Protein AF-0000000067284408 (afdb_homodimer)

pLDDT: mean 91.94, std 9.85, range [41.03, 98.81]

Sequence (580 aa):
MSEFNLWVTPLHHTVTEPSPTGGYIEYEDFDCSCDVLSPLLYTLFQDNWHQVGVGHIVQGGVLELEFTAAPKICILYDGYLTVVTEGWHLHLCIEANLGGPHCKTPLELRQQRQVNRAAFYRRFNAEGNPRSWGIDFWNGAGENLMTIFLPNPYVEEENLLPEGKPNLSKLVLYEELRDIYVLGKKPIPFSKNPLKHPYISVCTSSRCLPSQNWKPTFDAIKAAVEKAGLDIEVRTSGCLEVCKLGPVVFYSEDRTWYTRVQPNVAETIVKEHLVQGKKVVTNSYPPESVMSEFNLWVTPLHHTVTEPSPTGGYIEYEDFDCSCDVLSPLLYTLFQDNWHQVGVGHIVQGGVLELEFTAAPKICILYDGYLTVVTEGWHLHLCIEANLGGPHCKTPLELRQQRQVNRAAFYRRFNAEGNPRSWGIDFWNGAGENLMTIFLPNPYVEEENLLPEGKPNLSKLVLYEELRDIYVLGKKPIPFSKNPLKHPYISVCTSSRCLPSQNWKPTFDAIKAAVEKAGLDIEVRTSGCLEVCKLGPVVFYSEDRTWYTRVQPNVAETIVKEHLVQGKKVVTNSYPPESV

Nearest PDB structures (foldseek):
  1m2a-assembly1_A  TM=8.610E-01  e=4.560E-07  Aquifex aeolicus
  1m2b-assembly1_B  TM=8.945E-01  e=1.225E-06  Aquifex aeolicus
  1m2d-assembly1_B  TM=8.844E-01  e=2.135E-06  Aquifex aeolicus
  7p91-assembly1_b  TM=7.956E-01  e=9.066E-04  Thermotoga maritima MSB8
  7p91-assembly1_B  TM=8.534E-01  e=3.316E-03  Thermotoga maritima MSB8

Secondary structure (DSSP, 8-state):
-----SSPPP---EEEEE-TTSSEEEEEE---SHHHHHHHHHIIIIISGGG-EEEEEETTEEEEEE-SS--SEEEEETTEEEEE-SSEEEEEE-S----GGGT-S-HHHHHHHSEEEEEEEEEE-TTS-EEEEEEEEEETTS-EEEEEEPP-TTEETTEEPPTT---GGGGHHHHHHIIIIIS--S--S-SS-TT---EEEEE--TTSHHHHT-HHHHHHHHHHHHHHT---EEEEES--S-TTS-S-EEETTTTEEE-S--HHHHHHIIIIIIIT----GGGEES----/-----SSPPP---EEEEE-TTSSEEEEEE---SHHHHHHHHHIIIIISGGG-EEEEEETTEEEEEE-SS--SEEEEETTEEEEE-SSEEEEEE-S----GGGT-S-HHHHHHHS--EEEEEEEE-TTS-EEEEEEEEE-TTS-EEEEEEPP-TTEETTEEPPTTS--GGGGHHHHHHHHHHTS--S--S-SS-TT---EEEEE--TTSHHHHT-HHHHHHHHHHHHHHT---EEEEES--S-TTS-S-EEETTTTEEE-S--HHHHHHIIIIIIIT----GGGEES----

Radius of gyration: 27.04 Å; Cα contacts (8 Å, |Δi|>4): 1306; chains: 2; bounding box: 58×82×62 Å

Solvent-accessible surface area (backbone atoms only — not comparable to full-atom values): 29754 Å² total; per-residue (Å²): 126,85,78,74,66,43,63,43,70,52,60,87,45,74,49,75,43,79,40,95,88,49,31,30,35,40,32,39,37,32,63,52,49,45,77,48,43,38,46,53,50,44,47,41,49,70,74,36,26,86,56,38,33,40,31,44,82,50,74,32,16,37,40,42,35,46,53,85,58,74,51,80,38,78,45,57,54,67,24,27,37,36,39,31,49,94,41,35,36,38,36,38,19,47,36,68,36,39,51,61,78,76,44,66,41,50,68,70,54,24,49,30,18,16,45,61,43,32,27,43,35,38,34,24,40,74,88,65,47,75,71,42,36,32,38,41,34,18,18,52,78,66,46,77,50,41,34,37,38,43,50,35,37,42,50,53,90,92,24,42,42,54,89,85,62,54,46,66,74,41,41,50,63,57,51,52,48,40,34,21,53,35,60,35,74,38,60,51,96,51,92,51,57,74,54,67,63,44,31,39,32,33,23,51,21,49,58,14,67,51,8,58,68,28,60,60,28,46,52,31,36,44,50,40,36,58,74,69,65,55,91,56,46,74,45,74,38,55,76,72,81,58,74,76,38,30,24,31,36,36,34,57,78,80,66,44,37,31,32,57,38,42,43,67,49,28,40,47,37,40,54,34,24,71,69,66,66,42,72,54,65,93,31,34,42,68,65,76,85,124,126,85,77,74,65,45,63,43,70,52,60,86,43,73,50,75,43,78,38,96,88,46,31,29,36,39,34,38,36,32,63,50,48,45,74,49,43,38,46,52,50,44,46,41,47,69,73,36,26,87,54,37,32,39,31,42,82,51,73,33,15,35,41,43,35,44,52,86,59,75,51,79,38,79,44,58,56,70,22,27,37,36,38,32,49,96,41,35,35,38,37,38,19,47,35,69,35,39,52,62,77,76,44,67,42,50,71,69,55,24,49,31,19,17,46,62,42,33,27,42,36,38,33,25,40,74,88,66,48,76,71,42,37,32,37,40,36,19,17,51,78,66,45,77,50,40,33,37,38,42,49,34,36,43,51,53,90,94,23,41,43,53,88,85,62,54,45,65,75,43,40,50,64,58,52,53,49,40,33,20,54,36,61,36,75,37,61,51,97,50,92,50,56,75,56,68,64,45,33,37,31,34,23,52,22,48,58,14,67,52,8,57,65,29,62,62,28,47,51,31,36,48,50,41,37,57,75,69,66,53,92,54,46,73,45,74,38,56,77,72,81,58,76,76,37,30,23,32,35,38,34,57,80,80,67,44,34,32,33,57,39,43,44,68,49,28,40,47,39,41,54,35,24,72,69,68,67,43,72,55,64,93,33,33,42,68,64,74,84,123

InterPro domains:
  IPR036249 Thioredoxin-like superfamily [SSF52833] (199-281)
  IPR056093 Domain of unknown function DUF7676 [PF24724] (16-182)

Foldseek 3Di:
DPALFQFFDAPPDKDWAADPVAFIKIWFWFDLALSQVQLVVCCDQAVPQQFKWKWDDDVPDIDIGGAPDRWPDFADDQQWTWTHGPPDIDTARSAFRQPFPVRPQDPVNSQQRHWDIKTWMFTAHNVGDTFFTWMWTHGNVGHTDMIMGGFGQQDDVPDGHDPPDGNCVSCVVVVVSCCGTNVRNDTRPDSGRPRQAKEKEWECEVQAVQSVPRVQLLVLLVVLCVVLVHPYHRYYDYDSPPHNFDRWMFIRPVTWIFGPQGSVNSNVQCVCCVVVVHHDQVGTPPRDPD/DPALFQFFDAPPDKDWAADPVAFIKIWFWFDLALSQVQLVVCCDQAVPQQFKWKWDDDVPDIDIGGAPDRWPDFADDQQWTWTHGPPDIDTARSAFRQPFPVRPQDPVNSQQRHWPIKTWMFTAHNVGDTFFTWMWTHGNVGHTDMIMGGFGQQDDVPDGHDPVDGNCVSCVVVVVSCCGTNVRNDTRPDSGRPRQAKEKEWECEVQAVQSVPRVQLLVLLVVLCVVLVHPYHRYYDYDSPPHNFDRWMFIRPVTWIFGPCGSVNSNVQCVCCVVVVHHDQVGTPPRDDD

Structure (mmCIF, N/CA/C/O backbone):
data_AF-0000000067284408-model_v1
#
loop_
_entity.id
_entity.type
_entity.pdbx_description
1 polymer '(Fe-S)-binding protein'
#
loop_
_atom_site.group_PDB
_atom_site.id
_atom_site.type_symbol
_atom_site.label_atom_id
_atom_site.label_alt_id
_atom_site.label_comp_id
_atom_site.label_asym_id
_atom_site.label_entity_id
_atom_site.label_seq_id
_atom_site.pdbx_PDB_ins_code
_atom_site.Cartn_x
_atom_site.Cartn_y
_atom_site.Cartn_z
_atom_site.occupancy
_atom_site.B_iso_or_equiv
_atom_site.auth_seq_id
_atom_site.auth_comp_id
_atom_site.auth_asym_id
_atom_site.auth_atom_id
_atom_site.pdbx_PDB_model_num
ATOM 1 N N . MET A 1 1 ? 10.398 29.094 17.312 1 41.28 1 MET A N 1
ATOM 2 C CA . MET A 1 1 ? 10.469 28.078 16.25 1 41.28 1 MET A CA 1
ATOM 3 C C . MET A 1 1 ? 11.898 27.594 16.078 1 41.28 1 MET A C 1
ATOM 5 O O . MET A 1 1 ? 12.836 28.391 15.961 1 41.28 1 MET A O 1
ATOM 9 N N . SER A 1 2 ? 12.289 26.453 16.578 1 55.72 2 SER A N 1
ATOM 10 C CA . SER A 1 2 ? 13.688 26.047 16.484 1 55.72 2 SER A CA 1
ATOM 11 C C . SER A 1 2 ? 14.219 26.219 15.07 1 55.72 2 SER A C 1
ATOM 13 O O . SER A 1 2 ? 13.461 26.125 14.102 1 55.72 2 SER A O 1
ATOM 15 N N . GLU A 1 3 ? 15.227 26.906 14.852 1 76.62 3 GLU A N 1
ATOM 16 C CA . GLU A 1 3 ? 15.93 27.219 13.609 1 76.62 3 GLU A CA 1
ATOM 17 C C . GLU A 1 3 ? 16.188 25.953 12.789 1 76.62 3 GLU A C 1
ATOM 19 O O . GLU A 1 3 ? 16.562 24.922 13.344 1 76.62 3 GLU A O 1
ATOM 24 N N . PHE A 1 4 ? 15.656 25.875 11.57 1 89.31 4 PHE A N 1
ATOM 25 C CA . PHE A 1 4 ? 15.898 24.812 10.609 1 89.31 4 PHE A CA 1
ATOM 26 C C . PHE A 1 4 ? 17.391 24.594 10.406 1 89.31 4 PHE A C 1
ATOM 28 O O . PHE A 1 4 ? 18.109 25.531 10.016 1 89.31 4 PHE A O 1
ATOM 35 N N . ASN A 1 5 ? 17.891 23.422 10.852 1 91.25 5 ASN A N 1
ATOM 36 C CA . ASN A 1 5 ? 19.297 23.078 10.703 1 91.25 5 ASN A CA 1
ATOM 37 C C . ASN A 1 5 ? 19.562 22.391 9.367 1 91.25 5 ASN A C 1
ATOM 39 O O . ASN A 1 5 ? 19 21.328 9.086 1 91.25 5 ASN A O 1
ATOM 43 N N . LEU A 1 6 ? 20.484 22.891 8.641 1 94 6 LEU A N 1
ATOM 44 C CA . LEU A 1 6 ? 20.781 22.406 7.297 1 94 6 LEU A CA 1
ATOM 45 C C . LEU A 1 6 ? 21.625 21.141 7.344 1 94 6 LEU A C 1
ATOM 47 O O . LEU A 1 6 ? 21.75 20.438 6.344 1 94 6 LEU A O 1
ATOM 51 N N . TRP A 1 7 ? 22.156 20.875 8.516 1 95.81 7 TRP A N 1
ATOM 52 C CA . TRP A 1 7 ? 23.094 19.75 8.586 1 95.81 7 TRP A CA 1
ATOM 53 C C . TRP A 1 7 ? 22.531 18.656 9.484 1 95.81 7 TRP A C 1
ATOM 55 O O . TRP A 1 7 ? 22.062 18.922 10.586 1 95.81 7 TRP A O 1
ATOM 65 N N . VAL A 1 8 ? 22.625 17.484 8.977 1 97.12 8 VAL A N 1
ATOM 66 C CA . VAL A 1 8 ? 22.188 16.312 9.734 1 97.12 8 VAL A CA 1
ATOM 67 C C . VAL A 1 8 ? 23.344 15.805 10.594 1 97.12 8 VAL A C 1
ATOM 69 O O . VAL A 1 8 ? 24.5 15.773 10.148 1 97.12 8 VAL A O 1
ATOM 72 N N . THR A 1 9 ? 23.047 15.477 11.781 1 97 9 THR A N 1
ATOM 73 C CA . THR A 1 9 ? 24.016 14.805 12.648 1 97 9 THR A CA 1
ATOM 74 C C . THR A 1 9 ? 23.969 13.297 12.438 1 97 9 THR A C 1
ATOM 76 O O . THR A 1 9 ? 22.953 12.648 12.727 1 97 9 THR A O 1
ATOM 79 N N . PRO A 1 10 ? 25.047 12.734 11.984 1 97.94 10 PRO A N 1
ATOM 80 C CA . PRO A 1 10 ? 25.047 11.281 11.766 1 97.94 10 PRO A CA 1
ATOM 81 C C . PRO A 1 10 ? 24.844 10.492 13.055 1 97.94 10 PRO A C 1
ATOM 83 O O . PRO A 1 10 ? 25.359 10.875 14.109 1 97.94 10 PRO A O 1
ATOM 86 N N . LEU A 1 11 ? 24.094 9.438 12.961 1 98.06 11 LEU A N 1
ATOM 87 C CA . LEU A 1 11 ? 23.844 8.594 14.117 1 98.06 11 LEU A CA 1
ATOM 88 C C . LEU A 1 11 ? 24.922 7.523 14.266 1 98.06 11 LEU A C 1
ATOM 90 O O . LEU A 1 11 ? 25.094 6.953 15.344 1 98.06 11 LEU A O 1
ATOM 94 N N . HIS A 1 12 ? 25.594 7.16 13.281 1 97.31 12 HIS A N 1
ATOM 95 C CA . HIS A 1 12 ? 26.641 6.141 13.258 1 97.31 12 HIS A CA 1
ATOM 96 C C . HIS A 1 12 ? 26.109 4.797 13.75 1 97.31 12 HIS A C 1
ATOM 98 O O . HIS A 1 12 ? 26.75 4.133 14.57 1 97.31 12 HIS A O 1
ATOM 104 N N . HIS A 1 13 ? 24.938 4.473 13.375 1 97.5 13 HIS A N 1
ATOM 105 C CA . HIS A 1 13 ? 24.297 3.221 13.773 1 97.5 13 HIS A CA 1
ATOM 106 C C . HIS A 1 13 ? 23.984 2.357 12.555 1 97.5 13 HIS A C 1
ATOM 108 O O . HIS A 1 13 ? 23.141 2.729 11.727 1 97.5 13 HIS A O 1
ATOM 114 N N . THR A 1 14 ? 24.672 1.264 12.398 1 97.56 14 THR A N 1
ATOM 115 C CA . THR A 1 14 ? 24.484 0.303 11.312 1 97.56 14 THR A CA 1
ATOM 116 C C . THR A 1 14 ? 24.156 -1.079 11.867 1 97.56 14 THR A C 1
ATOM 118 O O . THR A 1 14 ? 24.812 -1.555 12.797 1 97.56 14 THR A O 1
ATOM 121 N N . VAL A 1 15 ? 23.094 -1.63 11.359 1 97.06 15 VAL A N 1
ATOM 122 C CA . VAL A 1 15 ? 22.672 -2.957 11.789 1 97.06 15 VAL A CA 1
ATOM 123 C C . VAL A 1 15 ? 22.531 -3.877 10.578 1 97.06 15 VAL A C 1
ATOM 125 O O . VAL A 1 15 ? 22.125 -3.441 9.5 1 97.06 15 VAL A O 1
ATOM 128 N N . THR A 1 16 ? 22.891 -5.117 10.75 1 96.12 16 THR A N 1
ATOM 129 C CA . THR A 1 16 ? 22.734 -6.129 9.711 1 96.12 16 THR A CA 1
ATOM 130 C C . THR A 1 16 ? 21.797 -7.234 10.172 1 96.12 16 THR A C 1
ATOM 132 O O . THR A 1 16 ? 21.859 -7.688 11.312 1 96.12 16 THR A O 1
ATOM 135 N N . GLU A 1 17 ? 20.875 -7.566 9.344 1 94.81 17 GLU A N 1
ATOM 136 C CA . GLU A 1 17 ? 19.922 -8.641 9.609 1 94.81 17 GLU A CA 1
ATOM 137 C C . GLU A 1 17 ? 19.984 -9.719 8.531 1 94.81 17 GLU A C 1
ATOM 139 O O . GLU A 1 17 ? 20.031 -9.414 7.336 1 94.81 17 GLU A O 1
ATOM 144 N N . PRO A 1 18 ? 19.984 -10.984 8.969 1 92.94 18 PRO A N 1
ATOM 145 C CA . PRO A 1 18 ? 19.984 -12.062 7.973 1 92.94 18 PRO A CA 1
ATOM 146 C C . PRO A 1 18 ? 18.672 -12.156 7.211 1 92.94 18 PRO A C 1
ATOM 148 O O . PRO A 1 18 ? 17.609 -11.812 7.746 1 92.94 18 PRO A O 1
ATOM 151 N N . SER A 1 19 ? 18.766 -12.602 6.008 1 85.75 19 SER A N 1
ATOM 152 C CA . SER A 1 19 ? 17.578 -12.859 5.199 1 85.75 19 SER A CA 1
ATOM 153 C C . SER A 1 19 ? 17.25 -14.352 5.18 1 85.75 19 SER A C 1
ATOM 155 O O . SER A 1 19 ? 18.141 -15.195 5.121 1 85.75 19 SER A O 1
ATOM 157 N N . PRO A 1 20 ? 15.922 -14.672 5.203 1 74.69 20 PRO A N 1
ATOM 158 C CA . PRO A 1 20 ? 15.523 -16.078 5.172 1 74.69 20 PRO A CA 1
ATOM 159 C C . PRO A 1 20 ? 15.922 -16.781 3.875 1 74.69 20 PRO A C 1
ATOM 161 O O . PRO A 1 20 ? 16.078 -18 3.85 1 74.69 20 PRO A O 1
ATOM 164 N N . THR A 1 21 ? 16.016 -16.062 2.805 1 71.5 21 THR A N 1
ATOM 165 C CA . THR A 1 21 ? 16.328 -16.672 1.511 1 71.5 21 THR A CA 1
ATOM 166 C C . THR A 1 21 ? 17.812 -16.641 1.229 1 71.5 21 THR A C 1
ATOM 168 O O . THR A 1 21 ? 18.25 -16.953 0.119 1 71.5 21 THR A O 1
ATOM 171 N N . GLY A 1 22 ? 18.609 -16.266 2.154 1 80.94 22 GLY A N 1
ATOM 172 C CA . GLY A 1 22 ? 20.047 -16.125 1.94 1 80.94 22 GLY A CA 1
ATOM 173 C C . GLY A 1 22 ? 20.5 -14.68 1.837 1 80.94 22 GLY A C 1
ATOM 174 O O . GLY A 1 22 ? 19.703 -13.797 1.506 1 80.94 22 GLY A O 1
ATOM 175 N N . GLY A 1 23 ? 21.562 -14.359 2.316 1 92.25 23 GLY A N 1
ATOM 176 C CA . GLY A 1 23 ? 22.078 -13 2.336 1 92.25 23 GLY A CA 1
ATOM 177 C C . GLY A 1 23 ? 21.719 -12.234 3.594 1 92.25 23 GLY A C 1
ATOM 178 O O . GLY A 1 23 ? 21.594 -12.828 4.672 1 92.25 23 GLY A O 1
ATOM 179 N N . TYR A 1 24 ? 21.734 -10.914 3.4 1 95.56 24 TYR A N 1
ATOM 180 C CA . TYR A 1 24 ? 21.422 -10.086 4.566 1 95.56 24 TYR A CA 1
ATOM 181 C C . TYR A 1 24 ? 21.016 -8.68 4.148 1 95.56 24 TYR A C 1
ATOM 183 O O . TYR A 1 24 ? 21.172 -8.305 2.982 1 95.56 24 TYR A O 1
ATOM 191 N N . ILE A 1 25 ? 20.469 -7.98 5.062 1 96.5 25 ILE A N 1
ATOM 192 C CA . ILE A 1 25 ? 20.109 -6.578 4.875 1 96.5 25 ILE A CA 1
ATOM 193 C C . ILE A 1 25 ? 20.922 -5.707 5.824 1 96.5 25 ILE A C 1
ATOM 195 O O . ILE A 1 25 ? 21.047 -6.02 7.008 1 96.5 25 ILE A O 1
ATOM 199 N N . GLU A 1 26 ? 21.484 -4.695 5.297 1 98.12 26 GLU A N 1
ATOM 200 C CA . GLU A 1 26 ? 22.188 -3.676 6.078 1 98.12 26 GLU A CA 1
ATOM 201 C C . GLU A 1 26 ? 21.344 -2.416 6.223 1 98.12 26 GLU A C 1
ATOM 203 O O . GLU A 1 26 ? 20.844 -1.88 5.234 1 98.12 26 GLU A O 1
ATOM 208 N N . TYR A 1 27 ? 21.188 -1.991 7.496 1 98.38 27 TYR A N 1
ATOM 209 C CA . TYR A 1 27 ? 20.453 -0.765 7.793 1 98.38 27 TYR A CA 1
ATOM 210 C C . TYR A 1 27 ? 21.391 0.303 8.352 1 98.38 27 TYR A C 1
ATOM 212 O O . TYR A 1 27 ? 22.203 0.024 9.234 1 98.38 27 TYR A O 1
ATOM 220 N N . GLU A 1 28 ? 21.312 1.45 7.824 1 98.75 28 GLU A N 1
ATOM 221 C CA . GLU A 1 28 ? 21.969 2.631 8.383 1 98.75 28 GLU A CA 1
ATOM 222 C C . GLU A 1 28 ? 20.938 3.637 8.891 1 98.75 28 GLU A C 1
ATOM 224 O O . GLU A 1 28 ? 20.312 4.355 8.102 1 98.75 28 GLU A O 1
ATOM 229 N N . ASP A 1 29 ? 20.844 3.703 10.18 1 98.75 29 ASP A N 1
ATOM 230 C CA . ASP A 1 29 ? 19.844 4.562 10.805 1 98.75 29 ASP A CA 1
ATOM 231 C C . ASP A 1 29 ? 20.203 6.035 10.633 1 98.75 29 ASP A C 1
ATOM 233 O O . ASP A 1 29 ? 21.375 6.395 10.594 1 98.75 29 ASP A O 1
ATOM 237 N N . PHE A 1 30 ? 19.203 6.891 10.547 1 98.62 30 PHE A N 1
ATOM 238 C CA . PHE A 1 30 ? 19.406 8.336 10.492 1 98.62 30 PHE A CA 1
ATOM 239 C C . PHE A 1 30 ? 18.344 9.07 11.305 1 98.62 30 PHE A C 1
ATOM 241 O O . PHE A 1 30 ? 17.438 8.453 11.844 1 98.62 30 PHE A O 1
ATOM 248 N N . ASP A 1 31 ? 18.516 10.336 11.422 1 97.94 31 ASP A N 1
ATOM 249 C CA . ASP A 1 31 ? 17.703 11.195 12.289 1 97.94 31 ASP A CA 1
ATOM 250 C C . ASP A 1 31 ? 16.25 11.25 11.812 1 97.94 31 ASP A C 1
ATOM 252 O O . ASP A 1 31 ? 15.992 11.5 10.633 1 97.94 31 ASP A O 1
ATOM 256 N N . CYS A 1 32 ? 15.273 11.047 12.734 1 96.69 32 CYS A N 1
ATOM 257 C CA . CYS A 1 32 ? 13.859 10.938 12.367 1 96.69 32 CYS A CA 1
ATOM 258 C C . CYS A 1 32 ? 13.109 12.211 12.719 1 96.69 32 CYS A C 1
ATOM 260 O O . CYS A 1 32 ? 11.875 12.227 12.75 1 96.69 32 CYS A O 1
ATOM 262 N N . SER A 1 33 ? 13.836 13.211 13.016 1 96.56 33 SER A N 1
ATOM 263 C CA . SER A 1 33 ? 13.141 14.469 13.281 1 96.56 33 SER A CA 1
ATOM 264 C C . SER A 1 33 ? 12.43 14.977 12.031 1 96.56 33 SER A C 1
ATOM 266 O O . SER A 1 33 ? 12.844 14.672 10.906 1 96.56 33 SER A O 1
ATOM 268 N N . CYS A 1 34 ? 11.414 15.75 12.242 1 96.25 34 CYS A N 1
ATOM 269 C CA . CYS A 1 34 ? 10.602 16.25 11.141 1 96.25 34 CYS A CA 1
ATOM 270 C C . CYS A 1 34 ? 11.438 17.109 10.195 1 96.25 34 CYS A C 1
ATOM 272 O O . CYS A 1 34 ? 11.219 17.094 8.984 1 96.25 34 CYS A O 1
ATOM 274 N N . ASP A 1 35 ? 12.367 17.828 10.711 1 96.06 35 ASP A N 1
ATOM 275 C CA . ASP A 1 35 ? 13.188 18.734 9.906 1 96.06 35 ASP A CA 1
ATOM 276 C C . ASP A 1 35 ? 14.156 17.938 9.023 1 96.06 35 ASP A C 1
ATOM 278 O O . ASP A 1 35 ? 14.773 18.5 8.109 1 96.06 35 ASP A O 1
ATOM 282 N N . VAL A 1 36 ? 14.328 16.703 9.273 1 97.88 36 VAL A N 1
ATOM 283 C CA . VAL A 1 36 ? 15.141 15.828 8.438 1 97.88 36 VAL A CA 1
ATOM 284 C C . VAL A 1 36 ? 14.25 15.023 7.504 1 97.88 36 VAL A C 1
ATOM 286 O O . VAL A 1 36 ? 14.484 14.969 6.293 1 97.88 36 VAL A O 1
ATOM 289 N N . LEU A 1 37 ? 13.172 14.469 8.047 1 98.44 37 LEU A N 1
ATOM 290 C CA . LEU A 1 37 ? 12.281 13.609 7.266 1 98.44 37 LEU A CA 1
ATOM 291 C C . LEU A 1 37 ? 11.539 14.414 6.203 1 98.44 37 LEU A C 1
ATOM 293 O O . LEU A 1 37 ? 11.352 13.938 5.082 1 98.44 37 LEU A O 1
ATOM 297 N N . SER A 1 38 ? 11.156 15.633 6.562 1 97.81 38 SER A N 1
ATOM 298 C CA . SER A 1 38 ? 10.367 16.453 5.645 1 97.81 38 SER A CA 1
ATOM 299 C C . SER A 1 38 ? 11.141 16.734 4.359 1 97.81 38 SER A C 1
ATOM 301 O O . SER A 1 38 ? 10.656 16.453 3.262 1 97.81 38 SER A O 1
ATOM 303 N N . PRO A 1 39 ? 12.336 17.281 4.465 1 98.19 39 PRO A N 1
ATOM 304 C CA . PRO A 1 39 ? 13.078 17.547 3.229 1 98.19 39 PRO A CA 1
ATOM 305 C C . PRO A 1 39 ? 13.391 16.266 2.455 1 98.19 39 PRO A C 1
ATOM 307 O O . PRO A 1 39 ? 13.367 16.266 1.221 1 98.19 39 PRO A O 1
ATOM 310 N N . LEU A 1 40 ? 13.703 15.172 3.143 1 98.69 40 LEU A N 1
ATOM 311 C CA . LEU A 1 40 ? 13.969 13.906 2.479 1 98.69 40 LEU A CA 1
ATOM 312 C C . LEU A 1 40 ? 12.758 13.445 1.671 1 98.69 40 LEU A C 1
ATOM 314 O O . LEU A 1 40 ? 12.875 13.164 0.476 1 98.69 40 LEU A O 1
ATOM 318 N N . LEU A 1 41 ? 11.633 13.43 2.316 1 98.69 41 LEU A N 1
ATOM 319 C CA . LEU A 1 41 ? 10.422 12.906 1.7 1 98.69 41 LEU A CA 1
ATOM 320 C C . LEU A 1 41 ? 9.922 13.844 0.6 1 98.69 41 LEU A C 1
ATOM 322 O O . LEU A 1 41 ? 9.383 13.383 -0.411 1 98.69 41 LEU A O 1
ATOM 326 N N . TYR A 1 42 ? 10.094 15.117 0.819 1 97.94 42 TYR A N 1
ATOM 327 C CA . TYR A 1 42 ? 9.758 16.062 -0.237 1 97.94 42 TYR A CA 1
ATOM 328 C C . TYR A 1 42 ? 10.625 15.844 -1.468 1 97.94 42 TYR A C 1
ATOM 330 O O . TYR A 1 42 ? 10.125 15.844 -2.596 1 97.94 42 TYR A O 1
ATOM 338 N N . THR A 1 43 ? 11.93 15.68 -1.286 1 98.44 43 THR A N 1
ATOM 339 C CA . THR A 1 43 ? 12.859 15.406 -2.377 1 98.44 43 THR A CA 1
ATOM 340 C C . THR A 1 43 ? 12.453 14.141 -3.127 1 98.44 43 THR A C 1
ATOM 342 O O . THR A 1 43 ? 12.492 14.102 -4.359 1 98.44 43 THR A O 1
ATOM 345 N N . LEU A 1 44 ? 12.031 13.172 -2.4 1 98.5 44 LEU A N 1
ATOM 346 C CA . LEU A 1 44 ? 11.672 11.891 -3 1 98.5 44 LEU A CA 1
ATOM 347 C C . LEU A 1 44 ? 10.352 11.984 -3.748 1 98.5 44 LEU A C 1
ATOM 349 O O . LEU A 1 44 ? 10.281 11.68 -4.941 1 98.5 44 LEU A O 1
ATOM 353 N N . PHE A 1 45 ? 9.297 12.484 -3.125 1 98.06 45 PHE A N 1
ATOM 354 C CA . PHE A 1 45 ? 7.941 12.359 -3.646 1 98.06 45 PHE A CA 1
ATOM 355 C C . PHE A 1 45 ? 7.613 13.523 -4.574 1 98.06 45 PHE A C 1
ATOM 357 O O . PHE A 1 45 ? 6.859 13.367 -5.539 1 98.06 45 PHE A O 1
ATOM 364 N N . GLN A 1 46 ? 8.133 14.656 -4.266 1 96.12 46 GLN A N 1
ATOM 365 C CA . GLN A 1 46 ? 7.797 15.828 -5.074 1 96.12 46 GLN A CA 1
ATOM 366 C C . GLN A 1 46 ? 8.797 16.016 -6.211 1 96.12 46 GLN A C 1
ATOM 368 O O . GLN A 1 46 ? 8.414 16.234 -7.359 1 96.12 46 GLN A O 1
ATOM 373 N N . ASP A 1 47 ? 10.102 15.883 -5.922 1 96.88 47 ASP A N 1
ATOM 374 C CA . ASP A 1 47 ? 11.125 16.266 -6.887 1 96.88 47 ASP A CA 1
ATOM 375 C C . ASP A 1 47 ? 11.586 15.047 -7.699 1 96.88 47 ASP A C 1
ATOM 377 O O . ASP A 1 47 ? 12.031 15.195 -8.836 1 96.88 47 ASP A O 1
ATOM 381 N N . ASN A 1 48 ? 11.484 13.852 -7.121 1 97.75 48 ASN A N 1
ATOM 382 C CA . ASN A 1 48 ? 12.062 12.672 -7.762 1 97.75 48 ASN A CA 1
ATOM 383 C C . ASN A 1 48 ? 11.047 11.531 -7.859 1 97.75 48 ASN A C 1
ATOM 385 O O . ASN A 1 48 ? 11.43 10.359 -7.855 1 97.75 48 ASN A O 1
ATOM 389 N N . TRP A 1 49 ? 9.805 11.875 -7.934 1 97.12 49 TRP A N 1
ATOM 390 C CA . TRP A 1 49 ? 8.734 10.883 -7.898 1 97.12 49 TRP A CA 1
ATOM 391 C C . TRP A 1 49 ? 8.922 9.844 -9 1 97.12 49 TRP A C 1
ATOM 393 O O . TRP A 1 49 ? 8.57 8.672 -8.82 1 97.12 49 TRP A O 1
ATOM 403 N N . HIS A 1 50 ? 9.5 10.164 -10.109 1 95.25 50 HIS A N 1
ATOM 404 C CA . HIS A 1 50 ? 9.625 9.289 -11.266 1 95.25 50 HIS A CA 1
ATOM 405 C C . HIS A 1 50 ? 10.656 8.195 -11.023 1 95.25 50 HIS A C 1
ATOM 407 O O . HIS A 1 50 ? 10.75 7.238 -11.797 1 95.25 50 HIS A O 1
ATOM 413 N N . GLN A 1 51 ? 11.383 8.266 -9.906 1 94.06 51 GLN A N 1
ATOM 414 C CA . GLN A 1 51 ? 12.453 7.309 -9.625 1 94.06 51 GLN A CA 1
ATOM 415 C C . GLN A 1 51 ? 12.141 6.484 -8.383 1 94.06 51 GLN A C 1
ATOM 417 O O . GLN A 1 51 ? 12.945 5.641 -7.973 1 94.06 51 GLN A O 1
ATOM 422 N N . VAL A 1 52 ? 11.055 6.746 -7.836 1 95.31 52 VAL A N 1
ATOM 423 C CA . VAL A 1 52 ? 10.852 6.191 -6.504 1 95.31 52 VAL A CA 1
ATOM 424 C C . VAL A 1 52 ? 9.609 5.301 -6.5 1 95.31 52 VAL A C 1
ATOM 426 O O . VAL A 1 52 ? 8.641 5.574 -7.215 1 95.31 52 VAL A O 1
ATOM 429 N N . GLY A 1 53 ? 9.719 4.164 -5.801 1 96.44 53 GLY A N 1
ATOM 430 C CA . GLY A 1 53 ? 8.57 3.34 -5.465 1 96.44 53 GLY A CA 1
ATOM 431 C C . GLY A 1 53 ? 8.281 3.297 -3.975 1 96.44 53 GLY A C 1
ATOM 432 O O . GLY A 1 53 ? 9.141 3.633 -3.16 1 96.44 53 GLY A O 1
ATOM 433 N N . VAL A 1 54 ? 7.055 2.994 -3.664 1 97.88 54 VAL A N 1
ATOM 434 C CA . VAL A 1 54 ? 6.629 2.822 -2.279 1 97.88 54 VAL A CA 1
ATOM 435 C C . VAL A 1 54 ? 6.016 1.436 -2.094 1 97.88 54 VAL A C 1
ATOM 437 O O . VAL A 1 54 ? 5.441 0.874 -3.031 1 97.88 54 VAL A O 1
ATOM 440 N N . GLY A 1 55 ? 6.203 0.935 -0.905 1 96.94 55 GLY A N 1
ATOM 441 C CA . GLY A 1 55 ? 5.543 -0.349 -0.725 1 96.94 55 GLY A CA 1
ATOM 442 C C . GLY A 1 55 ? 5.535 -0.818 0.717 1 96.94 55 GLY A C 1
ATOM 443 O O . GLY A 1 55 ? 6.031 -0.121 1.605 1 96.94 55 GLY A O 1
ATOM 444 N N . HIS A 1 56 ? 4.863 -1.809 0.923 1 96.62 56 HIS A N 1
ATOM 445 C CA . HIS A 1 56 ? 4.816 -2.592 2.152 1 96.62 56 HIS A CA 1
ATOM 446 C C . HIS A 1 56 ? 5.121 -4.062 1.88 1 96.62 56 HIS A C 1
ATOM 448 O O . HIS A 1 56 ? 4.48 -4.688 1.034 1 96.62 56 HIS A O 1
ATOM 454 N N . ILE A 1 57 ? 6.156 -4.555 2.633 1 94.5 57 ILE A N 1
ATOM 455 C CA . ILE A 1 57 ? 6.609 -5.926 2.414 1 94.5 57 ILE A CA 1
ATOM 456 C C . ILE A 1 57 ? 6.508 -6.719 3.715 1 94.5 57 ILE A C 1
ATOM 458 O O . ILE A 1 57 ? 7.117 -6.348 4.723 1 94.5 57 ILE A O 1
ATOM 462 N N . VAL A 1 58 ? 5.797 -7.723 3.68 1 94.62 58 VAL A N 1
ATOM 463 C CA . VAL A 1 58 ? 5.699 -8.719 4.742 1 94.62 58 VAL A CA 1
ATOM 464 C C . VAL A 1 58 ? 5.727 -10.117 4.141 1 94.62 58 VAL A C 1
ATOM 466 O O . VAL A 1 58 ? 5.379 -10.305 2.971 1 94.62 58 VAL A O 1
ATOM 469 N N . GLN A 1 59 ? 6.223 -11.086 4.918 1 94.81 59 GLN A N 1
ATOM 470 C CA . GLN A 1 59 ? 6.238 -12.453 4.402 1 94.81 59 GLN A CA 1
ATOM 471 C C . GLN A 1 59 ? 4.832 -12.914 4.039 1 94.81 59 GLN A C 1
ATOM 473 O O . GLN A 1 59 ? 3.984 -13.094 4.918 1 94.81 59 GLN A O 1
ATOM 478 N N . GLY A 1 60 ? 4.574 -13.023 2.693 1 97.31 60 GLY A N 1
ATOM 479 C CA . GLY A 1 60 ? 3.279 -13.492 2.232 1 97.31 60 GLY A CA 1
ATOM 480 C C . GLY A 1 60 ? 2.426 -12.391 1.628 1 97.31 60 GLY A C 1
ATOM 481 O O . GLY A 1 60 ? 1.374 -12.664 1.047 1 97.31 60 GLY A O 1
ATOM 482 N N . GLY A 1 61 ? 2.816 -11.172 1.8 1 97.56 61 GLY A N 1
ATOM 483 C CA . GLY A 1 61 ? 2.068 -10.039 1.279 1 97.56 61 GLY A CA 1
ATOM 484 C C . GLY A 1 61 ? 2.953 -8.883 0.863 1 97.56 61 GLY A C 1
ATOM 485 O O . GLY A 1 61 ? 3.764 -8.398 1.654 1 97.56 61 GLY A O 1
ATOM 486 N N . VAL A 1 62 ? 2.793 -8.453 -0.398 1 97.12 62 VAL A N 1
ATOM 487 C CA . VAL A 1 62 ? 3.576 -7.336 -0.92 1 97.12 62 VAL A CA 1
ATOM 488 C C . VAL A 1 62 ? 2.652 -6.332 -1.604 1 97.12 62 VAL A C 1
ATOM 490 O O . VAL A 1 62 ? 1.778 -6.715 -2.387 1 97.12 62 VAL A O 1
ATOM 493 N N . LEU A 1 63 ? 2.715 -5.094 -1.243 1 97.56 63 LEU A N 1
ATOM 494 C CA . LEU A 1 63 ? 2.174 -3.957 -1.979 1 97.56 63 LEU A CA 1
ATOM 495 C C . LEU A 1 63 ? 3.297 -3.104 -2.561 1 97.56 63 LEU A C 1
ATOM 497 O O . LEU A 1 63 ? 4.207 -2.691 -1.838 1 97.56 63 LEU A O 1
ATOM 501 N N . GLU A 1 64 ? 3.297 -2.902 -3.852 1 96.44 64 GLU A N 1
ATOM 502 C CA . GLU A 1 64 ? 4.273 -2.039 -4.508 1 96.44 64 GLU A CA 1
ATOM 503 C C . GLU A 1 64 ? 3.584 -0.965 -5.348 1 96.44 64 GLU A C 1
ATOM 505 O O . GLU A 1 64 ? 2.77 -1.277 -6.215 1 96.44 64 GLU A O 1
ATOM 510 N N . LEU A 1 65 ? 3.939 0.225 -5.047 1 97.38 65 LEU A N 1
ATOM 511 C CA . LEU A 1 65 ? 3.318 1.394 -5.664 1 97.38 65 LEU A CA 1
ATOM 512 C C . LEU A 1 65 ? 4.352 2.227 -6.414 1 97.38 65 LEU A C 1
ATOM 514 O O . LEU A 1 65 ? 5.477 2.402 -5.941 1 97.38 65 LEU A O 1
ATOM 518 N N . GLU A 1 66 ? 3.932 2.697 -7.504 1 94.69 66 GLU A N 1
ATOM 519 C CA . GLU A 1 66 ? 4.785 3.564 -8.312 1 94.69 66 GLU A CA 1
ATOM 520 C C . GLU A 1 66 ? 4.039 4.82 -8.75 1 94.69 66 GLU A C 1
ATOM 522 O O . GLU A 1 66 ? 2.812 4.805 -8.883 1 94.69 66 GLU A O 1
ATOM 527 N N . PHE A 1 67 ? 4.805 5.84 -8.961 1 96.19 67 PHE A N 1
ATOM 528 C CA . PHE A 1 67 ? 4.23 7.07 -9.492 1 96.19 67 PHE A CA 1
ATOM 529 C C . PHE A 1 67 ? 4.152 7.02 -11.016 1 96.19 67 PHE A C 1
ATOM 531 O O . PHE A 1 67 ? 5.137 6.688 -11.68 1 96.19 67 PHE A O 1
ATOM 538 N N . THR A 1 68 ? 2.969 7.312 -11.523 1 93.69 68 THR A N 1
ATOM 539 C CA . THR A 1 68 ? 2.824 7.441 -12.969 1 93.69 68 THR A CA 1
ATOM 540 C C . THR A 1 68 ? 2.838 8.906 -13.383 1 93.69 68 THR A C 1
ATOM 542 O O . THR A 1 68 ? 2.984 9.227 -14.57 1 93.69 68 THR A O 1
ATOM 545 N N . ALA A 1 69 ? 2.684 9.734 -12.508 1 95.94 69 ALA A N 1
ATOM 546 C CA . ALA A 1 69 ? 2.744 11.188 -12.617 1 95.94 69 ALA A CA 1
ATOM 547 C C . ALA A 1 69 ? 3.129 11.828 -11.281 1 95.94 69 ALA A C 1
ATOM 549 O O . ALA A 1 69 ? 3.186 11.148 -10.258 1 95.94 69 ALA A O 1
ATOM 550 N N . ALA A 1 70 ? 3.441 13.086 -11.359 1 96.56 70 ALA A N 1
ATOM 551 C CA . ALA A 1 70 ? 3.701 13.812 -10.125 1 96.56 70 ALA A CA 1
ATOM 552 C C . ALA A 1 70 ? 2.514 13.727 -9.172 1 96.56 70 ALA A C 1
ATOM 554 O O . ALA A 1 70 ? 1.359 13.727 -9.602 1 96.56 70 ALA A O 1
ATOM 555 N N . PRO A 1 71 ? 2.826 13.648 -7.902 1 96.56 71 PRO A N 1
ATOM 556 C CA . PRO A 1 71 ? 1.697 13.602 -6.973 1 96.56 71 PRO A CA 1
ATOM 557 C C . PRO A 1 71 ? 0.82 14.852 -7.047 1 96.56 71 PRO A C 1
ATOM 559 O O . PRO A 1 71 ? 1.329 15.953 -7.254 1 96.56 71 PRO A O 1
ATOM 562 N N . LYS A 1 72 ? -0.456 14.648 -6.867 1 91.88 72 LYS A N 1
ATOM 563 C CA . LYS A 1 72 ? -1.412 15.75 -6.844 1 91.88 72 LYS A CA 1
ATOM 564 C C . LYS A 1 72 ? -1.266 16.578 -5.57 1 91.88 72 LYS A C 1
ATOM 566 O O . LYS A 1 72 ? -1.442 17.797 -5.59 1 91.88 72 LYS A O 1
ATOM 571 N N . ILE A 1 73 ? -1 15.906 -4.543 1 90.19 73 ILE A N 1
ATOM 572 C CA . ILE A 1 73 ? -0.877 16.516 -3.225 1 90.19 73 ILE A CA 1
ATOM 573 C C . ILE A 1 73 ? 0.353 15.961 -2.512 1 90.19 73 ILE A C 1
ATOM 575 O O . ILE A 1 73 ? 0.656 14.773 -2.617 1 90.19 73 ILE A O 1
ATOM 579 N N . CYS A 1 74 ? 1.09 16.75 -1.872 1 93.75 74 CYS A N 1
ATOM 580 C CA . CYS A 1 74 ? 2.17 16.422 -0.947 1 93.75 74 CYS A CA 1
ATOM 581 C C . CYS A 1 74 ? 2.244 17.453 0.182 1 93.75 74 CYS A C 1
ATOM 583 O O . CYS A 1 74 ? 2.885 18.484 0.042 1 93.75 74 CYS A O 1
ATOM 585 N N . ILE A 1 75 ? 1.54 17.109 1.279 1 91.69 75 ILE A N 1
ATOM 586 C CA . ILE A 1 75 ? 1.385 18.141 2.307 1 91.69 75 ILE A CA 1
ATOM 587 C C . ILE A 1 75 ? 1.504 17.5 3.689 1 91.69 75 ILE A C 1
ATOM 589 O O . ILE A 1 75 ? 1.383 16.281 3.832 1 91.69 75 ILE A O 1
ATOM 593 N N . LEU A 1 76 ? 1.787 18.344 4.633 1 93 76 LEU A N 1
ATOM 594 C CA . LEU A 1 76 ? 1.855 17.938 6.035 1 93 76 LEU A CA 1
ATOM 595 C C . LEU A 1 76 ? 0.73 18.578 6.836 1 93 76 LEU A C 1
ATOM 597 O O . LEU A 1 76 ? 0.563 19.812 6.812 1 93 76 LEU A O 1
ATOM 601 N N . TYR A 1 77 ? -0.085 17.75 7.406 1 90.69 77 TYR A N 1
ATOM 602 C CA . TYR A 1 77 ? -1.175 18.234 8.25 1 90.69 77 TYR A CA 1
ATOM 603 C C . TYR A 1 77 ? -1.298 17.391 9.516 1 90.69 77 TYR A C 1
ATOM 605 O O . TYR A 1 77 ? -1.374 16.156 9.445 1 90.69 77 TYR A O 1
ATOM 613 N N . ASP A 1 78 ? -1.238 18.016 10.633 1 92.19 78 ASP A N 1
ATOM 614 C CA . ASP A 1 78 ? -1.399 17.406 11.945 1 92.19 78 ASP A CA 1
ATOM 615 C C . ASP A 1 78 ? -0.491 16.188 12.109 1 92.19 78 ASP A C 1
ATOM 617 O O . ASP A 1 78 ? -0.943 15.125 12.523 1 92.19 78 ASP A O 1
ATOM 621 N N . GLY A 1 79 ? 0.636 16.297 11.609 1 95.44 79 GLY A N 1
ATOM 622 C CA . GLY A 1 79 ? 1.68 15.312 11.828 1 95.44 79 GLY A CA 1
ATOM 623 C C . GLY A 1 79 ? 1.762 14.273 10.727 1 95.44 79 GLY A C 1
ATOM 624 O O . GLY A 1 79 ? 2.715 13.5 10.664 1 95.44 79 GLY A O 1
ATOM 625 N N . TYR A 1 80 ? 0.822 14.281 9.844 1 96.19 80 TYR A N 1
ATOM 626 C CA . TYR A 1 80 ? 0.804 13.273 8.781 1 96.19 80 TYR A CA 1
ATOM 627 C C . TYR A 1 80 ? 1.201 13.891 7.445 1 96.19 80 TYR A C 1
ATOM 629 O O . TYR A 1 80 ? 0.569 14.844 6.977 1 96.19 80 TYR A O 1
ATOM 637 N N . LEU A 1 81 ? 2.291 13.367 6.91 1 97.38 81 LEU A N 1
ATOM 638 C CA . LEU A 1 81 ? 2.537 13.586 5.488 1 97.38 81 LEU A CA 1
ATOM 639 C C . LEU A 1 81 ? 1.498 12.859 4.641 1 97.38 81 LEU A C 1
ATOM 641 O O . LEU A 1 81 ? 1.277 11.664 4.816 1 97.38 81 LEU A O 1
ATOM 645 N N . THR A 1 82 ? 0.827 13.594 3.773 1 94.38 82 THR A N 1
ATOM 646 C CA . THR A 1 82 ? -0.147 13.023 2.85 1 94.38 82 THR A CA 1
ATOM 647 C C . THR A 1 82 ? 0.305 13.211 1.404 1 94.38 82 THR A C 1
ATOM 649 O O . THR A 1 82 ? 0.588 14.328 0.974 1 94.38 82 THR A O 1
ATOM 652 N N . VAL A 1 83 ? 0.469 12.117 0.747 1 96.62 83 VAL A N 1
ATOM 653 C CA . VAL A 1 83 ? 0.789 12.109 -0.677 1 96.62 83 VAL A CA 1
ATOM 654 C C . VAL A 1 83 ? -0.349 11.461 -1.46 1 96.62 83 VAL A C 1
ATOM 656 O O . VAL A 1 83 ? -0.754 10.336 -1.159 1 96.62 83 VAL A O 1
ATOM 659 N N . VAL A 1 84 ? -0.884 12.188 -2.43 1 94.12 84 VAL A N 1
ATOM 660 C CA . VAL A 1 84 ? -2.037 11.711 -3.186 1 94.12 84 VAL A CA 1
ATOM 661 C C . VAL A 1 84 ? -1.671 11.586 -4.664 1 94.12 84 VAL A C 1
ATOM 663 O O . VAL A 1 84 ? -1.155 12.531 -5.262 1 94.12 84 VAL A O 1
ATOM 666 N N . THR A 1 85 ? -1.891 10.391 -5.152 1 95.56 85 THR A N 1
ATOM 667 C CA . THR A 1 85 ? -1.772 10.133 -6.586 1 95.56 85 THR A CA 1
ATOM 668 C C . THR A 1 85 ? -3.131 9.781 -7.184 1 95.56 85 THR A C 1
ATOM 670 O O . THR A 1 85 ? -4.156 9.859 -6.5 1 95.56 85 THR A O 1
ATOM 673 N N . GLU A 1 86 ? -3.123 9.5 -8.469 1 91.5 86 GLU A N 1
ATOM 674 C CA . GLU A 1 86 ? -4.371 9.141 -9.133 1 91.5 86 GLU A CA 1
ATOM 675 C C . GLU A 1 86 ? -4.898 7.801 -8.641 1 91.5 86 GLU A C 1
ATOM 677 O O . GLU A 1 86 ? -6.109 7.625 -8.484 1 91.5 86 GLU A O 1
ATOM 682 N N . GLY A 1 87 ? -4.09 6.922 -8.273 1 92.38 87 GLY A N 1
ATOM 683 C CA . GLY A 1 87 ? -4.543 5.566 -7.992 1 92.38 87 GLY A CA 1
ATOM 684 C C . GLY A 1 87 ? -4.281 5.137 -6.559 1 92.38 87 GLY A C 1
ATOM 685 O O . GLY A 1 87 ? -4.727 4.066 -6.137 1 92.38 87 GLY A O 1
ATOM 686 N N . TRP A 1 88 ? -3.598 5.93 -5.84 1 95.88 88 TRP A N 1
ATOM 687 C CA . TRP A 1 88 ? -3.301 5.578 -4.457 1 95.88 88 TRP A CA 1
ATOM 688 C C . TRP A 1 88 ? -2.891 6.812 -3.656 1 95.88 88 TRP A C 1
ATOM 690 O O . TRP A 1 88 ? -2.584 7.859 -4.23 1 95.88 88 TRP A O 1
ATOM 700 N N . HIS A 1 89 ? -2.957 6.773 -2.355 1 95.81 89 HIS A N 1
ATOM 701 C CA . HIS A 1 89 ? -2.42 7.801 -1.472 1 95.81 89 HIS A CA 1
ATOM 702 C C . HIS A 1 89 ? -1.834 7.188 -0.204 1 95.81 89 HIS A C 1
ATOM 704 O O . HIS A 1 89 ? -2.105 6.027 0.112 1 95.81 89 HIS A O 1
ATOM 710 N N . LEU A 1 90 ? -0.996 7.957 0.442 1 97.88 90 LEU A N 1
ATOM 711 C CA . LEU A 1 90 ? -0.371 7.457 1.662 1 97.88 90 LEU A CA 1
ATOM 712 C C . LEU A 1 90 ? -0.385 8.523 2.754 1 97.88 90 LEU A C 1
ATOM 714 O O . LEU A 1 90 ? -0.543 9.711 2.465 1 97.88 90 LEU A O 1
ATOM 718 N N . HIS A 1 91 ? -0.359 8.102 3.971 1 97.06 91 HIS A N 1
ATOM 719 C CA . HIS A 1 91 ? -0.137 8.906 5.168 1 97.06 91 HIS A CA 1
ATOM 720 C C . HIS A 1 91 ? 1.041 8.375 5.977 1 97.06 91 HIS A C 1
ATOM 722 O O . HIS A 1 91 ? 1.13 7.176 6.234 1 97.06 91 HIS A O 1
ATOM 728 N N . LEU A 1 92 ? 1.935 9.188 6.301 1 98.56 92 LEU A N 1
ATOM 729 C CA . LEU A 1 92 ? 3.078 8.844 7.137 1 98.56 92 LEU A CA 1
ATOM 730 C C . LEU A 1 92 ? 3.24 9.844 8.273 1 98.56 92 LEU A C 1
ATOM 732 O O . LEU A 1 92 ? 3.404 11.039 8.031 1 98.56 92 LEU A O 1
ATOM 736 N N . CYS A 1 93 ? 3.205 9.359 9.453 1 98.62 93 CYS A N 1
ATOM 737 C CA . CYS A 1 93 ? 3.264 10.242 10.609 1 98.62 93 CYS A CA 1
ATOM 738 C C . CYS A 1 93 ? 4.703 10.648 10.922 1 98.62 93 CYS A C 1
ATOM 740 O O . CYS A 1 93 ? 5.441 9.891 11.555 1 98.62 93 CYS A O 1
ATOM 742 N N . ILE A 1 94 ? 5.062 11.867 10.555 1 98.56 94 ILE A N 1
ATOM 743 C CA . ILE A 1 94 ? 6.461 12.25 10.703 1 98.56 94 ILE A CA 1
ATOM 744 C C . ILE A 1 94 ? 6.59 13.336 11.766 1 98.56 94 ILE A C 1
ATOM 746 O O . ILE A 1 94 ? 7.68 13.875 11.984 1 98.56 94 ILE A O 1
ATOM 750 N N . GLU A 1 95 ? 5.539 13.734 12.367 1 97.19 95 GLU A N 1
ATOM 751 C CA . GLU A 1 95 ? 5.457 14.633 13.508 1 97.19 95 GLU A CA 1
ATOM 752 C C . GLU A 1 95 ? 4.285 14.266 14.414 1 97.19 95 GLU A C 1
ATOM 754 O O . GLU A 1 95 ? 3.449 13.43 14.055 1 97.19 95 GLU A O 1
ATOM 759 N N . ALA A 1 96 ? 4.238 14.867 15.586 1 96.56 96 ALA A N 1
ATOM 760 C CA . ALA A 1 96 ? 3.182 14.531 16.531 1 96.56 96 ALA A CA 1
ATOM 761 C C . ALA A 1 96 ? 1.803 14.766 15.922 1 96.56 96 ALA A C 1
ATOM 763 O O . ALA A 1 96 ? 1.532 15.836 15.375 1 96.56 96 ALA A O 1
ATOM 764 N N . ASN A 1 97 ? 0.995 13.711 15.922 1 96.06 97 ASN A N 1
ATOM 765 C CA . ASN A 1 97 ? -0.417 13.805 15.57 1 96.06 97 ASN A CA 1
ATOM 766 C C . ASN A 1 97 ? -1.265 14.242 16.766 1 96.06 97 ASN A C 1
ATOM 768 O O . ASN A 1 97 ? -1.59 13.43 17.625 1 96.06 97 ASN A O 1
ATOM 772 N N . LEU A 1 98 ? -1.698 15.422 16.781 1 93.31 98 LEU A N 1
ATOM 773 C CA . LEU A 1 98 ? -2.361 15.984 17.953 1 93.31 98 LEU A CA 1
ATOM 774 C C . LEU A 1 98 ? -3.84 15.609 17.969 1 93.31 98 LEU A C 1
ATOM 776 O O . LEU A 1 98 ? -4.422 15.422 19.047 1 93.31 98 LEU A O 1
ATOM 780 N N . GLY A 1 99 ? -4.48 15.547 16.828 1 89.56 99 GLY A N 1
ATOM 781 C CA . GLY A 1 99 ? -5.875 15.141 16.781 1 89.56 99 GLY A CA 1
ATOM 782 C C . GLY A 1 99 ? -6.836 16.312 16.641 1 89.56 99 GLY A C 1
ATOM 783 O O . GLY A 1 99 ? -7.871 16.344 17.297 1 89.56 99 GLY A O 1
ATOM 784 N N . GLY A 1 100 ? -6.473 17.281 15.867 1 87.75 100 GLY A N 1
ATOM 785 C CA . GLY A 1 100 ? -7.391 18.375 15.594 1 87.75 100 GLY A CA 1
ATOM 786 C C . GLY A 1 100 ? -7.355 19.453 16.656 1 87.75 100 GLY A C 1
ATOM 787 O O . GLY A 1 100 ? -6.395 19.562 17.422 1 87.75 100 GLY A O 1
ATOM 788 N N . PRO A 1 101 ? -8.438 20.266 16.609 1 88.44 101 PRO A N 1
ATOM 789 C CA . PRO A 1 101 ? -8.453 21.453 17.453 1 88.44 101 PRO A CA 1
ATOM 790 C C . PRO A 1 101 ? -8.477 21.109 18.938 1 88.44 101 PRO A C 1
ATOM 792 O O . PRO A 1 101 ? -8.008 21.906 19.766 1 88.44 101 PRO A O 1
ATOM 795 N N . HIS A 1 102 ? -8.969 19.984 19.266 1 88.56 102 HIS A N 1
ATOM 796 C CA . HIS A 1 102 ? -9.086 19.625 20.672 1 88.56 102 HIS A CA 1
ATOM 797 C C . HIS A 1 102 ? -7.949 18.703 21.109 1 88.56 102 HIS A C 1
ATOM 799 O O . HIS A 1 102 ? -7.949 18.188 22.234 1 88.56 102 HIS A O 1
ATOM 805 N N . CYS A 1 103 ? -7.039 18.438 20.25 1 89.25 103 CYS A N 1
ATOM 806 C CA . CYS A 1 103 ? -5.898 17.578 20.531 1 89.25 103 CYS A CA 1
ATOM 807 C C . CYS A 1 103 ? -6.352 16.266 21.172 1 89.25 103 CYS A C 1
ATOM 809 O O . CYS A 1 103 ? -5.871 15.883 22.234 1 89.25 103 CYS A O 1
ATOM 811 N N . LYS A 1 104 ? -7.168 15.578 20.453 1 88.31 104 LYS A N 1
ATOM 812 C CA . LYS A 1 104 ? -7.863 14.414 21 1 88.31 104 LYS A CA 1
ATOM 813 C C . LYS A 1 104 ? -6.957 13.188 21.016 1 88.31 104 LYS A C 1
ATOM 815 O O . LYS A 1 104 ? -7.25 12.203 21.688 1 88.31 104 LYS A O 1
ATOM 820 N N . THR A 1 105 ? -5.844 13.172 20.344 1 92.12 105 THR A N 1
ATOM 821 C CA . THR A 1 105 ? -4.973 12 20.297 1 92.12 105 THR A CA 1
ATOM 822 C C . THR A 1 105 ? -4.172 11.859 21.578 1 92.12 105 THR A C 1
ATOM 824 O O . THR A 1 105 ? -3.418 12.766 21.953 1 92.12 105 THR A O 1
ATOM 827 N N . PRO A 1 106 ? -4.336 10.789 22.281 1 93.38 106 PRO A N 1
ATOM 828 C CA . PRO A 1 106 ? -3.562 10.586 23.516 1 93.38 106 PRO A CA 1
ATOM 829 C C . PRO A 1 106 ? -2.057 10.547 23.266 1 93.38 106 PRO A C 1
ATOM 831 O O . PRO A 1 106 ? -1.615 10.164 22.172 1 93.38 106 PRO A O 1
ATOM 834 N N . LEU A 1 107 ? -1.333 10.945 24.266 1 95.12 107 LEU A N 1
ATOM 835 C CA . LEU A 1 107 ? 0.118 11.055 24.172 1 95.12 107 LEU A CA 1
ATOM 836 C C . LEU A 1 107 ? 0.731 9.727 23.75 1 95.12 107 LEU A C 1
ATOM 838 O O . LEU A 1 107 ? 1.615 9.688 22.891 1 95.12 107 LEU A O 1
ATOM 842 N N . GLU A 1 108 ? 0.281 8.664 24.359 1 94.94 108 GLU A N 1
ATOM 843 C CA . GLU A 1 108 ? 0.826 7.344 24.031 1 94.94 108 GLU A CA 1
ATOM 844 C C . GLU A 1 108 ? 0.611 6.996 22.562 1 94.94 108 GLU A C 1
ATOM 846 O O . GLU A 1 108 ? 1.496 6.434 21.922 1 94.94 108 GLU A O 1
ATOM 851 N N . LEU A 1 109 ? -0.478 7.324 22.078 1 95.31 109 LEU A N 1
ATOM 852 C CA . LEU A 1 109 ? -0.799 7.055 20.672 1 95.31 109 LEU A CA 1
ATOM 853 C C . LEU A 1 109 ? 0.028 7.938 19.75 1 95.31 109 LEU A C 1
ATOM 855 O O . LEU A 1 109 ? 0.457 7.496 18.672 1 95.31 109 LEU A O 1
ATOM 859 N N . ARG A 1 110 ? 0.25 9.211 20.156 1 97.12 110 ARG A N 1
ATOM 860 C CA . ARG A 1 110 ? 1.12 10.094 19.391 1 97.12 110 ARG A CA 1
ATOM 861 C C . ARG A 1 110 ? 2.512 9.492 19.234 1 97.12 110 ARG A C 1
ATOM 863 O O . ARG A 1 110 ? 3.076 9.5 18.141 1 97.12 110 ARG A O 1
ATOM 870 N N . GLN A 1 111 ? 2.957 8.945 20.328 1 97.31 111 GLN A N 1
ATOM 871 C CA . GLN A 1 111 ? 4.289 8.352 20.344 1 97.31 111 GLN A CA 1
ATOM 872 C C . GLN A 1 111 ? 4.332 7.082 19.5 1 97.31 111 GLN A C 1
ATOM 874 O O . GLN A 1 111 ? 5.316 6.828 18.797 1 97.31 111 GLN A O 1
ATOM 879 N N . GLN A 1 112 ? 3.332 6.367 19.547 1 97.38 112 GLN A N 1
ATOM 880 C CA . GLN A 1 112 ? 3.264 5.145 18.75 1 97.38 112 GLN A CA 1
ATOM 881 C C . GLN A 1 112 ? 3.217 5.465 17.266 1 97.38 112 GLN A C 1
ATOM 883 O O . GLN A 1 112 ? 3.91 4.832 16.453 1 97.38 112 GLN A O 1
ATOM 888 N N . ARG A 1 113 ? 2.434 6.441 16.875 1 97.94 113 ARG A N 1
ATOM 889 C CA . ARG A 1 113 ? 2.158 6.754 15.477 1 97.94 113 ARG A CA 1
ATOM 890 C C . ARG A 1 113 ? 3.387 7.344 14.797 1 97.94 113 ARG A C 1
ATOM 892 O O . ARG A 1 113 ? 3.672 7.035 13.633 1 97.94 113 ARG A O 1
ATOM 899 N N . GLN A 1 114 ? 4.094 8.148 15.516 1 98.62 114 GLN A N 1
ATOM 900 C CA . GLN A 1 114 ? 5.168 8.93 14.922 1 98.62 114 GLN A CA 1
ATOM 901 C C . GLN A 1 114 ? 6.355 8.047 14.555 1 98.62 114 GLN A C 1
ATOM 903 O O . GLN A 1 114 ? 6.742 7.164 15.32 1 98.62 114 GLN A O 1
ATOM 908 N N . VAL A 1 115 ? 6.938 8.273 13.391 1 98.75 115 VAL A N 1
ATOM 909 C CA . VAL A 1 115 ? 8.172 7.59 13 1 98.75 115 VAL A CA 1
ATOM 910 C C . VAL A 1 115 ? 9.211 7.73 14.109 1 98.75 115 VAL A C 1
ATOM 912 O O . VAL A 1 115 ? 9.5 8.836 14.562 1 98.75 115 VAL A O 1
ATOM 915 N N . ASN A 1 116 ? 9.727 6.59 14.539 1 98.19 116 ASN A N 1
ATOM 916 C CA . ASN A 1 116 ? 10.719 6.57 15.602 1 98.19 116 ASN A CA 1
ATOM 917 C C . ASN A 1 116 ? 12.055 6.016 15.117 1 98.19 116 ASN A C 1
ATOM 919 O O . ASN A 1 116 ? 13.094 6.254 15.734 1 98.19 116 ASN A O 1
ATOM 923 N N . ARG A 1 117 ? 12.016 5.281 14.039 1 98.5 117 ARG A N 1
ATOM 924 C CA . ARG A 1 117 ? 13.219 4.773 13.383 1 98.5 117 ARG A CA 1
ATOM 925 C C . ARG A 1 117 ? 13.109 4.883 11.867 1 98.5 117 ARG A C 1
ATOM 927 O O . ARG A 1 117 ? 12.047 4.613 11.297 1 98.5 117 ARG A O 1
ATOM 934 N N . ALA A 1 118 ? 14.117 5.297 11.258 1 98.75 118 ALA A N 1
ATOM 935 C CA . ALA A 1 118 ? 14.266 5.348 9.812 1 98.75 118 ALA A CA 1
ATOM 936 C C . ALA A 1 118 ? 15.68 4.938 9.391 1 98.75 118 ALA A C 1
ATOM 938 O O . ALA A 1 118 ? 16.656 5.262 10.07 1 98.75 118 ALA A O 1
ATOM 939 N N . ALA A 1 119 ? 15.766 4.184 8.297 1 98.81 119 ALA A N 1
ATOM 940 C CA . ALA A 1 119 ? 17.078 3.678 7.891 1 98.81 119 ALA A CA 1
ATOM 941 C C . ALA A 1 119 ? 17.156 3.514 6.375 1 98.81 119 ALA A C 1
ATOM 943 O O . ALA A 1 119 ? 16.188 3.078 5.742 1 98.81 119 ALA A O 1
ATOM 944 N N . PHE A 1 120 ? 18.281 3.9 5.875 1 98.81 120 PHE A N 1
ATOM 945 C CA . PHE A 1 120 ? 18.641 3.432 4.543 1 98.81 120 PHE A CA 1
ATOM 946 C C . PHE A 1 120 ? 19.031 1.956 4.574 1 98.81 120 PHE A C 1
ATOM 948 O O . PHE A 1 120 ? 19.719 1.506 5.496 1 98.81 120 PHE A O 1
ATOM 955 N N . TYR A 1 121 ? 18.578 1.257 3.559 1 98 121 TYR A N 1
ATOM 956 C CA . TYR A 1 121 ? 18.969 -0.149 3.574 1 98 121 TYR A CA 1
ATOM 957 C C . TYR A 1 121 ? 19.609 -0.553 2.254 1 98 121 TYR A C 1
ATOM 959 O O . TYR A 1 121 ? 19.375 0.074 1.221 1 98 121 TYR A O 1
ATOM 967 N N . ARG A 1 122 ? 20.484 -1.523 2.271 1 97.31 122 ARG A N 1
ATOM 968 C CA . ARG A 1 122 ? 20.984 -2.322 1.157 1 97.31 122 ARG A CA 1
ATOM 969 C C . ARG A 1 122 ? 20.766 -3.811 1.412 1 97.31 122 ARG A C 1
ATOM 971 O O . ARG A 1 122 ? 21.078 -4.312 2.494 1 97.31 122 ARG A O 1
ATOM 978 N N . ARG A 1 123 ? 20.141 -4.438 0.488 1 95.5 123 ARG A N 1
ATOM 979 C CA . ARG A 1 123 ? 19.984 -5.887 0.568 1 95.5 123 ARG A CA 1
ATOM 980 C C . ARG A 1 123 ? 21.094 -6.598 -0.2 1 95.5 123 ARG A C 1
ATOM 982 O O . ARG A 1 123 ? 21.359 -6.27 -1.357 1 95.5 123 ARG A O 1
ATOM 989 N N . PHE A 1 124 ? 21.672 -7.562 0.453 1 94.56 124 PHE A N 1
ATOM 990 C CA . PHE A 1 124 ? 22.781 -8.312 -0.125 1 94.56 124 PHE A CA 1
ATOM 991 C C . PHE A 1 124 ? 22.375 -9.766 -0.381 1 94.56 124 PHE A C 1
ATOM 993 O O . PHE A 1 124 ? 21.672 -10.367 0.425 1 94.56 124 PHE A O 1
ATOM 1000 N N . ASN A 1 125 ? 22.875 -10.273 -1.479 1 89.25 125 ASN A N 1
ATOM 1001 C CA . ASN A 1 125 ? 22.672 -11.688 -1.742 1 89.25 125 ASN A CA 1
ATOM 1002 C C . ASN A 1 125 ? 23.672 -12.555 -0.982 1 89.25 125 ASN A C 1
ATOM 1004 O O . ASN A 1 125 ? 24.453 -12.047 -0.174 1 89.25 125 ASN A O 1
ATOM 1008 N N . ALA A 1 126 ? 23.562 -13.883 -1.188 1 88.62 126 ALA A N 1
ATOM 1009 C CA . ALA A 1 126 ? 24.406 -14.836 -0.476 1 88.62 126 ALA A CA 1
ATOM 1010 C C . ALA A 1 126 ? 25.891 -14.602 -0.787 1 88.62 126 ALA A C 1
ATOM 1012 O O . ALA A 1 126 ? 26.75 -14.859 0.055 1 88.62 126 ALA A O 1
ATOM 1013 N N . GLU A 1 127 ? 26.203 -14.062 -1.921 1 88.75 127 GLU A N 1
ATOM 1014 C CA . GLU A 1 127 ? 27.578 -13.805 -2.354 1 88.75 127 GLU A CA 1
ATOM 1015 C C . GLU A 1 127 ? 28.094 -12.477 -1.806 1 88.75 127 GLU A C 1
ATOM 1017 O O . GLU A 1 127 ? 29.25 -12.125 -2.01 1 88.75 127 GLU A O 1
ATOM 1022 N N . GLY A 1 128 ? 27.188 -11.703 -1.231 1 90.81 128 GLY A N 1
ATOM 1023 C CA . GLY A 1 128 ? 27.594 -10.445 -0.624 1 90.81 128 GLY A CA 1
ATOM 1024 C C . GLY A 1 128 ? 27.469 -9.266 -1.56 1 90.81 128 GLY A C 1
ATOM 1025 O O . GLY A 1 128 ? 28.062 -8.203 -1.314 1 90.81 128 GLY A O 1
ATOM 1026 N N . ASN A 1 129 ? 26.797 -9.406 -2.635 1 90.75 129 ASN A N 1
ATOM 1027 C CA . ASN A 1 129 ? 26.562 -8.312 -3.566 1 90.75 129 ASN A CA 1
ATOM 1028 C C . ASN A 1 129 ? 25.25 -7.578 -3.262 1 90.75 129 ASN A C 1
ATOM 1030 O O . ASN A 1 129 ? 24.219 -8.211 -3.029 1 90.75 129 ASN A O 1
ATOM 1034 N N . PRO A 1 130 ? 25.344 -6.254 -3.24 1 93.06 130 PRO A N 1
ATOM 1035 C CA . PRO A 1 130 ? 24.109 -5.52 -3.023 1 93.06 130 PRO A CA 1
ATOM 1036 C C . PRO A 1 130 ? 23.141 -5.641 -4.199 1 93.06 130 PRO A C 1
ATOM 1038 O O . PRO A 1 130 ? 23.562 -5.629 -5.355 1 93.06 130 PRO A O 1
ATOM 1041 N N . ARG A 1 131 ? 21.828 -5.75 -3.867 1 89.75 131 ARG A N 1
ATOM 1042 C CA . ARG A 1 131 ? 20.859 -6.047 -4.914 1 89.75 131 ARG A CA 1
ATOM 1043 C C . ARG A 1 131 ? 19.672 -5.09 -4.844 1 89.75 131 ARG A C 1
ATOM 1045 O O . ARG A 1 131 ? 18.906 -4.973 -5.801 1 89.75 131 ARG A O 1
ATOM 1052 N N . SER A 1 132 ? 19.5 -4.438 -3.76 1 93.31 132 SER A N 1
ATOM 1053 C CA . SER A 1 132 ? 18.406 -3.496 -3.623 1 93.31 132 SER A CA 1
ATOM 1054 C C . SER A 1 132 ? 18.75 -2.367 -2.658 1 93.31 132 SER A C 1
ATOM 1056 O O . SER A 1 132 ? 19.562 -2.553 -1.749 1 93.31 132 SER A O 1
ATOM 1058 N N . TRP A 1 133 ? 18.266 -1.239 -2.914 1 97.12 133 TRP A N 1
ATOM 1059 C CA . TRP A 1 133 ? 18.469 -0.019 -2.139 1 97.12 133 TRP A CA 1
ATOM 1060 C C . TRP A 1 133 ? 17.141 0.645 -1.811 1 97.12 133 TRP A C 1
ATOM 1062 O O . TRP A 1 133 ? 16.219 0.658 -2.639 1 97.12 133 TRP A O 1
ATOM 1072 N N . GLY A 1 134 ? 17.047 1.15 -0.585 1 98.12 134 GLY A N 1
ATOM 1073 C CA . GLY A 1 134 ? 15.812 1.837 -0.224 1 98.12 134 GLY A CA 1
ATOM 1074 C C . GLY A 1 134 ? 15.844 2.428 1.172 1 98.12 134 GLY A C 1
ATOM 1075 O O . GLY A 1 134 ? 16.922 2.672 1.723 1 98.12 134 GLY A O 1
ATOM 1076 N N . ILE A 1 135 ? 14.727 2.855 1.642 1 98.75 135 ILE A N 1
ATOM 1077 C CA . ILE A 1 135 ? 14.555 3.459 2.959 1 98.75 135 ILE A CA 1
ATOM 1078 C C . ILE A 1 135 ? 13.367 2.816 3.668 1 98.75 135 ILE A C 1
ATOM 1080 O O . ILE A 1 135 ? 12.312 2.604 3.062 1 98.75 135 ILE A O 1
ATOM 1084 N N . ASP A 1 136 ? 13.547 2.484 4.949 1 98.44 136 ASP A N 1
ATOM 1085 C CA . ASP A 1 136 ? 12.477 1.927 5.77 1 98.44 136 ASP A CA 1
ATOM 1086 C C . ASP A 1 136 ? 12.141 2.855 6.934 1 98.44 136 ASP A C 1
ATOM 1088 O O . ASP A 1 136 ? 13 3.59 7.422 1 98.44 136 ASP A O 1
ATOM 1092 N N . PHE A 1 137 ? 10.891 2.814 7.309 1 98.69 137 PHE A N 1
ATOM 1093 C CA . PHE A 1 137 ? 10.391 3.602 8.43 1 98.69 137 PHE A CA 1
ATOM 1094 C C . PHE A 1 137 ? 9.656 2.717 9.43 1 98.69 137 PHE A C 1
ATOM 1096 O O . PHE A 1 137 ? 8.891 1.831 9.031 1 98.69 137 PHE A O 1
ATOM 1103 N N . TRP A 1 138 ? 9.867 2.914 10.734 1 98.38 138 TRP A N 1
ATOM 1104 C CA . TRP A 1 138 ? 9.172 2.213 11.812 1 98.38 138 TRP A CA 1
ATOM 1105 C C . TRP A 1 138 ? 8.555 3.199 12.797 1 98.38 138 TRP A C 1
ATOM 1107 O O . TRP A 1 138 ? 9.125 4.262 13.055 1 98.38 138 TRP A O 1
ATOM 1117 N N . ASN A 1 139 ? 7.402 2.85 13.305 1 98.31 139 ASN A N 1
ATOM 1118 C CA . ASN A 1 139 ? 6.773 3.713 14.297 1 98.31 139 ASN A CA 1
ATOM 1119 C C . ASN A 1 139 ? 7.305 3.434 15.703 1 98.31 139 ASN A C 1
ATOM 1121 O O . ASN A 1 139 ? 8.258 2.676 15.867 1 98.31 139 ASN A O 1
ATOM 1125 N N . GLY A 1 140 ? 6.73 4.051 16.703 1 98.06 140 GLY A N 1
ATOM 1126 C CA . GLY A 1 140 ? 7.207 3.969 18.062 1 98.06 140 GLY A CA 1
ATOM 1127 C C . GLY A 1 140 ? 7.027 2.592 18.672 1 98.06 140 GLY A C 1
ATOM 1128 O O . GLY A 1 140 ? 7.641 2.275 19.703 1 98.06 140 GLY A O 1
ATOM 1129 N N . ALA A 1 141 ? 6.191 1.789 18.125 1 96.94 141 ALA A N 1
ATOM 1130 C CA . ALA A 1 141 ? 5.98 0.427 18.609 1 96.94 141 ALA A CA 1
ATOM 1131 C C . ALA A 1 141 ? 6.863 -0.565 17.859 1 96.94 141 ALA A C 1
ATOM 1133 O O . ALA A 1 141 ? 6.754 -1.777 18.062 1 96.94 141 ALA A O 1
ATOM 1134 N N . GLY A 1 142 ? 7.602 -0.07 16.875 1 96.88 142 GLY A N 1
ATOM 1135 C CA . GLY A 1 142 ? 8.508 -0.923 16.125 1 96.88 142 GLY A CA 1
ATOM 1136 C C . GLY A 1 142 ? 7.863 -1.559 14.906 1 96.88 142 GLY A C 1
ATOM 1137 O O . GLY A 1 142 ? 8.43 -2.473 14.305 1 96.88 142 GLY A O 1
ATOM 1138 N N . GLU A 1 143 ? 6.754 -1.132 14.562 1 96 143 GLU A N 1
ATOM 1139 C CA . GLU A 1 143 ? 6.066 -1.646 13.383 1 96 143 GLU A CA 1
ATOM 1140 C C . GLU A 1 143 ? 6.539 -0.938 12.117 1 96 143 GLU A C 1
ATOM 1142 O O . GLU A 1 143 ? 6.719 0.282 12.109 1 96 143 GLU A O 1
ATOM 1147 N N . ASN A 1 144 ? 6.824 -1.747 11.086 1 96.44 144 ASN A N 1
ATOM 1148 C CA . ASN A 1 144 ? 7.195 -1.138 9.812 1 96.44 144 ASN A CA 1
ATOM 1149 C C . ASN A 1 144 ? 6.031 -0.369 9.195 1 96.44 144 ASN A C 1
ATOM 1151 O O . ASN A 1 144 ? 4.926 -0.902 9.07 1 96.44 144 ASN A O 1
ATOM 1155 N N . LEU A 1 145 ? 6.293 0.845 8.859 1 97.75 145 LEU A N 1
ATOM 1156 C CA . LEU A 1 145 ? 5.262 1.708 8.297 1 97.75 145 LEU A CA 1
ATOM 1157 C C . LEU A 1 145 ? 5.234 1.603 6.773 1 97.75 145 LEU A C 1
ATOM 1159 O O . LEU A 1 145 ? 4.168 1.441 6.176 1 97.75 145 LEU A O 1
ATOM 1163 N N . MET A 1 146 ? 6.355 1.739 6.156 1 96.81 146 MET A N 1
ATOM 1164 C CA . MET A 1 146 ? 6.469 1.66 4.703 1 96.81 146 MET A CA 1
ATOM 1165 C C . MET A 1 146 ? 7.934 1.575 4.277 1 96.81 146 MET A C 1
ATOM 1167 O O . MET A 1 146 ? 8.828 1.861 5.066 1 96.81 146 MET A O 1
ATOM 1171 N N . THR A 1 147 ? 8.102 1.171 3.1 1 97.81 147 THR A N 1
ATOM 1172 C CA . THR A 1 147 ? 9.398 1.069 2.453 1 97.81 147 THR A CA 1
ATOM 1173 C C . THR A 1 147 ? 9.438 1.905 1.178 1 97.81 147 THR A C 1
ATOM 1175 O O . THR A 1 147 ? 8.492 1.888 0.39 1 97.81 147 THR A O 1
ATOM 1178 N N . ILE A 1 148 ? 10.469 2.678 1.072 1 98.56 148 ILE A N 1
ATOM 1179 C CA . ILE A 1 148 ? 10.727 3.381 -0.179 1 98.56 148 ILE A CA 1
ATOM 1180 C C . ILE A 1 148 ? 11.75 2.604 -1.007 1 98.56 148 ILE A C 1
ATOM 1182 O O . ILE A 1 148 ? 12.805 2.221 -0.499 1 98.56 148 ILE A O 1
ATOM 1186 N N . PHE A 1 149 ? 11.398 2.359 -2.23 1 97.19 149 PHE A N 1
ATOM 1187 C CA . PHE A 1 149 ? 12.305 1.702 -3.162 1 97.19 149 PHE A CA 1
ATOM 1188 C C . PHE A 1 149 ? 13.055 2.729 -4.004 1 97.19 149 PHE A C 1
ATOM 1190 O O . PHE A 1 149 ? 12.438 3.564 -4.668 1 97.19 149 PHE A O 1
ATOM 1197 N N . LEU A 1 150 ? 14.328 2.643 -3.932 1 97.69 150 LEU A N 1
ATOM 1198 C CA . LEU A 1 150 ? 15.164 3.508 -4.758 1 97.69 150 LEU A CA 1
ATOM 1199 C C . LEU A 1 150 ? 15.648 2.768 -6.004 1 97.69 150 LEU A C 1
ATOM 1201 O O . LEU A 1 150 ? 15.508 1.548 -6.098 1 97.69 150 LEU A O 1
ATOM 1205 N N . PRO A 1 151 ? 16.141 3.512 -6.953 1 95.31 151 PRO A N 1
ATOM 1206 C CA . PRO A 1 151 ? 16.562 2.879 -8.211 1 95.31 151 PRO A CA 1
ATOM 1207 C C . PRO A 1 151 ? 17.562 1.743 -7.996 1 95.31 151 PRO A C 1
ATOM 1209 O O . PRO A 1 151 ? 18.438 1.843 -7.141 1 95.31 151 PRO A O 1
ATOM 1212 N N . ASN A 1 152 ? 17.344 0.725 -8.68 1 91.38 152 ASN A N 1
ATOM 1213 C CA . ASN A 1 152 ? 18.172 -0.481 -8.648 1 91.38 152 ASN A CA 1
ATOM 1214 C C . ASN A 1 152 ? 19.016 -0.619 -9.914 1 91.38 152 ASN A C 1
ATOM 1216 O O . ASN A 1 152 ? 18.484 -0.724 -11.016 1 91.38 152 ASN A O 1
ATOM 1220 N N . PRO A 1 153 ? 20.312 -0.609 -9.797 1 91.25 153 PRO A N 1
ATOM 1221 C CA . PRO A 1 153 ? 21.188 -0.667 -10.969 1 91.25 153 PRO A CA 1
ATOM 1222 C C . PRO A 1 153 ? 21 -1.945 -11.781 1 91.25 153 PRO A C 1
ATOM 1224 O O . PRO A 1 153 ? 21.438 -2.016 -12.93 1 91.25 153 PRO A O 1
ATOM 1227 N N . TYR A 1 154 ? 20.328 -2.922 -11.195 1 84.81 154 TYR A N 1
ATOM 1228 C CA . TYR A 1 154 ? 20.172 -4.207 -11.875 1 84.81 154 TYR A CA 1
ATOM 1229 C C . TYR A 1 154 ? 18.828 -4.293 -12.57 1 84.81 154 TYR A C 1
ATOM 1231 O O . TYR A 1 154 ? 18.531 -5.293 -13.234 1 84.81 154 TYR A O 1
ATOM 1239 N N . VAL A 1 155 ? 18.047 -3.273 -12.383 1 79 155 VAL A N 1
ATOM 1240 C CA . VAL A 1 155 ? 16.703 -3.295 -12.961 1 79 155 VAL A CA 1
ATOM 1241 C C . VAL A 1 155 ? 16.562 -2.158 -13.969 1 79 155 VAL A C 1
ATOM 1243 O O . VAL A 1 155 ? 16.906 -1.013 -13.68 1 79 155 VAL A O 1
ATOM 1246 N N . GLU A 1 156 ? 16.25 -2.502 -15.156 1 71.88 156 GLU A N 1
ATOM 1247 C CA . GLU A 1 156 ? 15.914 -1.521 -16.188 1 71.88 156 GLU A CA 1
ATOM 1248 C C . GLU A 1 156 ? 14.492 -1.723 -16.703 1 71.88 156 GLU A C 1
ATOM 1250 O O . GLU A 1 156 ? 14.219 -2.676 -17.438 1 71.88 156 GLU A O 1
ATOM 1255 N N . GLU A 1 157 ? 13.586 -0.769 -16.297 1 64.44 157 GLU A N 1
ATOM 1256 C CA . GLU A 1 157 ? 12.164 -0.908 -16.625 1 64.44 157 GLU A CA 1
ATOM 1257 C C . GLU A 1 157 ? 11.617 -2.252 -16.156 1 64.44 157 GLU A C 1
ATOM 1259 O O . GLU A 1 157 ? 11.656 -2.561 -14.961 1 64.44 157 GLU A O 1
ATOM 1264 N N . GLU A 1 158 ? 11.188 -3.014 -17.094 1 60.16 158 GLU A N 1
ATOM 1265 C CA . GLU A 1 158 ? 10.594 -4.297 -16.734 1 60.16 158 GLU A CA 1
ATOM 1266 C C . GLU A 1 158 ? 11.609 -5.426 -16.828 1 60.16 158 GLU A C 1
ATOM 1268 O O . GLU A 1 158 ? 11.312 -6.57 -16.5 1 60.16 158 GLU A O 1
ATOM 1273 N N . ASN A 1 159 ? 12.93 -4.898 -16.984 1 61.62 159 ASN A N 1
ATOM 1274 C CA . ASN A 1 159 ? 13.93 -5.914 -17.266 1 61.62 159 ASN A CA 1
ATOM 1275 C C . ASN A 1 159 ? 15.016 -5.953 -16.188 1 61.62 159 ASN A C 1
ATOM 1277 O O . ASN A 1 159 ? 15.352 -4.918 -15.609 1 61.62 159 ASN A O 1
ATOM 1281 N N . LEU A 1 160 ? 15.383 -7.191 -15.727 1 63.75 160 LEU A N 1
ATOM 1282 C CA . LEU A 1 160 ? 16.562 -7.348 -14.883 1 63.75 160 LEU A CA 1
ATOM 1283 C C . LEU A 1 160 ? 17.828 -7.375 -15.727 1 63.75 160 LEU A C 1
ATOM 1285 O O . LEU A 1 160 ? 17.875 -8.016 -16.781 1 63.75 160 LEU A O 1
ATOM 1289 N N . LEU A 1 161 ? 18.766 -6.492 -15.398 1 62.94 161 LEU A N 1
ATOM 1290 C CA . LEU A 1 161 ? 20.031 -6.426 -16.109 1 62.94 161 LEU A CA 1
ATOM 1291 C C . LEU A 1 161 ? 20.922 -7.613 -15.75 1 62.94 161 LEU A C 1
ATOM 1293 O O . LEU A 1 161 ? 20.797 -8.172 -14.664 1 62.94 161 LEU A O 1
ATOM 1297 N N . PRO A 1 162 ? 21.703 -8.008 -16.781 1 60.5 162 PRO A N 1
ATOM 1298 C CA . PRO A 1 162 ? 22.672 -9.062 -16.484 1 60.5 162 PRO A CA 1
ATOM 1299 C C . PRO A 1 162 ? 23.594 -8.695 -15.328 1 60.5 162 PRO A C 1
ATOM 1301 O O . PRO A 1 162 ? 23.891 -7.516 -15.117 1 60.5 162 PRO A O 1
ATOM 1304 N N . GLU A 1 163 ? 23.812 -9.625 -14.414 1 63.62 163 GLU A N 1
ATOM 1305 C CA . GLU A 1 163 ? 24.594 -9.43 -13.188 1 63.62 163 GLU A CA 1
ATOM 1306 C C . GLU A 1 163 ? 25.906 -8.703 -13.477 1 63.62 163 GLU A C 1
ATOM 1308 O O . GLU A 1 163 ? 26.359 -7.91 -12.656 1 63.62 163 GLU A O 1
ATOM 1313 N N . GLY A 1 164 ? 26.359 -8.805 -14.734 1 65.88 164 GLY A N 1
ATOM 1314 C CA . GLY A 1 164 ? 27.703 -8.312 -14.953 1 65.88 164 GLY A CA 1
ATOM 1315 C C . GLY A 1 164 ? 27.734 -6.887 -15.477 1 65.88 164 GLY A C 1
ATOM 1316 O O . GLY A 1 164 ? 28.812 -6.281 -15.578 1 65.88 164 GLY A O 1
ATOM 1317 N N . LYS A 1 165 ? 26.719 -6.309 -15.805 1 78.69 165 LYS A N 1
ATOM 1318 C CA . LYS A 1 165 ? 26.781 -4.949 -16.328 1 78.69 165 LYS A CA 1
ATOM 1319 C C . LYS A 1 165 ? 25.672 -4.082 -15.727 1 78.69 165 LYS A C 1
ATOM 1321 O O . LYS A 1 165 ? 24.781 -3.607 -16.453 1 78.69 165 LYS A O 1
ATOM 1326 N N . PRO A 1 166 ? 25.875 -3.822 -14.344 1 84.75 166 PRO A N 1
ATOM 1327 C CA . PRO A 1 166 ? 24.859 -2.953 -13.734 1 84.75 166 PRO A CA 1
ATOM 1328 C C . PRO A 1 166 ? 24.969 -1.503 -14.195 1 84.75 166 PRO A C 1
ATOM 1330 O O . PRO A 1 166 ? 26.062 -1.059 -14.594 1 84.75 166 PRO A O 1
ATOM 1333 N N . ASN A 1 167 ? 23.875 -0.789 -14.359 1 89 167 ASN A N 1
ATOM 1334 C CA . ASN A 1 167 ? 23.859 0.651 -14.594 1 89 167 ASN A CA 1
ATOM 1335 C C . ASN A 1 167 ? 24.047 1.434 -13.297 1 89 167 ASN A C 1
ATOM 1337 O O . ASN A 1 167 ? 23.062 1.838 -12.664 1 89 167 ASN A O 1
ATOM 1341 N N . LEU A 1 168 ? 25.234 1.726 -12.977 1 90.81 168 LEU A N 1
ATOM 1342 C CA . LEU A 1 168 ? 25.594 2.303 -11.688 1 90.81 168 LEU A CA 1
ATOM 1343 C C . LEU A 1 168 ? 25.109 3.746 -11.586 1 90.81 168 LEU A C 1
ATOM 1345 O O . LEU A 1 168 ? 25.062 4.312 -10.484 1 90.81 168 LEU A O 1
ATOM 1349 N N . SER A 1 169 ? 24.781 4.352 -12.703 1 91.56 169 SER A N 1
ATOM 1350 C CA . SER A 1 169 ? 24.25 5.711 -12.672 1 91.56 169 SER A CA 1
ATOM 1351 C C . SER A 1 169 ? 22.922 5.77 -11.914 1 91.56 169 SER A C 1
ATOM 1353 O O . SER A 1 169 ? 22.516 6.836 -11.438 1 91.56 169 SER A O 1
ATOM 1355 N N . LYS A 1 170 ? 22.281 4.668 -11.742 1 93.31 170 LYS A N 1
ATOM 1356 C CA . LYS A 1 170 ? 21 4.605 -11.031 1 93.31 170 LYS A CA 1
ATOM 1357 C C . LYS A 1 170 ? 21.203 4.766 -9.531 1 93.31 170 LYS A C 1
ATOM 1359 O O . LYS A 1 170 ? 20.25 4.98 -8.789 1 93.31 170 LYS A O 1
ATOM 1364 N N . LEU A 1 171 ? 22.406 4.738 -9.102 1 96.25 171 LEU A N 1
ATOM 1365 C CA . LEU A 1 171 ? 22.688 4.832 -7.672 1 96.25 171 LEU A CA 1
ATOM 1366 C C . LEU A 1 171 ? 22.922 6.281 -7.258 1 96.25 171 LEU A C 1
ATOM 1368 O O . LEU A 1 171 ? 23.109 6.57 -6.074 1 96.25 171 LEU A O 1
ATOM 1372 N N . VAL A 1 172 ? 22.891 7.168 -8.195 1 97 172 VAL A N 1
ATOM 1373 C CA . VAL A 1 172 ? 23.219 8.57 -7.938 1 97 172 VAL A CA 1
ATOM 1374 C C . VAL A 1 172 ? 22.281 9.125 -6.863 1 97 172 VAL A C 1
ATOM 1376 O O . VAL A 1 172 ? 22.734 9.75 -5.902 1 97 172 VAL A O 1
ATOM 1379 N N . LEU A 1 173 ? 21.031 8.891 -7.039 1 97.69 173 LEU A N 1
ATOM 1380 C CA . LEU A 1 173 ? 20.062 9.406 -6.074 1 97.69 173 LEU A CA 1
ATOM 1381 C C . LEU A 1 173 ? 20.328 8.828 -4.688 1 97.69 173 LEU A C 1
ATOM 1383 O O . LEU A 1 173 ? 20.344 9.562 -3.699 1 97.69 173 LEU A O 1
ATOM 1387 N N . TYR A 1 174 ? 20.516 7.562 -4.598 1 98.25 174 TYR A N 1
ATOM 1388 C CA . TYR A 1 174 ? 20.797 6.898 -3.332 1 98.25 174 TYR A CA 1
ATOM 1389 C C . TYR A 1 174 ? 22.016 7.516 -2.654 1 98.25 174 TYR A C 1
ATOM 1391 O O . TYR A 1 174 ? 21.969 7.84 -1.466 1 98.25 174 TYR A O 1
ATOM 1399 N N . GLU A 1 175 ? 23.031 7.645 -3.391 1 98.12 175 GLU A N 1
ATOM 1400 C CA . GLU A 1 175 ? 24.297 8.156 -2.854 1 98.12 175 GLU A CA 1
ATOM 1401 C C . GLU A 1 175 ? 24.156 9.602 -2.398 1 98.12 175 GLU A C 1
ATOM 1403 O O . GLU A 1 175 ? 24.672 9.984 -1.345 1 98.12 175 GLU A O 1
ATOM 1408 N N . GLU A 1 176 ? 23.484 10.352 -3.162 1 98.31 176 GLU A N 1
ATOM 1409 C CA . GLU A 1 176 ? 23.266 11.75 -2.791 1 98.31 176 GLU A CA 1
ATOM 1410 C C . GLU A 1 176 ? 22.469 11.852 -1.495 1 98.31 176 GLU A C 1
ATOM 1412 O O . GLU A 1 176 ? 22.828 12.602 -0.591 1 98.31 176 GLU A O 1
ATOM 1417 N N . LEU A 1 177 ? 21.406 11.141 -1.426 1 98.69 177 LEU A N 1
ATOM 1418 C CA . LEU A 1 177 ? 20.578 11.164 -0.231 1 98.69 177 LEU A CA 1
ATOM 1419 C C . LEU A 1 177 ? 21.344 10.656 0.983 1 98.69 177 LEU A C 1
ATOM 1421 O O . LEU A 1 177 ? 21.25 11.227 2.072 1 98.69 177 LEU A O 1
ATOM 1425 N N . ARG A 1 178 ? 22.062 9.602 0.804 1 98.69 178 ARG A N 1
ATOM 1426 C CA . ARG A 1 178 ? 22.859 9.047 1.889 1 98.69 178 ARG A CA 1
ATOM 1427 C C . ARG A 1 178 ? 23.891 10.062 2.391 1 98.69 178 ARG A C 1
ATOM 1429 O O . ARG A 1 178 ? 24.078 10.211 3.6 1 98.69 178 ARG A O 1
ATOM 1436 N N . ASP A 1 179 ? 24.562 10.75 1.49 1 98.62 179 ASP A N 1
ATOM 1437 C CA . ASP A 1 179 ? 25.531 11.781 1.847 1 98.62 179 ASP A CA 1
ATOM 1438 C C . ASP A 1 179 ? 24.891 12.867 2.707 1 98.62 179 ASP A C 1
ATOM 1440 O O . ASP A 1 179 ? 25.531 13.398 3.621 1 98.62 179 ASP A O 1
ATOM 1444 N N . ILE A 1 180 ? 23.719 13.172 2.439 1 98.69 180 ILE A N 1
ATOM 1445 C CA . ILE A 1 180 ? 23.031 14.258 3.129 1 98.69 180 ILE A CA 1
ATOM 1446 C C . ILE A 1 180 ? 22.469 13.758 4.457 1 98.69 180 ILE A C 1
ATOM 1448 O O . ILE A 1 180 ? 22.766 14.305 5.516 1 98.69 180 ILE A O 1
ATOM 1452 N N . TYR A 1 181 ? 21.719 12.648 4.441 1 98.56 181 TYR A N 1
ATOM 1453 C CA . TYR A 1 181 ? 20.797 12.352 5.535 1 98.56 181 TYR A CA 1
ATOM 1454 C C . TYR A 1 181 ? 21.391 11.328 6.488 1 98.56 181 TYR A C 1
ATOM 1456 O O . TYR A 1 181 ? 21.031 11.281 7.668 1 98.56 181 TYR A O 1
ATOM 1464 N N . VAL A 1 182 ? 22.312 10.516 6.008 1 98.56 182 VAL A N 1
ATOM 1465 C CA . VAL A 1 182 ? 22.938 9.508 6.871 1 98.56 182 VAL A CA 1
ATOM 1466 C C . VAL A 1 182 ? 24.297 10 7.355 1 98.56 182 VAL A C 1
ATOM 1468 O O . VAL A 1 182 ? 24.578 9.969 8.555 1 98.56 182 VAL A O 1
ATOM 1471 N N . LEU A 1 183 ? 25.094 10.523 6.422 1 98.12 183 LEU A N 1
ATOM 1472 C CA . LEU A 1 183 ? 26.484 10.797 6.711 1 98.12 183 LEU A CA 1
ATOM 1473 C C . LEU A 1 183 ? 26.703 12.25 7.102 1 98.12 183 LEU A C 1
ATOM 1475 O O . LEU A 1 183 ? 27.719 12.602 7.684 1 98.12 183 LEU A O 1
ATOM 1479 N N . GLY A 1 184 ? 25.828 13.109 6.715 1 97.62 184 GLY A N 1
ATOM 1480 C CA . GLY A 1 184 ? 25.969 14.523 7.023 1 97.62 184 GLY A CA 1
ATOM 1481 C C . GLY A 1 184 ? 27.125 15.18 6.285 1 97.62 184 GLY A C 1
ATOM 1482 O O . GLY A 1 184 ? 27.781 16.078 6.824 1 97.62 184 GLY A O 1
ATOM 1483 N N . LYS A 1 185 ? 27.391 14.742 5.074 1 97.88 185 LYS A N 1
ATOM 1484 C CA . LYS A 1 185 ? 28.516 15.25 4.285 1 97.88 185 LYS A CA 1
ATOM 1485 C C . LYS A 1 185 ? 28.078 16.438 3.422 1 97.88 185 LYS A C 1
ATOM 1487 O O . LYS A 1 185 ? 28.922 17.219 2.963 1 97.88 185 LYS A O 1
ATOM 1492 N N . LYS A 1 186 ? 26.859 16.547 3.1 1 98.19 186 LYS A N 1
ATOM 1493 C CA . LYS A 1 186 ? 26.25 17.625 2.34 1 98.19 186 LYS A CA 1
ATOM 1494 C C . LYS A 1 186 ? 25.078 18.234 3.098 1 98.19 186 LYS A C 1
ATOM 1496 O O . LYS A 1 186 ? 24.438 17.562 3.91 1 98.19 186 LYS A O 1
ATOM 1501 N N . PRO A 1 187 ? 24.844 19.438 2.865 1 97.94 187 PRO A N 1
ATOM 1502 C CA . PRO A 1 187 ? 23.703 20.062 3.541 1 97.94 187 PRO A CA 1
ATOM 1503 C C . PRO A 1 187 ? 22.359 19.656 2.941 1 97.94 187 PRO A C 1
ATOM 1505 O O . PRO A 1 187 ? 22.297 19.266 1.771 1 97.94 187 PRO A O 1
ATOM 1508 N N . ILE A 1 188 ? 21.359 19.703 3.75 1 98 188 ILE A N 1
ATOM 1509 C CA . ILE A 1 188 ? 20 19.578 3.24 1 98 188 ILE A CA 1
ATOM 1510 C C . ILE A 1 188 ? 19.734 20.672 2.213 1 98 188 ILE A C 1
ATOM 1512 O O . ILE A 1 188 ? 20.062 21.844 2.443 1 98 188 ILE A O 1
ATOM 1516 N N . PRO A 1 189 ? 19.172 20.266 1.046 1 97.38 189 PRO A N 1
ATOM 1517 C CA . PRO A 1 189 ? 19.047 21.25 -0.041 1 97.38 189 PRO A CA 1
ATOM 1518 C C . PRO A 1 189 ? 17.781 22.109 0.084 1 97.38 189 PRO A C 1
ATOM 1520 O O . PRO A 1 189 ? 17.094 22.328 -0.906 1 97.38 189 PRO A O 1
ATOM 1523 N N . PHE A 1 190 ? 17.422 22.562 1.206 1 96.5 190 PHE A N 1
ATOM 1524 C CA . PHE A 1 190 ? 16.328 23.469 1.494 1 96.5 190 PHE A CA 1
ATOM 1525 C C . PHE A 1 190 ? 16.734 24.5 2.549 1 96.5 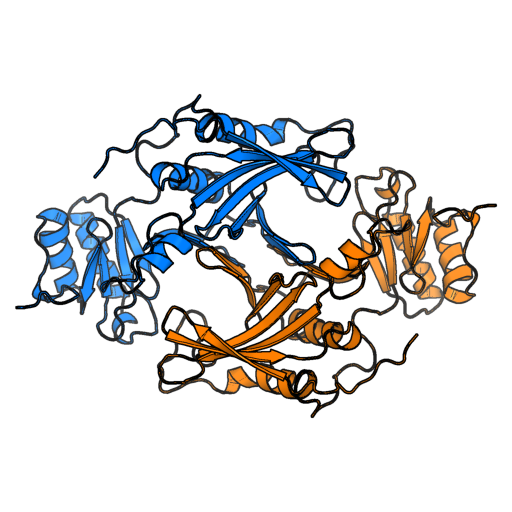190 PHE A C 1
ATOM 1527 O O . PHE A 1 190 ? 17.422 24.172 3.51 1 96.5 190 PHE A O 1
ATOM 1534 N N . SER A 1 191 ? 16.344 25.75 2.416 1 93.75 191 SER A N 1
ATOM 1535 C CA . SER A 1 191 ? 16.672 26.797 3.379 1 93.75 191 SER A CA 1
ATOM 1536 C C . SER A 1 191 ? 15.688 26.797 4.551 1 93.75 191 SER A C 1
ATOM 1538 O O . SER A 1 191 ? 15.953 27.391 5.59 1 93.75 191 SER A O 1
ATOM 1540 N N . LYS A 1 192 ? 14.617 26.141 4.316 1 92.94 192 LYS A N 1
ATOM 1541 C CA . LYS A 1 192 ? 13.586 25.922 5.328 1 92.94 192 LYS A CA 1
ATOM 1542 C C . LYS A 1 192 ? 12.859 24.594 5.098 1 92.94 192 LYS A C 1
ATOM 1544 O O . LYS A 1 192 ? 13.016 23.969 4.043 1 92.94 192 LYS A O 1
ATOM 1549 N N . ASN A 1 193 ? 12.18 24.156 6.043 1 94.44 193 ASN A N 1
ATOM 1550 C CA . ASN A 1 193 ? 11.422 22.922 5.895 1 94.44 193 ASN A CA 1
ATOM 1551 C C . ASN A 1 193 ? 10.375 23.031 4.785 1 94.44 193 ASN A C 1
ATOM 1553 O O . ASN A 1 193 ? 9.438 23.828 4.883 1 94.44 193 ASN A O 1
ATOM 1557 N N . PRO A 1 194 ? 10.477 22.297 3.787 1 94.25 194 PRO A N 1
ATOM 1558 C CA . PRO A 1 194 ? 9.625 22.469 2.605 1 94.25 194 PRO A CA 1
ATOM 1559 C C . PRO A 1 194 ? 8.172 22.062 2.859 1 94.25 194 PRO A C 1
ATOM 1561 O O . PRO A 1 194 ? 7.293 22.375 2.061 1 94.25 194 PRO A O 1
ATOM 1564 N N . LEU A 1 195 ? 7.879 21.344 3.947 1 94.25 195 LEU A N 1
ATOM 1565 C CA . LEU A 1 195 ? 6.52 20.906 4.223 1 94.25 195 LEU A CA 1
ATOM 1566 C C . LEU A 1 195 ? 5.879 21.75 5.316 1 94.25 195 LEU A C 1
ATOM 1568 O O . LEU A 1 195 ? 4.723 21.516 5.684 1 94.25 195 LEU A O 1
ATOM 1572 N N . LYS A 1 196 ? 6.574 22.734 5.789 1 91.94 196 LYS A N 1
ATOM 1573 C CA . LYS A 1 196 ? 6.055 23.547 6.879 1 91.94 196 LYS A CA 1
ATOM 1574 C C . LYS A 1 196 ? 5.867 25 6.441 1 91.94 196 LYS A C 1
ATOM 1576 O O . LYS A 1 196 ? 5.793 25.906 7.277 1 91.94 196 LYS A O 1
ATOM 1581 N N . HIS A 1 197 ? 5.695 25.203 5.168 1 89.75 197 HIS A N 1
ATOM 1582 C CA . HIS A 1 197 ? 5.348 26.531 4.695 1 89.75 197 HIS A CA 1
ATOM 1583 C C . HIS A 1 197 ? 3.967 26.953 5.199 1 89.75 197 HIS A C 1
ATOM 1585 O O . HIS A 1 197 ? 3.039 26.141 5.223 1 89.75 197 HIS A O 1
ATOM 1591 N N . PRO A 1 198 ? 3.9 28.172 5.598 1 92.75 198 PRO A N 1
ATOM 1592 C CA . PRO A 1 198 ? 2.605 28.641 6.102 1 92.75 198 PRO A CA 1
ATOM 1593 C C . PRO A 1 198 ? 1.495 28.531 5.059 1 92.75 198 PRO A C 1
ATOM 1595 O O . PRO A 1 198 ? 1.715 28.844 3.885 1 92.75 198 PRO A O 1
ATOM 1598 N N . TYR A 1 199 ? 0.421 28.062 5.523 1 94.75 199 TYR A N 1
ATOM 1599 C CA . TYR A 1 199 ? -0.721 28 4.617 1 94.75 199 TYR A CA 1
ATOM 1600 C C . TYR A 1 199 ? -2.025 28.234 5.367 1 94.75 199 TYR A C 1
ATOM 1602 O O . TYR A 1 199 ? -2.072 28.141 6.594 1 94.75 199 TYR A O 1
ATOM 1610 N N . ILE A 1 200 ? -2.977 28.719 4.648 1 95.94 200 ILE A N 1
ATOM 1611 C CA . ILE A 1 200 ? -4.359 28.828 5.105 1 95.94 200 ILE A CA 1
ATOM 1612 C C . ILE A 1 200 ? -5.254 27.953 4.219 1 95.94 200 ILE A C 1
ATOM 1614 O O . ILE A 1 200 ? -5.156 28.016 2.988 1 95.94 200 ILE A O 1
ATOM 1618 N N . SER A 1 201 ? -5.992 27.109 4.91 1 94.69 201 SER A N 1
ATOM 1619 C CA . SER A 1 201 ? -6.742 26.094 4.164 1 94.69 201 SER A CA 1
ATOM 1620 C C . SER A 1 201 ? -8.242 26.219 4.426 1 94.69 201 SER A C 1
ATOM 1622 O O . SER A 1 201 ? -8.656 26.453 5.562 1 94.69 201 SER A O 1
ATOM 1624 N N . VAL A 1 202 ? -8.992 26.094 3.309 1 93.5 202 VAL A N 1
ATOM 1625 C CA . VAL A 1 202 ? -10.453 26.109 3.395 1 93.5 202 VAL A CA 1
ATOM 1626 C C . VAL A 1 202 ? -10.992 24.688 3.271 1 93.5 202 VAL A C 1
ATOM 1628 O O . VAL A 1 202 ? -10.656 23.969 2.326 1 93.5 202 VAL A O 1
ATOM 1631 N N . CYS A 1 203 ? -11.781 24.312 4.234 1 89.88 203 CYS A N 1
ATOM 1632 C CA . CYS A 1 203 ? -12.375 22.984 4.25 1 89.88 203 CYS A CA 1
ATOM 1633 C C . CYS A 1 203 ? -13.375 22.812 3.111 1 89.88 203 CYS A C 1
ATOM 1635 O O . CYS A 1 203 ? -14.219 23.672 2.891 1 89.88 203 CYS A O 1
ATOM 1637 N N . THR A 1 204 ? -13.266 21.719 2.404 1 85.88 204 THR A N 1
ATOM 1638 C CA . THR A 1 204 ? -14.195 21.469 1.312 1 85.88 204 THR A CA 1
ATOM 1639 C C . THR A 1 204 ? -14.984 20.188 1.562 1 85.88 204 THR A C 1
ATOM 1641 O O . THR A 1 204 ? -15.625 19.656 0.649 1 85.88 204 THR A O 1
ATOM 1644 N N . SER A 1 205 ? -14.891 19.812 2.732 1 76.31 205 SER A N 1
ATOM 1645 C CA . SER A 1 205 ? -15.516 18.531 3.041 1 76.31 205 SER A CA 1
ATOM 1646 C C . SER A 1 205 ? -17.016 18.578 2.789 1 76.31 205 SER A C 1
ATOM 1648 O O . SER A 1 205 ? -17.688 19.547 3.148 1 76.31 205 SER A O 1
ATOM 1650 N N . SER A 1 206 ? -17.578 17.562 2.268 1 70.75 206 SER A N 1
ATOM 1651 C CA . SER A 1 206 ? -19.016 17.469 1.996 1 70.75 206 SER A CA 1
ATOM 1652 C C . SER A 1 206 ? -19.797 17.078 3.25 1 70.75 206 SER A C 1
ATOM 1654 O O . SER A 1 206 ? -21.016 17.156 3.273 1 70.75 206 SER A O 1
ATOM 1656 N N . ARG A 1 207 ? -19 16.703 4.309 1 67.62 207 ARG A N 1
ATOM 1657 C CA . ARG A 1 207 ? -19.641 16.281 5.547 1 67.62 207 ARG A CA 1
ATOM 1658 C C . ARG A 1 207 ? -20.25 17.484 6.273 1 67.62 207 ARG A C 1
ATOM 1660 O O . ARG A 1 207 ? -21.109 17.312 7.152 1 67.62 207 ARG A O 1
ATOM 1667 N N . CYS A 1 208 ? -19.781 18.531 5.93 1 71.25 208 CYS A N 1
ATOM 1668 C CA . CYS A 1 208 ? -20.219 19.797 6.52 1 71.25 208 CYS A CA 1
ATOM 1669 C C . CYS A 1 208 ? -20.938 20.656 5.492 1 71.25 208 CYS A C 1
ATOM 1671 O O . CYS A 1 208 ? -20.312 21.219 4.598 1 71.25 208 CYS A O 1
ATOM 1673 N N . LEU A 1 209 ? -22.297 20.641 5.621 1 69.19 209 LEU A N 1
ATOM 1674 C CA . LEU A 1 209 ? -23.125 21.297 4.613 1 69.19 209 LEU A CA 1
ATOM 1675 C C . LEU A 1 209 ? -22.656 22.734 4.375 1 69.19 209 LEU A C 1
ATOM 1677 O O . LEU A 1 209 ? -22.453 23.141 3.227 1 69.19 209 LEU A O 1
ATOM 1681 N N . PRO A 1 210 ? -22.406 23.391 5.449 1 71.31 210 PRO A N 1
ATOM 1682 C CA . PRO A 1 210 ? -21.969 24.766 5.207 1 71.31 210 PRO A CA 1
ATOM 1683 C C . PRO A 1 210 ? -20.625 24.828 4.488 1 71.31 210 PRO A C 1
ATOM 1685 O O . PRO A 1 210 ? -20.328 25.828 3.82 1 71.31 210 PRO A O 1
ATOM 1688 N N . SER A 1 211 ? -19.875 23.828 4.637 1 74.06 211 SER A N 1
ATOM 1689 C CA . SER A 1 211 ? -18.562 23.828 4.008 1 74.06 211 SER A CA 1
ATOM 1690 C C . SER A 1 211 ? -18.656 23.453 2.535 1 74.06 211 SER A C 1
ATOM 1692 O O . SER A 1 211 ? -17.656 23.516 1.812 1 74.06 211 SER A O 1
ATOM 1694 N N . GLN A 1 212 ? -19.828 23.156 2.121 1 77.69 212 GLN A N 1
ATOM 1695 C CA . GLN A 1 212 ? -19.984 22.828 0.709 1 77.69 212 GLN A CA 1
ATOM 1696 C C . GLN A 1 212 ? -19.906 24.078 -0.164 1 77.69 212 GLN A C 1
ATOM 1698 O O . GLN A 1 212 ? -19.547 24 -1.34 1 77.69 212 GLN A O 1
ATOM 1703 N N . ASN A 1 213 ? -20.281 25.141 0.401 1 85 213 ASN A N 1
ATOM 1704 C CA . ASN A 1 213 ? -20.172 26.422 -0.298 1 85 213 ASN A CA 1
ATOM 1705 C C . ASN A 1 213 ? -18.891 27.156 0.087 1 85 213 ASN A C 1
ATOM 1707 O O . ASN A 1 213 ? -18.938 28.281 0.583 1 85 213 ASN A O 1
ATOM 1711 N N . TRP A 1 214 ? -17.734 26.453 -0.2 1 89.19 214 TRP A N 1
ATOM 1712 C CA . TRP A 1 214 ? -16.422 26.891 0.267 1 89.19 214 TRP A CA 1
ATOM 1713 C C . TRP A 1 214 ? -15.828 27.922 -0.692 1 89.19 214 TRP A C 1
ATOM 1715 O O . TRP A 1 214 ? -14.961 28.703 -0.308 1 89.19 214 TRP A O 1
ATOM 1725 N N . LYS A 1 215 ? -16.312 28.016 -1.945 1 93.75 215 LYS A N 1
ATOM 1726 C CA . LYS A 1 215 ? -15.641 28.766 -3.008 1 93.75 215 LYS A CA 1
ATOM 1727 C C . LYS A 1 215 ? -15.594 30.25 -2.693 1 93.75 215 LYS A C 1
ATOM 1729 O O . LYS A 1 215 ? -14.555 30.891 -2.852 1 93.75 215 LYS A O 1
ATOM 1734 N N . PRO A 1 216 ? -16.719 30.781 -2.27 1 95.56 216 PRO A N 1
ATOM 1735 C CA . PRO A 1 216 ? -16.641 32.219 -1.951 1 95.56 216 PRO A CA 1
ATOM 1736 C C . PRO A 1 216 ? -15.633 32.531 -0.848 1 95.56 216 PRO A C 1
ATOM 1738 O O . PRO A 1 216 ? -14.938 33.531 -0.91 1 95.56 216 PRO A O 1
ATOM 1741 N N . THR A 1 217 ? -15.617 31.688 0.141 1 96.06 217 THR A N 1
ATOM 1742 C CA . THR A 1 217 ? -14.656 31.859 1.226 1 96.06 217 THR A CA 1
ATOM 1743 C C . THR A 1 217 ? -13.227 31.719 0.703 1 96.06 217 THR A C 1
ATOM 1745 O O . THR A 1 217 ? -12.367 32.562 1.014 1 96.06 217 THR A O 1
ATOM 1748 N N . PHE A 1 218 ? -12.969 30.781 -0.097 1 97.06 218 PHE A N 1
ATOM 1749 C CA . PHE A 1 218 ? -11.656 30.531 -0.685 1 97.06 218 PHE A CA 1
ATOM 1750 C C . PHE A 1 218 ? -11.195 31.734 -1.51 1 97.06 218 PHE A C 1
ATOM 1752 O O . PHE A 1 218 ? -10.07 32.219 -1.352 1 97.06 218 PHE A O 1
ATOM 1759 N N . ASP A 1 219 ? -12.102 32.219 -2.344 1 97.62 219 ASP A N 1
ATOM 1760 C CA . ASP A 1 219 ? -11.781 33.344 -3.207 1 97.62 219 ASP A CA 1
ATOM 1761 C C . ASP A 1 219 ? -11.453 34.594 -2.383 1 97.62 219 ASP A C 1
ATOM 1763 O O . ASP A 1 219 ? -10.523 35.344 -2.715 1 97.62 219 ASP A O 1
ATOM 1767 N N . ALA A 1 220 ? -12.219 34.75 -1.4 1 97.88 220 ALA A N 1
ATOM 1768 C CA . ALA A 1 220 ? -12.008 35.906 -0.541 1 97.88 220 ALA A CA 1
ATOM 1769 C C . ALA A 1 220 ? -10.648 35.844 0.148 1 97.88 220 ALA A C 1
ATOM 1771 O O . ALA A 1 220 ? -9.93 36.844 0.224 1 97.88 220 ALA A O 1
ATOM 1772 N N . ILE A 1 221 ? -10.32 34.688 0.693 1 97.94 221 ILE A N 1
ATOM 1773 C CA . ILE A 1 221 ? -9.031 34.5 1.355 1 97.94 221 ILE A CA 1
ATOM 1774 C C . ILE A 1 221 ? -7.902 34.719 0.352 1 97.94 221 ILE A C 1
ATOM 1776 O O . ILE A 1 221 ? -6.938 35.438 0.641 1 97.94 221 ILE A O 1
ATOM 1780 N N . LYS A 1 222 ? -8.039 34.156 -0.759 1 97.69 222 LYS A N 1
ATOM 1781 C CA . LYS A 1 222 ? -7.02 34.281 -1.795 1 97.69 222 LYS A CA 1
ATOM 1782 C C . LYS A 1 222 ? -6.793 35.719 -2.176 1 97.69 222 LYS A C 1
ATOM 1784 O O . LYS A 1 222 ? -5.648 36.188 -2.225 1 97.69 222 LYS A O 1
ATOM 1789 N N . ALA A 1 223 ? -7.84 36.406 -2.428 1 97.75 223 ALA A N 1
ATOM 1790 C CA . ALA A 1 223 ? -7.762 37.812 -2.795 1 97.75 223 ALA A CA 1
ATOM 1791 C C . ALA A 1 223 ? -7.113 38.656 -1.684 1 97.75 223 ALA A C 1
ATOM 1793 O O . ALA A 1 223 ? -6.27 39.5 -1.948 1 97.75 223 ALA A O 1
ATOM 1794 N N . ALA A 1 224 ? -7.547 38.406 -0.524 1 97.75 224 ALA A N 1
ATOM 1795 C CA . ALA A 1 224 ? -7.039 39.156 0.618 1 97.75 224 ALA A CA 1
ATOM 1796 C C . ALA A 1 224 ? -5.547 38.906 0.823 1 97.75 224 ALA A C 1
ATOM 1798 O O . ALA A 1 224 ? -4.785 39.844 1.1 1 97.75 224 ALA A O 1
ATOM 1799 N N . VAL A 1 225 ? -5.129 37.656 0.736 1 97.62 225 VAL A N 1
ATOM 1800 C CA . VAL A 1 225 ? -3.73 37.281 0.914 1 97.62 225 VAL A CA 1
ATOM 1801 C C . VAL A 1 225 ? -2.879 37.938 -0.171 1 97.62 225 VAL A C 1
ATOM 1803 O O . VAL A 1 225 ? -1.802 38.469 0.113 1 97.62 225 VAL A O 1
ATOM 1806 N N . GLU A 1 226 ? -3.391 37.938 -1.346 1 96.94 226 GLU A N 1
ATOM 1807 C CA . GLU A 1 226 ? -2.693 38.562 -2.467 1 96.94 226 GLU A CA 1
ATOM 1808 C C . GLU A 1 226 ? -2.57 40.062 -2.268 1 96.94 226 GLU A C 1
ATOM 1810 O O . GLU A 1 226 ? -1.497 40.625 -2.475 1 96.94 226 GLU A O 1
ATOM 1815 N N . LYS A 1 227 ? -3.627 40.656 -1.942 1 97 227 LYS A N 1
ATOM 1816 C CA . LYS A 1 227 ? -3.656 42.094 -1.726 1 97 227 LYS A CA 1
ATOM 1817 C C . LYS A 1 227 ? -2.674 42.5 -0.633 1 97 227 LYS A C 1
ATOM 1819 O O . LYS A 1 227 ? -2.027 43.531 -0.734 1 97 227 LYS A O 1
ATOM 1824 N N . ALA A 1 228 ? -2.607 41.688 0.368 1 96.81 228 ALA A N 1
ATOM 1825 C CA . ALA A 1 228 ? -1.741 42 1.503 1 96.81 228 ALA A CA 1
ATOM 1826 C C . ALA A 1 228 ? -0.286 41.656 1.188 1 96.81 228 ALA A C 1
ATOM 1828 O O . ALA A 1 228 ? 0.618 42 1.945 1 96.81 228 ALA A O 1
ATOM 1829 N N . GLY A 1 229 ? -0.036 40.875 0.139 1 96.06 229 GLY A N 1
ATOM 1830 C CA . GLY A 1 229 ? 1.311 40.531 -0.264 1 96.06 229 GLY A CA 1
ATOM 1831 C C . GLY A 1 229 ? 1.944 39.469 0.649 1 96.06 229 GLY A C 1
ATOM 1832 O O . GLY A 1 229 ? 3.15 39.531 0.905 1 96.06 229 GLY A O 1
ATOM 1833 N N . LEU A 1 230 ? 1.146 38.688 1.184 1 95.25 230 LEU A N 1
ATOM 1834 C CA . LEU A 1 230 ? 1.638 37.688 2.119 1 95.25 230 LEU A CA 1
ATOM 1835 C C . LEU A 1 230 ? 2.146 36.469 1.375 1 95.25 230 LEU A C 1
ATOM 1837 O O . LEU A 1 230 ? 1.565 36.062 0.365 1 95.25 230 LEU A O 1
ATOM 1841 N N . ASP A 1 231 ? 3.234 35.906 1.855 1 92.75 231 ASP A N 1
ATOM 1842 C CA . ASP A 1 231 ? 3.754 34.656 1.328 1 92.75 231 ASP A CA 1
ATOM 1843 C C . ASP A 1 231 ? 3.127 33.438 2.041 1 92.75 231 ASP A C 1
ATOM 1845 O O . ASP A 1 231 ? 3.822 32.688 2.715 1 92.75 231 ASP A O 1
ATOM 1849 N N . ILE A 1 232 ? 1.897 33.312 1.917 1 95.06 232 ILE A N 1
ATOM 1850 C CA . ILE A 1 232 ? 1.09 32.25 2.516 1 95.06 232 ILE A CA 1
ATOM 1851 C C . ILE A 1 232 ? 0.325 31.5 1.423 1 95.06 232 ILE A C 1
ATOM 1853 O O . ILE A 1 232 ? -0.294 32.125 0.556 1 95.06 232 ILE A O 1
ATOM 1857 N N . GLU A 1 233 ? 0.526 30.25 1.481 1 94.31 233 GLU A N 1
ATOM 1858 C CA . GLU A 1 233 ? -0.202 29.438 0.508 1 94.31 233 GLU A CA 1
ATOM 1859 C C . GLU A 1 233 ? -1.678 29.312 0.881 1 94.31 233 GLU A C 1
ATOM 1861 O O . GLU A 1 233 ? -2.014 29.062 2.041 1 94.31 233 GLU A O 1
ATOM 1866 N N . VAL A 1 234 ? -2.561 29.625 -0.128 1 96 234 VAL A N 1
ATOM 1867 C CA . VAL A 1 234 ? -3.992 29.406 0.043 1 96 234 VAL A CA 1
ATOM 1868 C C . VAL A 1 234 ? -4.398 28.094 -0.623 1 96 234 VAL A C 1
ATOM 1870 O O . VAL A 1 234 ? -4.156 27.891 -1.815 1 96 234 VAL A O 1
ATOM 1873 N N . ARG A 1 235 ? -4.965 27.203 0.213 1 92.94 235 ARG A N 1
ATOM 1874 C CA . ARG A 1 235 ? -5.297 25.906 -0.348 1 92.94 235 ARG A CA 1
ATOM 1875 C C . ARG A 1 235 ? -6.637 25.406 0.189 1 92.94 235 ARG A C 1
ATOM 1877 O O . ARG A 1 235 ? -7.266 26.062 1.016 1 92.94 235 ARG A O 1
ATOM 1884 N N . THR A 1 236 ? -7.125 24.344 -0.445 1 89.69 236 THR A N 1
ATOM 1885 C CA . THR A 1 236 ? -8.297 23.641 0.05 1 89.69 236 THR A CA 1
ATOM 1886 C C . THR A 1 236 ? -7.895 22.344 0.739 1 89.69 236 THR A C 1
ATOM 1888 O O . THR A 1 236 ? -6.77 21.859 0.568 1 89.69 236 THR A O 1
ATOM 1891 N N . SER A 1 237 ? -8.734 21.891 1.582 1 85.44 237 SER A N 1
ATOM 1892 C CA . SER A 1 237 ? -8.516 20.625 2.266 1 85.44 237 SER A CA 1
ATOM 1893 C C . SER A 1 237 ? -9.828 19.875 2.486 1 85.44 237 SER A C 1
ATOM 1895 O O . SER A 1 237 ? -10.906 20.469 2.363 1 85.44 237 SER A O 1
ATOM 1897 N N . GLY A 1 238 ? -9.625 18.609 2.684 1 77.88 238 GLY A N 1
ATOM 1898 C CA . GLY A 1 238 ? -10.797 17.859 3.127 1 77.88 238 GLY A CA 1
ATOM 1899 C C . GLY A 1 238 ? -11.242 18.234 4.531 1 77.88 238 GLY A C 1
ATOM 1900 O O . GLY A 1 238 ? -11.078 19.375 4.953 1 77.88 238 GLY A O 1
ATOM 1901 N N . CYS A 1 239 ? -11.758 17.25 5.219 1 75.69 239 CYS A N 1
ATOM 1902 C CA . CYS A 1 239 ? -12.352 17.484 6.531 1 75.69 239 CYS A CA 1
ATOM 1903 C C . CYS A 1 239 ? -11.305 18 7.516 1 75.69 239 CYS A C 1
ATOM 1905 O O . CYS A 1 239 ? -10.25 17.391 7.691 1 75.69 239 CYS A O 1
ATOM 1907 N N . LEU A 1 240 ? -11.594 19.062 8.188 1 78.88 240 LEU A N 1
ATOM 1908 C CA . LEU A 1 240 ? -10.711 19.672 9.18 1 78.88 240 LEU A CA 1
ATOM 1909 C C . LEU A 1 240 ? -11.195 19.375 10.594 1 78.88 240 LEU A C 1
ATOM 1911 O O . LEU A 1 240 ? -10.766 20.016 11.547 1 78.88 240 LEU A O 1
ATOM 1915 N N . GLU A 1 241 ? -12.133 18.469 10.648 1 74.75 241 GLU A N 1
ATOM 1916 C CA . GLU A 1 241 ? -12.578 17.844 11.898 1 74.75 241 GLU A CA 1
ATOM 1917 C C . GLU A 1 241 ? -13.359 18.844 12.75 1 74.75 241 GLU A C 1
ATOM 1919 O O . GLU A 1 241 ? -13.289 18.797 13.984 1 74.75 241 GLU A O 1
ATOM 1924 N N . VAL A 1 242 ? -13.875 19.906 12.234 1 79.12 242 VAL A N 1
ATOM 1925 C CA . VAL A 1 242 ? -14.75 20.859 12.898 1 79.12 242 VAL A CA 1
ATOM 1926 C C . VAL A 1 242 ? -16.109 20.906 12.188 1 79.12 242 VAL A C 1
ATOM 1928 O O . VAL A 1 242 ? -16.516 21.953 11.672 1 79.12 242 VAL A O 1
ATOM 1931 N N . CYS A 1 243 ? -16.734 19.781 12.234 1 71 243 CYS A N 1
ATOM 1932 C CA . CYS A 1 243 ? -17.922 19.516 11.43 1 71 243 CYS A CA 1
ATOM 1933 C C . CYS A 1 243 ? -19.078 20.406 11.875 1 71 243 CYS A C 1
ATOM 1935 O O . CYS A 1 243 ? -19.25 20.656 13.07 1 71 243 CYS A O 1
ATOM 1937 N N . LYS A 1 244 ? -19.906 20.797 11.008 1 72.88 244 LYS A N 1
ATOM 1938 C CA . LYS A 1 244 ? -21.203 21.438 11.188 1 72.88 244 LYS A CA 1
ATOM 1939 C C . LYS A 1 244 ? -21.047 22.891 11.602 1 72.88 244 LYS A C 1
ATOM 1941 O O . LYS A 1 244 ? -22.016 23.547 12.008 1 72.88 244 LYS A O 1
ATOM 1946 N N . LEU A 1 245 ? -19.828 23.375 11.555 1 84.12 245 LEU A N 1
ATOM 1947 C CA . LEU A 1 245 ? -19.609 24.781 11.867 1 84.12 245 LEU A CA 1
ATOM 1948 C C . LEU A 1 245 ? -18.906 25.484 10.703 1 84.12 245 LEU A C 1
ATOM 1950 O O . LEU A 1 245 ? -18.047 26.328 10.922 1 84.12 245 LEU A O 1
ATOM 1954 N N . GLY A 1 246 ? -19.172 25.109 9.523 1 86.19 246 GLY A N 1
ATOM 1955 C CA . GLY A 1 246 ? -18.531 25.641 8.328 1 86.19 246 GLY A CA 1
ATOM 1956 C C . GLY A 1 246 ? -19.047 27 7.926 1 86.19 246 GLY A C 1
ATOM 1957 O O . GLY A 1 246 ? -20 27.5 8.508 1 86.19 246 GLY A O 1
ATOM 1958 N N . PRO A 1 247 ? -18.391 27.531 6.895 1 90.81 247 PRO A N 1
ATOM 1959 C CA . PRO A 1 247 ? -17.109 27.156 6.309 1 90.81 247 PRO A CA 1
ATOM 1960 C C . PRO A 1 247 ? -15.953 27.219 7.312 1 90.81 247 PRO A C 1
ATOM 1962 O O . PRO A 1 247 ? -15.875 28.172 8.102 1 90.81 247 PRO A O 1
ATOM 1965 N N . VAL A 1 248 ? -15.125 26.188 7.34 1 93.31 248 VAL A N 1
ATOM 1966 C CA . VAL A 1 248 ? -14.023 26.094 8.289 1 93.31 248 VAL A CA 1
ATOM 1967 C C . VAL A 1 248 ? -12.711 26.453 7.586 1 93.31 248 VAL A C 1
ATOM 1969 O O . VAL A 1 248 ? -12.477 26.047 6.445 1 93.31 248 VAL A O 1
ATOM 1972 N N . VAL A 1 249 ? -11.938 27.219 8.289 1 95.25 249 VAL A N 1
ATOM 1973 C CA . VAL A 1 249 ? -10.625 27.625 7.789 1 95.25 249 VAL A CA 1
ATOM 1974 C C . VAL A 1 249 ? -9.547 27.297 8.82 1 95.25 249 VAL A C 1
ATOM 1976 O O . VAL A 1 249 ? -9.758 27.453 10.023 1 95.25 249 VAL A O 1
ATOM 1979 N N . PHE A 1 250 ? -8.469 26.766 8.281 1 95.62 250 PHE A N 1
ATOM 1980 C CA . PHE A 1 250 ? -7.348 26.406 9.141 1 95.62 250 PHE A CA 1
ATOM 1981 C C . PHE A 1 250 ? -6.094 27.172 8.75 1 95.62 250 PHE A C 1
ATOM 1983 O O . PHE A 1 250 ? -5.75 27.25 7.566 1 95.62 250 PHE A O 1
ATOM 1990 N N . TYR A 1 251 ? -5.512 27.859 9.75 1 95.88 251 TYR A N 1
ATOM 1991 C CA . TYR A 1 251 ? -4.234 28.547 9.555 1 95.88 251 TYR A CA 1
ATOM 1992 C C . TYR A 1 251 ? -3.096 27.75 10.188 1 95.88 251 TYR A C 1
ATOM 1994 O O . TYR A 1 251 ? -3.098 27.516 11.398 1 95.88 251 TYR A O 1
ATOM 2002 N N . SER A 1 252 ? -2.061 27.469 9.414 1 93.56 252 SER A N 1
ATOM 2003 C CA . SER A 1 252 ? -1.068 26.453 9.773 1 93.56 252 SER A CA 1
ATOM 2004 C C . SER A 1 252 ? -0.025 27.016 10.727 1 93.56 252 SER A C 1
ATOM 2006 O O . SER A 1 252 ? 0.555 26.281 11.531 1 93.56 252 SER A O 1
ATOM 2008 N N . GLU A 1 253 ? 0.266 28.297 10.625 1 91.56 253 GLU A N 1
ATOM 2009 C CA . GLU A 1 253 ? 1.403 28.859 11.344 1 91.56 253 GLU A CA 1
ATOM 2010 C C . GLU A 1 253 ? 1.228 28.734 12.852 1 91.56 253 GLU A C 1
ATOM 2012 O O . GLU A 1 253 ? 2.176 28.391 13.57 1 91.56 253 GLU A O 1
ATOM 2017 N N . ASP A 1 254 ? 0.064 28.984 13.281 1 91.56 254 ASP A N 1
ATOM 2018 C CA . ASP A 1 254 ? -0.159 28.891 14.719 1 91.56 254 ASP A CA 1
ATOM 2019 C C . ASP A 1 254 ? -1.296 27.922 15.039 1 91.56 254 ASP A C 1
ATOM 2021 O O . ASP A 1 254 ? -1.855 27.953 16.141 1 91.56 254 ASP A O 1
ATOM 2025 N N . ARG A 1 255 ? -1.681 27.141 14.039 1 92 255 ARG A N 1
ATOM 2026 C CA . ARG A 1 255 ? -2.678 26.078 14.188 1 92 255 ARG A CA 1
ATOM 2027 C C . ARG A 1 255 ? -4 26.641 14.695 1 92 255 ARG A C 1
ATOM 2029 O O . ARG A 1 255 ? -4.547 26.172 15.688 1 92 255 ARG A O 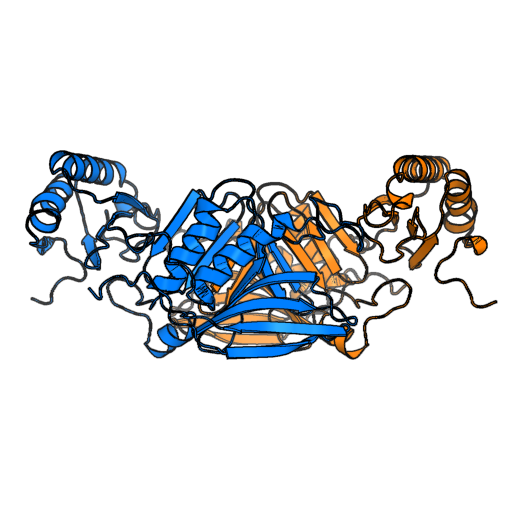1
ATOM 2036 N N . THR A 1 256 ? -4.543 27.547 14 1 94.19 256 THR A N 1
ATOM 2037 C CA . THR A 1 256 ? -5.809 28.172 14.359 1 94.19 256 THR A CA 1
ATOM 2038 C C . THR A 1 256 ? -6.922 27.719 13.422 1 94.19 256 THR A C 1
ATOM 2040 O O . THR A 1 256 ? -6.738 27.688 12.203 1 94.19 256 THR A O 1
ATOM 2043 N N . TRP A 1 257 ? -8.008 27.281 14.055 1 94.94 257 TRP A N 1
ATOM 2044 C CA . TRP A 1 257 ? -9.219 26.984 13.305 1 94.94 257 TRP A CA 1
ATOM 2045 C C . TRP A 1 257 ? -10.234 28.109 13.438 1 94.94 257 TRP A C 1
ATOM 2047 O O . TRP A 1 257 ? -10.406 28.688 14.516 1 94.94 257 TRP A O 1
ATOM 2057 N N . TYR A 1 258 ? -10.844 28.438 12.336 1 95.25 258 TYR A N 1
ATOM 2058 C CA . TYR A 1 258 ? -11.953 29.391 12.32 1 95.25 258 TYR A CA 1
ATOM 2059 C C . TYR A 1 258 ? -13.219 28.734 11.773 1 95.25 258 TYR A C 1
ATOM 2061 O O . TYR A 1 258 ? -13.156 27.953 10.82 1 95.25 258 TYR A O 1
ATOM 2069 N N . THR A 1 259 ? -14.312 29.094 12.406 1 94.56 259 THR A N 1
ATOM 2070 C CA . THR A 1 259 ? -15.602 28.578 11.977 1 94.56 259 THR A CA 1
ATOM 2071 C C . THR A 1 259 ? -16.484 29.703 11.438 1 94.56 259 THR A C 1
ATOM 2073 O O . THR A 1 259 ? -16.234 30.875 11.711 1 94.56 259 THR A O 1
ATOM 2076 N N . ARG A 1 260 ? -17.438 29.297 10.609 1 93.5 260 ARG A N 1
ATOM 2077 C CA . ARG A 1 260 ? -18.406 30.234 10.055 1 93.5 260 ARG A CA 1
ATOM 2078 C C . ARG A 1 260 ? -17.719 31.391 9.352 1 93.5 260 ARG A C 1
ATOM 2080 O O . ARG A 1 260 ? -18 32.562 9.617 1 93.5 260 ARG A O 1
ATOM 2087 N N . VAL A 1 261 ? -16.781 31 8.492 1 95.62 261 VAL A N 1
ATOM 2088 C CA . VAL A 1 261 ? -15.953 32 7.832 1 95.62 261 VAL A CA 1
ATOM 2089 C C . VAL A 1 261 ? -16.609 32.438 6.523 1 95.62 261 VAL A C 1
ATOM 2091 O O . VAL A 1 261 ? -16.297 31.891 5.461 1 95.62 261 VAL A O 1
ATOM 2094 N N . GLN A 1 262 ? -17.438 33.5 6.633 1 94.81 262 GLN A N 1
ATOM 2095 C CA . GLN A 1 262 ? -17.969 34.156 5.438 1 94.81 262 GLN A CA 1
ATOM 2096 C C . GLN A 1 262 ? -16.906 35.062 4.789 1 94.81 262 GLN A C 1
ATOM 2098 O O . GLN A 1 262 ? -15.867 35.344 5.391 1 94.81 262 GLN A O 1
ATOM 2103 N N . PRO A 1 263 ? -17.203 35.469 3.537 1 96.44 263 PRO A N 1
ATOM 2104 C CA . PRO A 1 263 ? -16.188 36.25 2.82 1 96.44 263 PRO A CA 1
ATOM 2105 C C . PRO A 1 263 ? -15.727 37.469 3.613 1 96.44 263 PRO A C 1
ATOM 2107 O O . PRO A 1 263 ? -14.531 37.781 3.627 1 96.44 263 PRO A O 1
ATOM 2110 N N . ASN A 1 264 ? -16.594 38.062 4.281 1 96.44 264 ASN A N 1
ATOM 2111 C CA . ASN A 1 264 ? -16.203 39.219 5.078 1 96.44 264 ASN A CA 1
ATOM 2112 C C . ASN A 1 264 ? -15.305 38.812 6.242 1 96.44 264 ASN A C 1
ATOM 2114 O O . ASN A 1 264 ? -14.352 39.531 6.566 1 96.44 264 ASN A O 1
ATOM 2118 N N . VAL A 1 265 ? -15.633 37.75 6.859 1 96.81 265 VAL A N 1
ATOM 2119 C CA . VAL A 1 265 ? -14.812 37.219 7.953 1 96.81 265 VAL A CA 1
ATOM 2120 C C . VAL A 1 265 ? -13.438 36.812 7.426 1 96.81 265 VAL A C 1
ATOM 2122 O O . VAL A 1 265 ? -12.422 37.031 8.094 1 96.81 265 VAL A O 1
ATOM 2125 N N . ALA A 1 266 ? -13.422 36.25 6.238 1 97.31 266 ALA A N 1
ATOM 2126 C CA . ALA A 1 266 ? -12.18 35.875 5.59 1 97.31 266 ALA A CA 1
ATOM 2127 C C . ALA A 1 266 ? -11.227 37.062 5.473 1 97.31 266 ALA A C 1
ATOM 2129 O O . ALA A 1 266 ? -10.039 36.938 5.801 1 97.31 266 ALA A O 1
ATOM 2130 N N . GLU A 1 267 ? -11.766 38.125 5.062 1 97.44 267 GLU A N 1
ATOM 2131 C CA . GLU A 1 267 ? -10.969 39.344 4.934 1 97.44 267 GLU A CA 1
ATOM 2132 C C . GLU A 1 267 ? -10.445 39.812 6.293 1 97.44 267 GLU A C 1
ATOM 2134 O O . GLU A 1 267 ? -9.297 40.25 6.406 1 97.44 267 GLU A O 1
ATOM 2139 N N . THR A 1 268 ? -11.32 39.719 7.23 1 97.88 268 THR A N 1
ATOM 2140 C CA . THR A 1 268 ? -10.945 40.094 8.586 1 97.88 268 THR A CA 1
ATOM 2141 C C . THR A 1 268 ? -9.828 39.188 9.117 1 97.88 268 THR A C 1
ATOM 2143 O O . THR A 1 268 ? -8.883 39.688 9.742 1 97.88 268 THR A O 1
ATOM 2146 N N . ILE A 1 269 ? -9.898 37.906 8.883 1 97.75 269 ILE A N 1
ATOM 2147 C CA . ILE A 1 269 ? -8.891 36.938 9.328 1 97.75 269 ILE A CA 1
ATOM 2148 C C . ILE A 1 269 ? -7.531 37.312 8.734 1 97.75 269 ILE A C 1
ATOM 2150 O O . ILE A 1 269 ? -6.527 37.344 9.445 1 97.75 269 ILE A O 1
ATOM 2154 N N . VAL A 1 270 ? -7.523 37.625 7.453 1 98 270 VAL A N 1
ATOM 2155 C CA . VAL A 1 270 ? -6.262 37.969 6.801 1 98 270 VAL A CA 1
ATOM 2156 C C . VAL A 1 270 ? -5.707 39.281 7.371 1 98 270 VAL A C 1
ATOM 2158 O O . VAL A 1 270 ? -4.543 39.344 7.777 1 98 270 VAL A O 1
ATOM 2161 N N . LYS A 1 271 ? -6.52 40.25 7.465 1 97 271 LYS A N 1
ATOM 2162 C CA . LYS A 1 271 ? -6.09 41.594 7.91 1 97 271 LYS A CA 1
ATOM 2163 C C . LYS A 1 271 ? -5.652 41.562 9.367 1 97 271 LYS A C 1
ATOM 2165 O O . LYS A 1 271 ? -4.555 42.031 9.703 1 97 271 LYS A O 1
ATOM 2170 N N . GLU A 1 272 ? -6.465 41 10.172 1 97.44 272 GLU A N 1
ATOM 2171 C CA . GLU A 1 272 ? -6.207 41.062 11.609 1 97.44 272 GLU A CA 1
ATOM 2172 C C . GLU A 1 272 ? -5.234 39.969 12.055 1 97.44 272 GLU A C 1
ATOM 2174 O O . GLU A 1 272 ? -4.258 40.25 12.75 1 97.44 272 GLU A O 1
ATOM 2179 N N . HIS A 1 273 ? -5.465 38.781 11.625 1 97 273 HIS A N 1
ATOM 2180 C CA . HIS A 1 273 ? -4.652 37.656 12.117 1 97 273 HIS A CA 1
ATOM 2181 C C . HIS A 1 273 ? -3.367 37.531 11.305 1 97 273 HIS A C 1
ATOM 2183 O O . HIS A 1 273 ? -2.268 37.688 11.844 1 97 273 HIS A O 1
ATOM 2189 N N . LEU A 1 274 ? -3.471 37.375 10.047 1 96.44 274 LEU A N 1
ATOM 2190 C CA . LEU A 1 274 ? -2.301 37.062 9.242 1 96.44 274 LEU A CA 1
ATOM 2191 C C . LEU A 1 274 ? -1.377 38.25 9.109 1 96.44 274 LEU A C 1
ATOM 2193 O O . LEU A 1 274 ? -0.153 38.125 9.086 1 96.44 274 LEU A O 1
ATOM 2197 N N . VAL A 1 275 ? -1.895 39.469 9.062 1 96.38 275 VAL A N 1
ATOM 2198 C CA . VAL A 1 275 ? -1.083 40.656 8.883 1 96.38 275 VAL A CA 1
ATOM 2199 C C . VAL A 1 275 ? -0.677 41.219 10.242 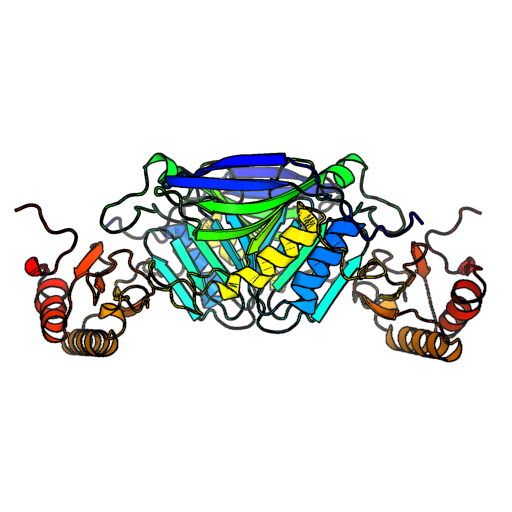1 96.38 275 VAL A C 1
ATOM 2201 O O . VAL A 1 275 ? 0.501 41.5 10.484 1 96.38 275 VAL A O 1
ATOM 2204 N N . GLN A 1 276 ? -1.671 41.312 11.195 1 96.62 276 GLN A N 1
ATOM 2205 C CA . GLN A 1 276 ? -1.434 42.031 12.438 1 96.62 276 GLN A CA 1
ATOM 2206 C C . GLN A 1 276 ? -1.113 41.062 13.578 1 96.62 276 GLN A C 1
ATOM 2208 O O . GLN A 1 276 ? -0.717 41.5 14.664 1 96.62 276 GLN A O 1
ATOM 2213 N N . GLY A 1 277 ? -1.411 39.844 13.375 1 95.12 277 GLY A N 1
ATOM 2214 C CA . GLY A 1 277 ? -1.115 38.875 14.406 1 95.12 277 GLY A CA 1
ATOM 2215 C C . GLY A 1 277 ? -2.209 38.781 15.453 1 95.12 277 GLY A C 1
ATOM 2216 O O . GLY A 1 277 ? -2.02 38.125 16.5 1 95.12 277 GLY A O 1
ATOM 2217 N N . LYS A 1 278 ? -3.363 39.406 15.18 1 96 278 LYS A N 1
ATOM 2218 C CA . LYS A 1 278 ? -4.48 39.375 16.125 1 96 278 LYS A CA 1
ATOM 2219 C C . LYS A 1 278 ? -5.566 38.406 15.648 1 96 278 LYS A C 1
ATOM 2221 O O . LYS A 1 278 ? -6.27 38.688 14.672 1 96 278 LYS A O 1
ATOM 2226 N N . LYS A 1 279 ? -5.789 37.344 16.344 1 96.06 279 LYS A N 1
ATOM 2227 C CA . LYS A 1 279 ? -6.781 36.344 15.992 1 96.06 279 LYS A CA 1
ATOM 2228 C C . LYS A 1 279 ? -8.195 36.906 16.047 1 96.06 279 LYS A C 1
ATOM 2230 O O . LYS A 1 279 ? -8.484 37.781 16.891 1 96.06 279 LYS A O 1
ATOM 2235 N N . VAL A 1 280 ? -8.93 36.406 15.203 1 96.06 280 VAL A N 1
ATOM 2236 C CA . VAL A 1 280 ? -10.344 36.781 15.211 1 96.06 280 VAL A CA 1
ATOM 2237 C C . VAL A 1 280 ? -11.094 35.875 16.188 1 96.06 280 VAL A C 1
ATOM 2239 O O . VAL A 1 280 ? -11.617 34.812 15.812 1 96.06 280 VAL A O 1
ATOM 2242 N N . VAL A 1 281 ? -11.344 36.312 17.344 1 94.19 281 VAL A N 1
ATOM 2243 C CA . VAL A 1 281 ? -11.773 35.5 18.484 1 94.19 281 VAL A CA 1
ATOM 2244 C C . VAL A 1 281 ? -13.195 35 18.25 1 94.19 281 VAL A C 1
ATOM 2246 O O . VAL A 1 281 ? -13.539 33.875 18.609 1 94.19 281 VAL A O 1
ATOM 2249 N N . THR A 1 282 ? -14.062 35.781 17.688 1 93.31 282 THR A N 1
ATOM 2250 C CA . THR A 1 282 ? -15.477 35.469 17.5 1 93.31 282 THR A CA 1
ATOM 2251 C C . THR A 1 282 ? -15.656 34.219 16.641 1 93.31 282 THR A C 1
ATOM 2253 O O . THR A 1 282 ? -16.625 33.469 16.812 1 93.31 282 THR A O 1
ATOM 2256 N N . ASN A 1 283 ? -14.656 33.969 15.781 1 95.31 283 ASN A N 1
ATOM 2257 C CA . ASN A 1 283 ? -14.781 32.844 14.867 1 95.31 283 ASN A CA 1
ATOM 2258 C C . ASN A 1 283 ? -13.781 31.734 15.203 1 95.31 283 ASN A C 1
ATOM 2260 O O . ASN A 1 283 ? -13.727 30.719 14.516 1 95.31 283 ASN A O 1
ATOM 2264 N N . SER A 1 284 ? -13.039 31.953 16.234 1 93.94 284 SER A N 1
ATOM 2265 C CA . SER A 1 284 ? -11.992 31 16.578 1 93.94 284 SER A CA 1
ATOM 2266 C C . SER A 1 284 ? -12.586 29.719 17.141 1 93.94 284 SER A C 1
ATOM 2268 O O . SER A 1 284 ? -13.633 29.734 17.797 1 93.94 284 SER A O 1
ATOM 2270 N N . TYR A 1 285 ? -11.977 28.672 16.844 1 92.5 285 TYR A N 1
ATOM 2271 C CA . TYR A 1 285 ? -12.352 27.359 17.359 1 92.5 285 TYR A CA 1
ATOM 2272 C C . TYR A 1 285 ? -11.141 26.609 17.891 1 92.5 285 TYR A C 1
ATOM 2274 O O . TYR A 1 285 ? -10.109 26.531 17.219 1 92.5 285 TYR A O 1
ATOM 2282 N N . PRO A 1 286 ? -11.156 25.906 19.016 1 88.88 286 PRO A N 1
ATOM 2283 C CA . PRO A 1 286 ? -12.289 25.953 19.953 1 88.88 286 PRO A CA 1
ATOM 2284 C C . PRO A 1 286 ? -12.469 27.344 20.578 1 88.88 286 PRO A C 1
ATOM 2286 O O . PRO A 1 286 ? -11.508 28.109 20.672 1 88.88 286 PRO A O 1
ATOM 2289 N N . PRO A 1 287 ? -13.742 27.531 20.891 1 83.38 287 PRO A N 1
ATOM 2290 C CA . PRO A 1 287 ? -13.984 28.844 21.469 1 83.38 287 PRO A CA 1
ATOM 2291 C C . PRO A 1 287 ? -13.242 29.047 22.797 1 83.38 287 PRO A C 1
ATOM 2293 O O . PRO A 1 287 ? -13.031 28.094 23.547 1 83.38 287 PRO A O 1
ATOM 2296 N N . GLU A 1 288 ? -12.477 30.125 22.906 1 66.81 288 GLU A N 1
ATOM 2297 C CA . GLU A 1 288 ? -11.828 30.469 24.156 1 66.81 288 GLU A CA 1
ATOM 2298 C C . GLU A 1 288 ? -12.836 30.594 25.297 1 66.81 288 GLU A C 1
ATOM 2300 O O . GLU A 1 288 ? -13.977 31.031 25.062 1 66.81 288 GLU A O 1
ATOM 2305 N N . SER A 1 289 ? -12.805 29.5 26.344 1 50.03 289 SER A N 1
ATOM 2306 C CA . SER A 1 289 ? -13.633 29.688 27.531 1 50.03 289 SER A CA 1
ATOM 2307 C C . SER A 1 289 ? -13.656 31.156 27.953 1 50.03 289 SER A C 1
ATOM 2309 O O . SER A 1 289 ? -12.609 31.797 28.031 1 50.03 289 SER A O 1
ATOM 2311 N N . VAL A 1 290 ? -14.68 31.828 27.703 1 43 290 VAL A N 1
ATOM 2312 C CA . VAL A 1 290 ? -14.922 33.094 28.406 1 43 290 VAL A CA 1
ATOM 2313 C C . VAL A 1 290 ? -15.031 32.812 29.906 1 43 290 VAL A C 1
ATOM 2315 O O . VAL A 1 290 ? -15.703 31.875 30.328 1 43 290 VAL A O 1
ATOM 2318 N N . MET B 1 1 ? -6.953 -34.344 -7.66 1 41.03 1 MET B N 1
ATOM 2319 C CA . MET B 1 1 ? -7.285 -32.938 -7.48 1 41.03 1 MET B CA 1
ATOM 2320 C C . MET B 1 1 ? -8.531 -32.781 -6.617 1 41.03 1 MET B C 1
ATOM 2322 O O . MET B 1 1 ? -9.555 -33.438 -6.863 1 41.03 1 MET B O 1
ATOM 2326 N N . SER B 1 2 ? -8.438 -32.5 -5.367 1 55.56 2 SER B N 1
ATOM 2327 C CA . SER B 1 2 ? -9.641 -32.438 -4.535 1 55.56 2 SER B CA 1
ATOM 2328 C C . SER B 1 2 ? -10.75 -31.625 -5.215 1 55.56 2 SER B C 1
ATOM 2330 O O . SER B 1 2 ? -10.477 -30.719 -6 1 55.56 2 SER B O 1
ATOM 2332 N N . GLU B 1 3 ? -11.859 -32.156 -5.398 1 76.88 3 GLU B N 1
ATOM 2333 C CA . GLU B 1 3 ? -13.07 -31.594 -6.004 1 76.88 3 GLU B CA 1
ATOM 2334 C C . GLU B 1 3 ? -13.406 -30.219 -5.434 1 76.88 3 GLU B C 1
ATOM 2336 O O . GLU B 1 3 ? -1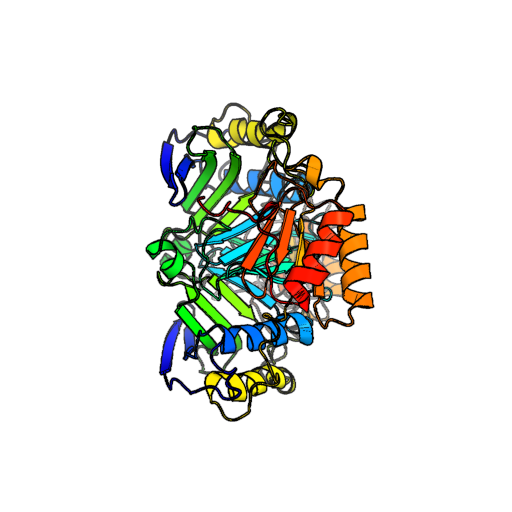3.289 -30 -4.227 1 76.88 3 GLU B O 1
ATOM 2341 N N . PHE B 1 4 ? -13.438 -29.188 -6.273 1 89.19 4 PHE B N 1
ATOM 2342 C CA . PHE B 1 4 ? -13.859 -27.828 -5.934 1 89.19 4 PHE B CA 1
ATOM 2343 C C . PHE B 1 4 ? -15.227 -27.844 -5.266 1 89.19 4 PHE B C 1
ATOM 2345 O O . PHE B 1 4 ? -16.203 -28.328 -5.848 1 89.19 4 PHE B O 1
ATOM 2352 N N . ASN B 1 5 ? -15.258 -27.484 -3.971 1 91.19 5 ASN B N 1
ATOM 2353 C CA . ASN B 1 5 ? -16.5 -27.406 -3.211 1 91.19 5 ASN B CA 1
ATOM 2354 C C . ASN B 1 5 ? -17.172 -26.047 -3.338 1 91.19 5 ASN B C 1
ATOM 2356 O O . ASN B 1 5 ? -16.578 -25.031 -2.955 1 91.19 5 ASN B O 1
ATOM 2360 N N . LEU B 1 6 ? -18.391 -26.047 -3.697 1 93.88 6 LEU B N 1
ATOM 2361 C CA . LEU B 1 6 ? -19.109 -24.812 -3.967 1 93.88 6 LEU B CA 1
ATOM 2362 C C . LEU B 1 6 ? -19.609 -24.172 -2.67 1 93.88 6 LEU B C 1
ATOM 2364 O O . LEU B 1 6 ? -19.984 -23 -2.654 1 93.88 6 LEU B O 1
ATOM 2368 N N . TRP B 1 7 ? -19.531 -24.953 -1.614 1 95.69 7 TRP B N 1
ATOM 2369 C CA . TRP B 1 7 ? -20.109 -24.438 -0.374 1 95.69 7 TRP B CA 1
ATOM 2370 C C . TRP B 1 7 ? -19.031 -24.234 0.686 1 95.69 7 TRP B C 1
ATOM 2372 O O . TRP B 1 7 ? -18.203 -25.125 0.902 1 95.69 7 TRP B O 1
ATOM 2382 N N . VAL B 1 8 ? -19.094 -23.109 1.281 1 97.06 8 VAL B N 1
ATOM 2383 C CA . VAL B 1 8 ? -18.172 -22.812 2.365 1 97.06 8 VAL B CA 1
ATOM 2384 C C . VAL B 1 8 ? -18.734 -23.312 3.689 1 97.06 8 VAL B C 1
ATOM 2386 O O . VAL B 1 8 ? -19.938 -23.203 3.947 1 97.06 8 VAL B O 1
ATOM 2389 N N . THR B 1 9 ? -17.906 -23.906 4.457 1 96.88 9 THR B N 1
ATOM 2390 C CA . THR B 1 9 ? -18.266 -24.266 5.82 1 96.88 9 THR B CA 1
ATOM 2391 C C . THR B 1 9 ? -18.016 -23.109 6.781 1 96.88 9 THR B C 1
ATOM 2393 O O . THR B 1 9 ? -16.875 -22.703 6.98 1 96.88 9 THR B O 1
ATOM 2396 N N . PRO B 1 10 ? -19.062 -22.625 7.391 1 97.88 10 PRO B N 1
ATOM 2397 C CA . PRO B 1 10 ? -18.875 -21.516 8.32 1 97.88 10 PRO B CA 1
ATOM 2398 C C . PRO B 1 10 ? -17.984 -21.875 9.516 1 97.88 10 PRO B C 1
ATOM 2400 O O . PRO B 1 10 ? -18.078 -23 10.031 1 97.88 10 PRO B O 1
ATOM 2403 N N . LEU B 1 11 ? -17.141 -20.969 9.914 1 98 11 LEU B N 1
ATOM 2404 C CA . LEU B 1 11 ? -16.266 -21.203 11.055 1 98 11 LEU B CA 1
ATOM 2405 C C . LEU B 1 11 ? -16.953 -20.812 12.359 1 98 11 LEU B C 1
ATOM 2407 O O . LEU B 1 11 ? -16.547 -21.25 13.438 1 98 11 LEU B O 1
ATOM 2411 N N . HIS B 1 12 ? -17.891 -19.984 12.367 1 97.19 12 HIS B N 1
ATOM 2412 C CA . HIS B 1 12 ? -18.625 -19.5 13.523 1 97.19 12 HIS B CA 1
ATOM 2413 C C . HIS B 1 12 ? -17.688 -18.859 14.547 1 97.19 12 HIS B C 1
ATOM 2415 O O . HIS B 1 12 ? -17.781 -19.141 15.742 1 97.19 12 HIS B O 1
ATOM 2421 N N . HIS B 1 13 ? -16.734 -18.156 14.086 1 97.44 13 HIS B N 1
ATOM 2422 C CA . HIS B 1 13 ? -15.766 -17.484 14.938 1 97.44 13 HIS B CA 1
ATOM 2423 C C . HIS B 1 13 ? -15.828 -15.977 14.766 1 97.44 13 HIS B C 1
ATOM 2425 O O . HIS B 1 13 ? -15.492 -15.453 13.703 1 97.44 13 HIS B O 1
ATOM 2431 N N . THR B 1 14 ? -16.297 -15.273 15.758 1 97.5 14 THR B N 1
ATOM 2432 C CA . THR B 1 14 ? -16.391 -13.812 15.789 1 97.5 14 THR B CA 1
ATOM 2433 C C . THR B 1 14 ? -15.602 -13.234 16.953 1 97.5 14 THR B C 1
ATOM 2435 O O . THR B 1 14 ? -15.695 -13.727 18.078 1 97.5 14 THR B O 1
ATOM 2438 N N . VAL B 1 15 ? -14.773 -12.297 16.625 1 97.06 15 VAL B N 1
ATOM 2439 C CA . VAL B 1 15 ? -13.945 -11.648 17.641 1 97.06 15 VAL B CA 1
ATOM 2440 C C . VAL B 1 15 ? -14.156 -10.141 17.594 1 97.06 15 VAL B C 1
ATOM 2442 O O . VAL B 1 15 ? -14.312 -9.562 16.516 1 97.06 15 VAL B O 1
ATOM 2445 N N . THR B 1 16 ? -14.18 -9.516 18.719 1 96.06 16 THR B N 1
ATOM 2446 C CA . THR B 1 16 ? -14.273 -8.062 18.828 1 96.06 16 THR B CA 1
ATOM 2447 C C . THR B 1 16 ? -13.023 -7.484 19.484 1 96.06 16 THR B C 1
ATOM 2449 O O . THR B 1 16 ? -12.531 -8.023 20.469 1 96.06 16 THR B O 1
ATOM 2452 N N . GLU B 1 17 ? -12.477 -6.484 18.891 1 94.75 17 GLU B N 1
ATOM 2453 C CA . GLU B 1 17 ? -11.312 -5.781 19.406 1 94.75 17 GLU B CA 1
ATOM 2454 C C . GLU B 1 17 ? -11.609 -4.301 19.625 1 94.75 17 GLU B C 1
ATOM 2456 O O . GLU B 1 17 ? -12.211 -3.65 18.766 1 94.75 17 GLU B O 1
ATOM 2461 N N . PRO B 1 18 ? -11.172 -3.779 20.781 1 92.81 18 PRO B N 1
ATOM 2462 C CA . PRO B 1 18 ? -11.383 -2.35 21.016 1 92.81 18 PRO B CA 1
ATOM 2463 C C . PRO B 1 18 ? -10.523 -1.473 20.109 1 92.81 18 PRO B C 1
ATOM 2465 O O . PRO B 1 18 ? -9.43 -1.885 19.703 1 92.81 18 PRO B O 1
ATOM 2468 N N . SER B 1 19 ? -11.031 -0.331 19.812 1 85.62 19 SER B N 1
ATOM 2469 C CA . SER B 1 19 ? -10.281 0.66 19.062 1 85.62 19 SER B CA 1
ATOM 2470 C C . SER B 1 19 ? -9.688 1.725 19.969 1 85.62 19 SER B C 1
ATOM 2472 O O . SER B 1 19 ? -10.336 2.16 20.922 1 85.62 19 SER B O 1
ATOM 2474 N N . PRO B 1 20 ? -8.43 2.176 19.656 1 74.38 20 PRO B N 1
ATOM 2475 C CA . PRO B 1 20 ? -7.809 3.213 20.484 1 74.38 20 PRO B CA 1
ATOM 2476 C C . PRO B 1 20 ? -8.562 4.539 20.438 1 74.38 20 PRO B C 1
ATOM 2478 O O . PRO B 1 20 ? -8.461 5.348 21.359 1 74.38 20 PRO B O 1
ATOM 2481 N N . THR B 1 21 ? -9.242 4.816 19.375 1 71.19 21 THR B N 1
ATOM 2482 C CA . THR B 1 21 ? -9.93 6.094 19.219 1 71.19 21 THR B CA 1
ATOM 2483 C C . THR B 1 21 ? -11.383 5.988 19.688 1 71.19 21 THR B C 1
ATOM 2485 O O . THR B 1 21 ? -12.172 6.918 19.484 1 71.19 21 THR B O 1
ATOM 2488 N N . GLY B 1 22 ? -11.766 4.914 20.266 1 80.75 22 GLY B N 1
ATOM 2489 C CA . GLY B 1 22 ? -13.148 4.699 20.656 1 80.75 22 GLY B CA 1
ATOM 2490 C C . GLY B 1 22 ? -13.883 3.729 19.75 1 80.75 22 GLY B C 1
ATOM 2491 O O . GLY B 1 22 ? -13.492 3.527 18.609 1 80.75 22 GLY B O 1
ATOM 2492 N N . GLY B 1 23 ? -14.703 2.969 20.25 1 92.19 23 GLY B N 1
ATOM 2493 C CA . GLY B 1 23 ? -15.43 1.953 19.5 1 92.19 23 GLY B CA 1
ATOM 2494 C C . GLY B 1 23 ? -14.719 0.61 19.484 1 92.19 23 GLY B C 1
ATOM 2495 O O . GLY B 1 23 ? -14.047 0.244 20.438 1 92.19 23 GLY B O 1
ATOM 2496 N N . TYR B 1 24 ? -15.078 -0.132 18.422 1 95.56 24 TYR B N 1
ATOM 2497 C CA . TYR B 1 24 ? -14.484 -1.462 18.328 1 95.56 24 TYR B CA 1
ATOM 2498 C C . TYR B 1 24 ? -14.578 -2.008 16.906 1 95.56 24 TYR B C 1
ATOM 2500 O O . TYR B 1 24 ? -15.273 -1.442 16.062 1 95.56 24 TYR B O 1
ATOM 2508 N N . ILE B 1 25 ? -13.828 -3.016 16.672 1 96.5 25 ILE B N 1
ATOM 2509 C CA . ILE B 1 25 ? -13.859 -3.736 15.406 1 96.5 25 ILE B CA 1
ATOM 2510 C C . ILE B 1 25 ? -14.359 -5.164 15.633 1 96.5 25 ILE B C 1
ATOM 2512 O O . ILE B 1 25 ? -13.922 -5.836 16.578 1 96.5 25 ILE B O 1
ATOM 2516 N N . GLU B 1 26 ? -15.281 -5.559 14.852 1 98.06 26 GLU B N 1
ATOM 2517 C CA . GLU B 1 26 ? -15.773 -6.934 14.836 1 98.06 26 GLU B CA 1
ATOM 2518 C C . GLU B 1 26 ? -15.203 -7.707 13.648 1 98.06 26 GLU B C 1
ATOM 2520 O O . GLU B 1 26 ? -15.281 -7.246 12.508 1 98.06 26 GLU B O 1
ATOM 2525 N N . TYR B 1 27 ? -14.625 -8.883 13.977 1 98.38 27 TYR B N 1
ATOM 2526 C CA . TYR B 1 27 ? -14.094 -9.766 12.945 1 98.38 27 TYR B CA 1
ATOM 2527 C C . TYR B 1 27 ? -14.898 -11.062 12.867 1 98.38 27 TYR B C 1
ATOM 2529 O O . TYR B 1 27 ? -15.195 -11.68 13.898 1 98.38 27 TYR B O 1
ATOM 2537 N N . GLU B 1 28 ? -15.266 -11.414 11.711 1 98.69 28 GLU B N 1
ATOM 2538 C CA . GLU B 1 28 ? -15.836 -12.727 11.438 1 98.69 28 GLU B CA 1
ATOM 2539 C C . GLU B 1 28 ? -14.906 -13.562 10.562 1 98.69 28 GLU B C 1
ATOM 2541 O O . GLU B 1 28 ? -14.836 -13.344 9.352 1 98.69 28 GLU B O 1
ATOM 2546 N N . ASP B 1 29 ? -14.297 -14.523 11.188 1 98.69 29 ASP B N 1
ATOM 2547 C CA . ASP B 1 29 ? -13.32 -15.344 10.484 1 98.69 29 ASP B CA 1
ATOM 2548 C C . ASP B 1 29 ? -13.992 -16.266 9.477 1 98.69 29 ASP B C 1
ATOM 2550 O O . ASP B 1 29 ? -15.125 -16.703 9.688 1 98.69 29 ASP B O 1
ATOM 2554 N N . PHE B 1 30 ? -13.305 -16.562 8.383 1 98.56 30 PHE B N 1
ATOM 2555 C CA . PHE B 1 30 ? -13.797 -17.516 7.398 1 98.56 30 PHE B CA 1
ATOM 2556 C C . PHE B 1 30 ? -12.664 -18.391 6.867 1 98.56 30 PHE B C 1
ATOM 2558 O O . PHE B 1 30 ? -11.5 -18.188 7.23 1 98.56 30 PHE B O 1
ATOM 2565 N N . ASP B 1 31 ? -13 -19.344 6.082 1 97.88 31 ASP B N 1
ATOM 2566 C CA . ASP B 1 31 ? -12.094 -20.375 5.598 1 97.88 31 ASP B CA 1
ATOM 2567 C C . ASP B 1 31 ? -11.023 -19.781 4.684 1 97.88 31 ASP B C 1
ATOM 2569 O O . ASP B 1 31 ? -11.336 -19.047 3.748 1 97.88 31 ASP B O 1
ATOM 2573 N N . CYS B 1 32 ? -9.727 -20.125 4.926 1 96.62 32 CYS B N 1
ATOM 2574 C CA . CYS B 1 32 ? -8.609 -19.516 4.211 1 96.62 32 CYS B CA 1
ATOM 2575 C C . CYS B 1 32 ? -8.047 -20.469 3.162 1 96.62 32 CYS B C 1
ATOM 2577 O O . CYS B 1 32 ? -6.941 -20.25 2.656 1 96.62 32 CYS B O 1
ATOM 2579 N N . SER B 1 33 ? -8.758 -21.484 2.914 1 96.5 33 SER B N 1
ATOM 2580 C CA . SER B 1 33 ? -8.281 -22.375 1.856 1 96.5 33 SER B CA 1
ATOM 2581 C C . SER B 1 33 ? -8.273 -21.656 0.505 1 96.5 33 SER B C 1
ATOM 2583 O O . SER B 1 33 ? -9.047 -20.734 0.281 1 96.5 33 SER B O 1
ATOM 2585 N N . CYS B 1 34 ? -7.434 -22.125 -0.359 1 96.19 34 CYS B N 1
ATOM 2586 C CA . CYS B 1 34 ? -7.277 -21.5 -1.666 1 96.19 34 CYS B CA 1
ATOM 2587 C C . CYS B 1 34 ? -8.578 -21.547 -2.455 1 96.19 34 CYS B C 1
ATOM 2589 O O . CYS B 1 34 ? -8.891 -20.625 -3.203 1 96.19 34 CYS B O 1
ATOM 2591 N N . ASP B 1 35 ? -9.328 -22.594 -2.312 1 96 35 ASP B N 1
ATOM 2592 C CA . ASP B 1 35 ? -10.57 -22.75 -3.059 1 96 35 ASP B CA 1
ATOM 2593 C C . ASP B 1 35 ? -11.641 -21.781 -2.562 1 96 35 ASP B C 1
ATOM 2595 O O . ASP B 1 35 ? -12.68 -21.609 -3.211 1 96 35 ASP B O 1
ATOM 2599 N N . VAL B 1 36 ? -11.445 -21.188 -1.461 1 97.88 36 VAL B N 1
ATOM 2600 C CA . VAL B 1 36 ? -12.352 -20.156 -0.951 1 97.88 36 VAL B CA 1
ATOM 2601 C C . VAL B 1 36 ? -11.789 -18.766 -1.25 1 97.88 36 VAL B C 1
ATOM 2603 O O . VAL B 1 36 ? -12.5 -17.906 -1.776 1 97.88 36 VAL B O 1
ATOM 2606 N N . LEU B 1 37 ? -10.5 -18.594 -1.006 1 98.38 37 LEU B N 1
ATOM 2607 C CA . LEU B 1 37 ? -9.867 -17.281 -1.183 1 98.38 37 LEU B CA 1
ATOM 2608 C C . LEU B 1 37 ? -9.82 -16.906 -2.658 1 98.38 37 LEU B C 1
ATOM 2610 O O . LEU B 1 37 ? -10.016 -15.742 -3.008 1 98.38 37 LEU B O 1
ATOM 2614 N N . SER B 1 38 ? -9.57 -17.891 -3.502 1 97.75 38 SER B N 1
ATOM 2615 C CA . SER B 1 38 ? -9.414 -17.609 -4.926 1 97.75 38 SER B CA 1
ATOM 2616 C C . SER B 1 38 ? -10.695 -17.016 -5.516 1 97.75 38 SER B C 1
ATOM 2618 O O . SER B 1 38 ? -10.672 -15.945 -6.113 1 97.75 38 SER B O 1
ATOM 2620 N N . PRO B 1 39 ? -11.82 -17.688 -5.355 1 98.19 39 PRO B N 1
ATOM 2621 C CA . PRO B 1 39 ? -13.047 -17.109 -5.906 1 98.19 39 PRO B CA 1
ATOM 2622 C C . PRO B 1 39 ? -13.398 -15.766 -5.277 1 98.19 39 PRO B C 1
ATOM 2624 O O . PRO B 1 39 ? -13.898 -14.867 -5.965 1 98.19 39 PRO B O 1
ATOM 2627 N N . LEU B 1 40 ? -13.172 -15.617 -3.98 1 98.69 40 LEU B N 1
ATOM 2628 C CA . LEU B 1 40 ? -13.438 -14.344 -3.311 1 98.69 40 LEU B CA 1
ATOM 2629 C C . LEU B 1 40 ? -12.609 -13.219 -3.932 1 98.69 40 LEU B C 1
ATOM 2631 O O . LEU B 1 40 ? -13.156 -12.195 -4.336 1 98.69 40 LEU B O 1
ATOM 2635 N N . LEU B 1 41 ? -11.336 -13.453 -4.043 1 98.69 41 LEU B N 1
ATOM 2636 C CA . LEU B 1 41 ? -10.414 -12.43 -4.512 1 98.69 41 LEU B CA 1
ATOM 2637 C C . LEU B 1 41 ? -10.617 -12.148 -6 1 98.69 41 LEU B C 1
ATOM 2639 O O . LEU B 1 41 ? -10.477 -11.016 -6.445 1 98.69 41 LEU B O 1
ATOM 2643 N N . TYR B 1 42 ? -10.938 -13.18 -6.73 1 97.94 42 TYR B N 1
ATOM 2644 C CA . TYR B 1 42 ? -11.258 -12.977 -8.141 1 97.94 42 TYR B CA 1
ATOM 2645 C C . TYR B 1 42 ? -12.508 -12.109 -8.289 1 97.94 42 TYR B C 1
ATOM 2647 O O . TYR B 1 42 ? -12.531 -11.195 -9.109 1 97.94 42 TYR B O 1
ATOM 2655 N N . THR B 1 43 ? -13.547 -12.391 -7.52 1 98.38 43 THR B N 1
ATOM 2656 C CA . THR B 1 43 ? -14.773 -11.602 -7.531 1 98.38 43 THR B CA 1
ATOM 2657 C C . THR B 1 43 ? -14.477 -10.141 -7.195 1 98.38 43 THR B C 1
ATOM 2659 O O . THR B 1 43 ? -15.023 -9.234 -7.828 1 98.38 43 THR B O 1
ATOM 2662 N N . LEU B 1 44 ? -13.617 -9.945 -6.262 1 98.5 44 LEU B N 1
ATOM 2663 C CA . LEU B 1 44 ? -13.305 -8.594 -5.809 1 98.5 44 LEU B CA 1
ATOM 2664 C C . LEU B 1 44 ? -12.469 -7.855 -6.844 1 98.5 44 LEU B C 1
ATOM 2666 O O . LEU B 1 44 ? -12.852 -6.781 -7.309 1 98.5 44 LEU B O 1
ATOM 2670 N N . PHE B 1 45 ? -11.367 -8.43 -7.309 1 98.06 45 PHE B N 1
ATOM 2671 C CA . PHE B 1 45 ? -10.359 -7.707 -8.078 1 98.06 45 PHE B CA 1
ATOM 2672 C C . PHE B 1 45 ? -10.688 -7.734 -9.562 1 98.06 45 PHE B C 1
ATOM 2674 O O . PHE B 1 45 ? -10.398 -6.781 -10.289 1 98.06 45 PHE B O 1
ATOM 2681 N N . GLN B 1 46 ? -11.234 -8.805 -10.008 1 96.06 46 GLN B N 1
ATOM 2682 C CA . GLN B 1 46 ? -11.508 -8.922 -11.438 1 96.06 46 GLN B CA 1
ATOM 2683 C C . GLN B 1 46 ? -12.906 -8.414 -11.773 1 96.06 46 GLN B C 1
ATOM 2685 O O . GLN B 1 46 ? -13.086 -7.648 -12.719 1 96.06 46 GLN B O 1
ATOM 2690 N N . ASP B 1 47 ? -13.906 -8.797 -10.961 1 96.75 47 ASP B N 1
ATOM 2691 C CA . ASP B 1 47 ? -15.297 -8.547 -11.336 1 96.75 47 ASP B CA 1
ATOM 2692 C C . ASP B 1 47 ? -15.805 -7.25 -10.703 1 96.75 47 ASP B C 1
ATOM 2694 O O . ASP B 1 47 ? -16.719 -6.609 -11.234 1 96.75 47 ASP B O 1
ATOM 2698 N N . ASN B 1 48 ? -15.242 -6.852 -9.57 1 97.69 48 ASN B N 1
ATOM 2699 C CA . ASN B 1 48 ? -15.789 -5.727 -8.82 1 97.69 48 ASN B CA 1
ATOM 2700 C C . ASN B 1 48 ? -14.711 -4.699 -8.477 1 97.69 48 ASN B C 1
ATOM 2702 O O . ASN B 1 48 ? -14.82 -3.994 -7.473 1 97.69 48 ASN B O 1
ATOM 2706 N N . TRP B 1 49 ? -13.695 -4.629 -9.289 1 97.06 49 TRP B N 1
ATOM 2707 C CA . TRP B 1 49 ? -12.547 -3.785 -9.008 1 97.06 49 TRP B CA 1
ATOM 2708 C C . TRP B 1 49 ? -12.969 -2.338 -8.781 1 97.06 49 TRP B C 1
ATOM 2710 O O . TRP B 1 49 ? -12.359 -1.622 -7.98 1 97.06 49 TRP B O 1
ATOM 2720 N N . HIS B 1 50 ? -14.016 -1.863 -9.375 1 95.12 50 HIS B N 1
ATOM 2721 C CA . HIS B 1 50 ? -14.438 -0.469 -9.328 1 95.12 50 HIS B CA 1
ATOM 2722 C C . HIS B 1 50 ? -15.039 -0.12 -7.973 1 95.12 50 HIS B C 1
ATOM 2724 O O . HIS B 1 50 ? -15.25 1.056 -7.664 1 95.12 50 HIS B O 1
ATOM 2730 N N . GLN B 1 51 ? -15.227 -1.125 -7.102 1 93.94 51 GLN B N 1
ATOM 2731 C CA . GLN B 1 51 ? -15.875 -0.894 -5.812 1 93.94 51 GLN B CA 1
ATOM 2732 C C . GLN B 1 51 ? -14.922 -1.193 -4.66 1 93.94 51 GLN B C 1
ATOM 2734 O O . GLN B 1 51 ? -15.297 -1.083 -3.492 1 93.94 51 GLN B O 1
ATOM 2739 N N . VAL B 1 52 ? -13.773 -1.565 -5.008 1 95.25 52 VAL B N 1
ATOM 2740 C CA . VAL B 1 52 ? -12.93 -2.123 -3.961 1 95.25 52 VAL B CA 1
ATOM 2741 C C . VAL B 1 52 ? -11.648 -1.301 -3.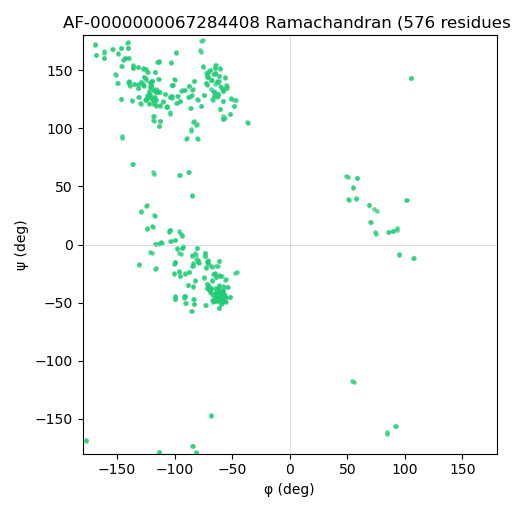836 1 95.25 52 VAL B C 1
ATOM 2743 O O . VAL B 1 52 ? -11.141 -0.777 -4.832 1 95.25 52 VAL B O 1
ATOM 2746 N N . GLY B 1 53 ? -11.227 -1.086 -2.574 1 96.5 53 GLY B N 1
ATOM 2747 C CA . GLY B 1 53 ? -9.906 -0.559 -2.279 1 96.5 53 GLY B CA 1
ATOM 2748 C C . GLY B 1 53 ? -9.016 -1.553 -1.555 1 96.5 53 GLY B C 1
ATOM 2749 O O . GLY B 1 53 ? -9.5 -2.539 -0.999 1 96.5 53 GLY B O 1
ATOM 2750 N N . VAL B 1 54 ? -7.734 -1.323 -1.675 1 97.88 54 VAL B N 1
ATOM 2751 C CA . VAL B 1 54 ? -6.746 -2.129 -0.969 1 97.88 54 VAL B CA 1
ATOM 2752 C C . VAL B 1 54 ? -5.852 -1.223 -0.121 1 97.88 54 VAL B C 1
ATOM 2754 O O . VAL B 1 54 ? -5.625 -0.063 -0.471 1 97.88 54 VAL B O 1
ATOM 2757 N N . GLY B 1 55 ? -5.426 -1.785 0.974 1 96.94 55 GLY B N 1
ATOM 2758 C CA . GLY B 1 55 ? -4.516 -0.934 1.727 1 96.94 55 GLY B CA 1
ATOM 2759 C C . GLY B 1 55 ? -3.809 -1.665 2.852 1 96.94 55 GLY B C 1
ATOM 2760 O O . GLY B 1 55 ? -4.012 -2.867 3.041 1 96.94 55 GLY B O 1
ATOM 2761 N N . HIS B 1 56 ? -2.938 -1.033 3.395 1 96.62 56 HIS B N 1
ATOM 2762 C CA . HIS B 1 56 ? -2.227 -1.393 4.613 1 96.62 56 HIS B CA 1
ATOM 2763 C C . HIS B 1 56 ? -2.33 -0.286 5.66 1 96.62 56 HIS B C 1
ATOM 2765 O O . HIS B 1 56 ? -2.006 0.871 5.379 1 96.62 56 HIS B O 1
ATOM 2771 N N . ILE B 1 57 ? -2.828 -0.712 6.867 1 94.56 57 ILE B N 1
ATOM 2772 C CA . ILE B 1 57 ? -3.057 0.26 7.93 1 94.56 57 ILE B CA 1
ATOM 2773 C C . ILE B 1 57 ? -2.266 -0.138 9.172 1 94.56 57 ILE B C 1
ATOM 2775 O O . ILE B 1 57 ? -2.453 -1.231 9.711 1 94.56 57 ILE B O 1
ATOM 2779 N N . VAL B 1 58 ? -1.447 0.695 9.586 1 94.62 58 VAL B N 1
ATOM 2780 C CA . VAL B 1 58 ? -0.722 0.601 10.852 1 94.62 58 VAL B CA 1
ATOM 2781 C C . VAL B 1 58 ? -0.72 1.959 11.547 1 94.62 58 VAL B C 1
ATOM 2783 O O . VAL B 1 58 ? -0.856 2.998 10.898 1 94.62 58 VAL B O 1
ATOM 2786 N N . GLN B 1 59 ? -0.645 1.941 12.875 1 94.75 59 GLN B N 1
ATOM 2787 C CA . GLN B 1 59 ? -0.604 3.213 13.594 1 94.75 59 GLN B CA 1
ATOM 2788 C C . GLN B 1 59 ? 0.582 4.062 13.141 1 94.75 59 GLN B C 1
ATOM 2790 O O . GLN B 1 59 ? 1.735 3.707 13.391 1 94.75 59 GLN B O 1
ATOM 2795 N N . GLY B 1 60 ? 0.255 5.156 12.375 1 97.31 60 GLY B N 1
ATOM 2796 C CA . GLY B 1 60 ? 1.301 6.059 11.914 1 97.31 60 GLY B CA 1
ATOM 2797 C C . GLY B 1 60 ? 1.591 5.93 10.43 1 97.31 60 GLY B C 1
ATOM 2798 O O . GLY B 1 60 ? 2.336 6.734 9.867 1 97.31 60 GLY B O 1
ATOM 2799 N N . GLY B 1 61 ? 1.071 4.918 9.805 1 97.56 61 GLY B N 1
ATOM 2800 C CA . GLY B 1 61 ? 1.297 4.691 8.391 1 97.56 61 GLY B CA 1
ATOM 2801 C C . GLY B 1 61 ? 0.108 4.059 7.691 1 97.56 61 GLY B C 1
ATOM 2802 O O . GLY B 1 61 ? -0.386 3.014 8.117 1 97.56 61 GLY B O 1
ATOM 2803 N N . VAL B 1 62 ? -0.358 4.711 6.617 1 97.12 62 VAL B N 1
ATOM 2804 C CA . VAL B 1 62 ? -1.487 4.199 5.852 1 97.12 62 VAL B CA 1
ATOM 2805 C C . VAL B 1 62 ?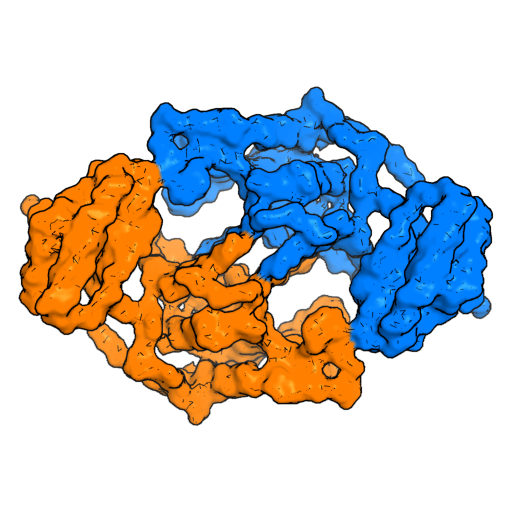 -1.148 4.211 4.363 1 97.12 62 VAL B C 1
ATOM 2807 O O . VAL B 1 62 ? -0.623 5.199 3.846 1 97.12 62 VAL B O 1
ATOM 2810 N N . LEU B 1 63 ? -1.291 3.123 3.686 1 97.62 63 LEU B N 1
ATOM 2811 C CA . LEU B 1 63 ? -1.345 3.014 2.232 1 97.62 63 LEU B CA 1
ATOM 2812 C C . LEU B 1 63 ? -2.75 2.645 1.767 1 97.62 63 LEU B C 1
ATOM 2814 O O . LEU B 1 63 ? -3.328 1.663 2.238 1 97.62 63 LEU B O 1
ATOM 2818 N N . GLU B 1 64 ? -3.326 3.449 0.926 1 96.44 64 GLU B N 1
ATOM 2819 C CA . GLU B 1 64 ? -4.637 3.158 0.351 1 96.44 64 GLU B CA 1
ATOM 2820 C C . GLU B 1 64 ? -4.586 3.186 -1.174 1 96.44 64 GLU B C 1
ATOM 2822 O O . GLU B 1 64 ? -4.176 4.184 -1.77 1 96.44 64 GLU B O 1
ATOM 2827 N N . LEU B 1 65 ? -5.02 2.119 -1.731 1 97.44 65 LEU B N 1
ATOM 2828 C CA . LEU B 1 65 ? -4.953 1.909 -3.174 1 97.44 65 LEU B CA 1
ATOM 2829 C C . LEU B 1 65 ? -6.344 1.706 -3.758 1 97.44 65 LEU B C 1
ATOM 2831 O O . LEU B 1 65 ? -7.184 1.03 -3.156 1 97.44 65 LEU B O 1
ATOM 2835 N N . GLU B 1 66 ? -6.523 2.266 -4.855 1 94.69 66 GLU B N 1
ATOM 2836 C CA . GLU B 1 66 ? -7.789 2.113 -5.57 1 94.69 66 GLU B CA 1
ATOM 2837 C C . GLU B 1 66 ? -7.559 1.747 -7.031 1 94.69 66 GLU B C 1
ATOM 2839 O O . GLU B 1 66 ? -6.523 2.086 -7.605 1 94.69 66 GLU B O 1
ATOM 2844 N N . PHE B 1 67 ? -8.531 1.08 -7.578 1 96.12 67 PHE B N 1
ATOM 2845 C CA . PHE B 1 67 ? -8.492 0.761 -9 1 96.12 67 PHE B CA 1
ATOM 2846 C C . PHE B 1 67 ? -9.047 1.911 -9.828 1 96.12 67 PHE B C 1
ATOM 2848 O O . PHE B 1 67 ? -10.141 2.416 -9.547 1 96.12 67 PHE B O 1
ATOM 2855 N N . THR B 1 68 ? -8.258 2.318 -10.805 1 93.81 68 THR B N 1
ATOM 2856 C CA . THR B 1 68 ? -8.766 3.312 -11.75 1 93.81 68 THR B CA 1
ATOM 2857 C C . THR B 1 68 ? -9.234 2.645 -13.031 1 93.81 68 THR B C 1
ATOM 2859 O O . THR B 1 68 ? -9.914 3.27 -13.852 1 93.81 68 THR B O 1
ATOM 2862 N N . ALA B 1 69 ? -8.891 1.496 -13.227 1 95.94 69 ALA B N 1
ATOM 2863 C CA . ALA B 1 69 ? -9.281 0.605 -14.312 1 95.94 69 ALA B CA 1
ATOM 2864 C C . ALA B 1 69 ? -9.188 -0.857 -13.883 1 95.94 69 ALA B C 1
ATOM 2866 O O . ALA B 1 69 ? -8.672 -1.164 -12.812 1 95.94 69 ALA B O 1
ATOM 2867 N N . ALA B 1 70 ? -9.742 -1.701 -14.711 1 96.56 70 ALA B N 1
ATOM 2868 C CA . ALA B 1 70 ? -9.602 -3.133 -14.461 1 96.56 70 ALA B CA 1
ATOM 2869 C C . ALA B 1 70 ? -8.133 -3.527 -14.367 1 96.56 70 ALA B C 1
ATOM 2871 O O . ALA B 1 70 ? -7.289 -2.984 -15.086 1 96.56 70 ALA B O 1
ATOM 2872 N N . PRO B 1 71 ? -7.859 -4.461 -13.484 1 96.69 71 PRO B N 1
ATOM 2873 C CA . PRO B 1 71 ? -6.457 -4.879 -13.414 1 96.69 71 PRO B CA 1
ATOM 2874 C C . PRO B 1 71 ? -5.953 -5.477 -14.727 1 96.69 71 PRO B C 1
ATOM 2876 O O . PRO B 1 71 ? -6.703 -6.156 -15.43 1 96.69 71 PRO B O 1
ATOM 2879 N N . LYS B 1 72 ? -4.703 -5.223 -15.016 1 91.88 72 LYS B N 1
ATOM 2880 C CA . LYS B 1 72 ? -4.059 -5.781 -16.203 1 91.88 72 LYS B CA 1
ATOM 2881 C C . LYS B 1 72 ? -3.816 -7.277 -16.047 1 91.88 72 LYS B C 1
ATOM 2883 O O . LYS B 1 72 ? -3.912 -8.039 -17.016 1 91.88 72 LYS B O 1
ATOM 2888 N N . ILE B 1 73 ? -3.488 -7.633 -14.891 1 90.5 73 ILE B N 1
ATOM 2889 C CA . ILE B 1 73 ? -3.164 -9.016 -14.555 1 90.5 73 ILE B CA 1
ATOM 2890 C C . ILE B 1 73 ? -3.85 -9.406 -13.25 1 90.5 73 ILE B C 1
ATOM 2892 O O . ILE B 1 73 ? -3.932 -8.609 -12.32 1 90.5 73 ILE B O 1
ATOM 2896 N N . CYS B 1 74 ? -4.391 -10.539 -13.164 1 93.94 74 CYS B N 1
ATOM 2897 C CA . CYS B 1 74 ? -4.898 -11.211 -11.969 1 93.94 74 CYS B CA 1
ATOM 2898 C C . CYS B 1 74 ? -4.688 -12.719 -12.055 1 93.94 74 CYS B C 1
ATOM 2900 O O . CYS B 1 74 ? -5.52 -13.438 -12.617 1 93.94 74 CYS B O 1
ATOM 2902 N N . ILE B 1 75 ? -3.537 -13.156 -11.523 1 91.94 75 ILE B N 1
ATOM 2903 C CA . ILE B 1 75 ? -3.166 -14.539 -11.758 1 91.94 75 ILE B CA 1
ATOM 2904 C C . ILE B 1 75 ? -2.566 -15.141 -10.492 1 91.94 75 ILE B C 1
ATOM 2906 O O . ILE B 1 75 ? -2.162 -14.414 -9.586 1 91.94 75 ILE B O 1
ATOM 2910 N N . LEU B 1 76 ? -2.582 -16.453 -10.469 1 93.25 76 LEU B N 1
ATOM 2911 C CA . LEU B 1 76 ? -1.977 -17.219 -9.383 1 93.25 76 LEU B CA 1
ATOM 2912 C C . LEU B 1 76 ? -0.766 -18 -9.875 1 93.25 76 LEU B C 1
ATOM 2914 O O . LEU B 1 76 ? -0.863 -18.75 -10.844 1 93.25 76 LEU B O 1
ATOM 2918 N N . TYR B 1 77 ? 0.365 -17.703 -9.297 1 91.06 77 TYR B N 1
ATOM 2919 C CA . TYR B 1 77 ? 1.591 -18.406 -9.641 1 91.06 77 TYR B CA 1
ATOM 2920 C C . TYR B 1 77 ? 2.393 -18.75 -8.383 1 91.06 77 TYR B C 1
ATOM 2922 O O . TYR B 1 77 ? 2.668 -17.859 -7.562 1 91.06 77 TYR B O 1
ATOM 2930 N N . ASP B 1 78 ? 2.682 -19.984 -8.203 1 92.5 78 ASP B N 1
ATOM 2931 C CA . ASP B 1 78 ? 3.496 -20.516 -7.113 1 92.5 78 ASP B CA 1
ATOM 2932 C C . ASP B 1 78 ? 2.996 -20 -5.762 1 92.5 78 ASP B C 1
ATOM 2934 O O . ASP B 1 78 ? 3.781 -19.5 -4.949 1 92.5 78 ASP B O 1
ATOM 2938 N N . GLY B 1 79 ? 1.761 -19.938 -5.645 1 95.62 79 GLY B N 1
ATOM 2939 C CA . GLY B 1 79 ? 1.123 -19.641 -4.371 1 95.62 79 GLY B CA 1
ATOM 2940 C C . GLY B 1 79 ? 0.787 -18.172 -4.191 1 95.62 79 GLY B C 1
ATOM 2941 O O . GLY B 1 79 ? 0.067 -17.812 -3.26 1 95.62 79 GLY B O 1
ATOM 2942 N N . TYR B 1 80 ? 1.242 -17.344 -5.066 1 96.31 80 TYR B N 1
ATOM 2943 C CA . TYR B 1 80 ? 1.007 -15.906 -4.926 1 96.31 80 TYR B CA 1
ATOM 2944 C C . TYR B 1 80 ? -0.025 -15.422 -5.938 1 96.31 80 TYR B C 1
ATOM 2946 O O . TYR B 1 80 ? 0.155 -15.586 -7.148 1 96.31 80 TYR B O 1
ATOM 2954 N N . LEU B 1 81 ? -1.113 -14.914 -5.398 1 97.44 81 LEU B N 1
ATOM 2955 C CA . LEU B 1 81 ? -1.972 -14.078 -6.23 1 97.44 81 LEU B CA 1
ATOM 2956 C C . LEU B 1 81 ? -1.268 -12.773 -6.605 1 97.44 81 LEU B C 1
ATOM 2958 O O . LEU B 1 81 ? -0.765 -12.062 -5.734 1 97.44 81 LEU B O 1
ATOM 2962 N N . THR B 1 82 ? -1.175 -12.5 -7.898 1 94.5 82 THR B N 1
ATOM 2963 C CA . THR B 1 82 ? -0.589 -11.266 -8.398 1 94.5 82 THR B CA 1
ATOM 2964 C C . THR B 1 82 ? -1.636 -10.43 -9.133 1 94.5 82 THR B C 1
ATOM 2966 O O . THR B 1 82 ? -2.287 -10.914 -10.062 1 94.5 82 THR B O 1
ATOM 2969 N N . VAL B 1 83 ? -1.846 -9.266 -8.625 1 96.75 83 VAL B N 1
ATOM 2970 C CA . VAL B 1 83 ? -2.727 -8.297 -9.273 1 96.75 83 VAL B CA 1
ATOM 2971 C C . VAL B 1 83 ? -1.922 -7.07 -9.703 1 96.75 83 VAL B C 1
ATOM 2973 O O . VAL B 1 83 ? -1.221 -6.465 -8.891 1 96.75 83 VAL B O 1
ATOM 2976 N N . VAL B 1 84 ? -1.995 -6.738 -10.992 1 94.25 84 VAL B N 1
ATOM 2977 C CA . VAL B 1 84 ? -1.198 -5.645 -11.531 1 94.25 84 VAL B CA 1
ATOM 2978 C C . VAL B 1 84 ? -2.119 -4.566 -12.102 1 94.25 84 VAL B C 1
ATOM 2980 O O . VAL B 1 84 ? -3.014 -4.859 -12.898 1 94.25 84 VAL B O 1
ATOM 2983 N N . THR B 1 85 ? -1.898 -3.367 -11.594 1 95.62 85 THR B N 1
ATOM 2984 C CA . THR B 1 85 ? -2.559 -2.188 -12.141 1 95.62 85 THR B CA 1
ATOM 2985 C C . THR B 1 85 ? -1.541 -1.251 -12.789 1 95.62 85 THR B C 1
ATOM 2987 O O . THR B 1 85 ? -0.36 -1.588 -12.898 1 95.62 85 THR B O 1
ATOM 2990 N N . GLU B 1 86 ? -2.027 -0.128 -13.289 1 91.38 86 GLU B N 1
ATOM 2991 C CA . GLU B 1 86 ? -1.134 0.839 -13.914 1 91.38 86 GLU B CA 1
ATOM 2992 C C . GLU B 1 86 ? -0.191 1.469 -12.898 1 91.38 86 GLU B C 1
ATOM 2994 O O . GLU B 1 86 ? 0.981 1.711 -13.188 1 91.38 86 GLU B O 1
ATOM 2999 N N . GLY B 1 87 ? -0.554 1.61 -11.711 1 92.38 87 GLY B N 1
ATOM 3000 C CA . GLY B 1 87 ? 0.235 2.385 -10.773 1 92.38 87 GLY B CA 1
ATOM 3001 C C . GLY B 1 87 ? 0.681 1.582 -9.562 1 92.38 87 GLY B C 1
ATOM 3002 O O . GLY B 1 87 ? 1.466 2.064 -8.742 1 92.38 87 GLY B O 1
ATOM 3003 N N . TRP B 1 88 ? 0.214 0.404 -9.461 1 95.88 88 TRP B N 1
ATOM 3004 C CA . TRP B 1 88 ? 0.595 -0.424 -8.32 1 95.88 88 TRP B CA 1
ATOM 3005 C C . TRP B 1 88 ? 0.32 -1.897 -8.602 1 95.88 88 TRP B C 1
ATOM 3007 O O . TRP B 1 88 ? -0.397 -2.232 -9.547 1 95.88 88 TRP B O 1
ATOM 3017 N N . HIS B 1 89 ? 0.931 -2.803 -7.891 1 95.88 89 HIS B N 1
ATOM 3018 C CA . HIS B 1 89 ? 0.623 -4.227 -7.926 1 95.88 89 HIS B CA 1
ATOM 3019 C C . HIS B 1 89 ? 0.753 -4.855 -6.543 1 95.88 89 HIS B C 1
ATOM 3021 O O . HIS B 1 89 ? 1.345 -4.262 -5.641 1 95.88 89 HIS B O 1
ATOM 3027 N N . LEU B 1 90 ? 0.13 -5.996 -6.398 1 97.88 90 LEU B N 1
ATOM 3028 C CA . LEU B 1 90 ? 0.187 -6.672 -5.105 1 97.88 90 LEU B CA 1
ATOM 3029 C C . LEU B 1 90 ? 0.447 -8.164 -5.285 1 97.88 90 LEU B C 1
ATOM 3031 O O . LEU B 1 90 ? 0.227 -8.711 -6.367 1 97.88 90 LEU B O 1
ATOM 3035 N N . HIS B 1 91 ? 1.031 -8.773 -4.305 1 97.19 91 HIS B N 1
ATOM 3036 C CA . HIS B 1 91 ? 1.181 -10.219 -4.137 1 97.19 91 HIS B CA 1
ATOM 3037 C C . HIS B 1 91 ? 0.581 -10.68 -2.814 1 97.19 91 HIS B C 1
ATOM 3039 O O . HIS B 1 91 ? 0.85 -10.094 -1.764 1 97.19 91 HIS B O 1
ATOM 3045 N N . LEU B 1 92 ? -0.245 -11.625 -2.85 1 98.56 92 LEU B N 1
ATOM 3046 C CA . LEU B 1 92 ? -0.841 -12.227 -1.66 1 98.56 92 LEU B CA 1
ATOM 3047 C C . LEU B 1 92 ? -0.706 -13.742 -1.692 1 98.56 92 LEU B C 1
ATOM 3049 O O . LEU B 1 92 ? -1.187 -14.398 -2.623 1 98.56 92 LEU B O 1
ATOM 3053 N N . CYS B 1 93 ? -0.076 -14.281 -0.717 1 98.62 93 CYS B N 1
ATOM 3054 C CA . CYS B 1 93 ? 0.187 -15.711 -0.691 1 98.62 93 CYS B CA 1
ATOM 3055 C C . CYS B 1 93 ? -1.039 -16.484 -0.217 1 98.62 93 CYS B C 1
ATOM 3057 O O . CYS B 1 93 ? -1.287 -16.594 0.986 1 98.62 93 CYS B O 1
ATOM 3059 N N . ILE B 1 94 ? -1.746 -17.109 -1.148 1 98.56 94 ILE B N 1
ATOM 3060 C CA . ILE B 1 94 ? -2.998 -17.75 -0.758 1 98.56 94 ILE B CA 1
ATOM 3061 C C . ILE B 1 94 ? -2.877 -19.25 -0.91 1 98.56 94 ILE B C 1
ATOM 3063 O O . ILE B 1 94 ? -3.852 -19.984 -0.718 1 98.56 94 ILE B O 1
ATOM 3067 N N . GLU B 1 95 ? -1.77 -19.734 -1.319 1 97.19 95 GLU B N 1
ATOM 3068 C CA . GLU B 1 95 ? -1.389 -21.141 -1.376 1 97.19 95 GLU B CA 1
ATOM 3069 C 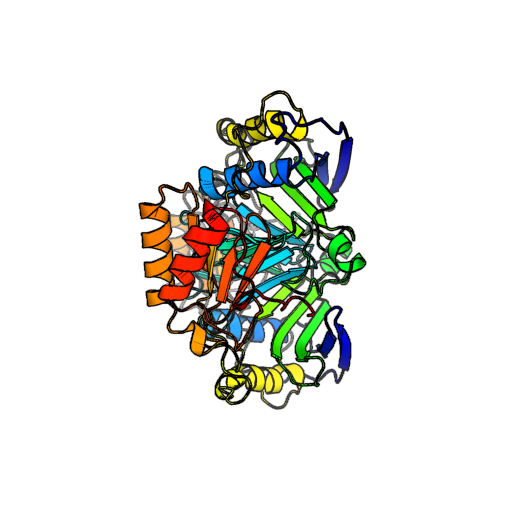C . GLU B 1 95 ? 0.103 -21.328 -1.107 1 97.19 95 GLU B C 1
ATOM 3071 O O . GLU B 1 95 ? 0.852 -20.344 -1.057 1 97.19 95 GLU B O 1
ATOM 3076 N N . ALA B 1 96 ? 0.521 -22.562 -0.919 1 96.56 96 ALA B N 1
ATOM 3077 C CA . ALA B 1 96 ? 1.923 -22.812 -0.595 1 96.56 96 ALA B CA 1
ATOM 3078 C C . ALA B 1 96 ? 2.844 -22.266 -1.676 1 96.56 96 ALA B C 1
ATOM 3080 O O . ALA B 1 96 ? 2.645 -22.516 -2.865 1 96.56 96 ALA B O 1
ATOM 3081 N N . ASN B 1 97 ? 3.76 -21.406 -1.255 1 96.19 97 ASN B N 1
ATOM 3082 C CA . ASN B 1 97 ? 4.844 -20.938 -2.113 1 96.19 97 ASN B CA 1
ATOM 3083 C C . ASN B 1 97 ? 6.008 -21.922 -2.131 1 96.19 97 ASN B C 1
ATOM 3085 O O . ASN B 1 97 ? 6.812 -21.953 -1.198 1 96.19 97 ASN B O 1
ATOM 3089 N N . LEU B 1 98 ? 6.184 -22.625 -3.152 1 93.44 98 LEU B N 1
ATOM 3090 C CA . LEU B 1 98 ? 7.152 -23.719 -3.197 1 93.44 98 LEU B CA 1
ATOM 3091 C C . LEU B 1 98 ? 8.547 -23.188 -3.531 1 93.44 98 LEU B C 1
ATOM 3093 O O . LEU B 1 98 ? 9.547 -23.719 -3.049 1 93.44 98 LEU B O 1
ATOM 3097 N N . GLY B 1 99 ? 8.641 -22.188 -4.391 1 89.81 99 GLY B N 1
ATOM 3098 C CA . GLY B 1 99 ? 9.938 -21.609 -4.699 1 89.81 99 GLY B CA 1
ATOM 3099 C C . GLY B 1 99 ? 10.5 -22.078 -6.027 1 89.81 99 GLY B C 1
ATOM 3100 O O . GLY B 1 99 ? 11.688 -22.391 -6.129 1 89.81 99 GLY B O 1
ATOM 3101 N N . GLY B 1 100 ? 9.664 -22.234 -7.004 1 88 100 GLY B N 1
ATOM 3102 C CA . GLY B 1 100 ? 10.141 -22.578 -8.336 1 88 100 GLY B CA 1
ATOM 3103 C C . GLY B 1 100 ? 10.344 -24.062 -8.531 1 88 100 GLY B C 1
ATOM 3104 O O . GLY B 1 100 ? 9.789 -24.875 -7.785 1 88 100 GLY B O 1
ATOM 3105 N N . PRO B 1 101 ? 11.133 -24.344 -9.578 1 88.56 101 PRO B N 1
ATOM 3106 C CA . PRO B 1 101 ? 11.266 -25.75 -9.984 1 88.56 101 PRO B CA 1
ATOM 3107 C C . PRO B 1 101 ? 11.984 -26.594 -8.938 1 88.56 101 PRO B C 1
ATOM 3109 O O . PRO B 1 101 ? 11.758 -27.812 -8.859 1 88.56 101 PRO B O 1
ATOM 3112 N N . HIS B 1 102 ? 12.773 -26 -8.156 1 88.5 102 HIS B N 1
ATOM 3113 C CA . HIS B 1 102 ? 13.539 -26.766 -7.168 1 88.5 102 HIS B CA 1
ATOM 3114 C C . HIS B 1 102 ? 12.898 -26.688 -5.789 1 88.5 102 HIS B C 1
ATOM 3116 O O . HIS B 1 102 ? 13.469 -27.156 -4.805 1 88.5 102 HIS B O 1
ATOM 3122 N N . CYS B 1 103 ? 11.773 -26.062 -5.688 1 89.25 103 CYS B N 1
ATOM 3123 C CA . CYS B 1 103 ? 11.055 -25.938 -4.426 1 89.25 103 CYS B CA 1
ATOM 3124 C C . CYS B 1 103 ? 11.977 -25.438 -3.32 1 89.25 103 CYS B C 1
ATOM 3126 O O . CYS B 1 103 ? 12.078 -26.047 -2.26 1 89.25 103 CYS B O 1
ATOM 3128 N N . LYS B 1 104 ? 12.531 -24.312 -3.541 1 88.56 104 LYS B N 1
ATOM 3129 C CA . LYS B 1 104 ? 13.602 -23.797 -2.691 1 88.56 104 LYS B CA 1
ATOM 3130 C C . LYS B 1 104 ? 13.047 -23.188 -1.411 1 88.56 104 LYS B C 1
ATOM 3132 O O . LYS B 1 104 ? 13.781 -22.969 -0.449 1 88.56 104 LYS B O 1
ATOM 3137 N N . THR B 1 105 ? 11.781 -22.906 -1.295 1 92.19 105 THR B N 1
ATOM 3138 C CA . THR B 1 105 ? 11.211 -22.266 -0.115 1 92.19 105 THR B CA 1
ATOM 3139 C C . THR B 1 105 ? 11.07 -23.266 1.031 1 92.19 105 THR B C 1
ATOM 3141 O O . THR B 1 105 ? 10.383 -24.281 0.898 1 92.19 105 THR B O 1
ATOM 3144 N N . PRO B 1 106 ? 11.719 -23.031 2.113 1 93.44 106 PRO B N 1
ATOM 3145 C CA . PRO B 1 106 ? 11.594 -23.922 3.262 1 93.44 106 PRO B CA 1
ATOM 3146 C C . PRO B 1 106 ? 10.164 -24.016 3.783 1 93.44 106 PRO B C 1
ATOM 3148 O O . PRO B 1 106 ? 9.391 -23.062 3.645 1 93.44 106 PRO B O 1
ATOM 3151 N N . LEU B 1 107 ? 9.867 -25.172 4.355 1 95.19 107 LEU B N 1
ATOM 3152 C CA . LEU B 1 107 ? 8.516 -25.453 4.828 1 95.19 107 LEU B CA 1
ATOM 3153 C C . LEU B 1 107 ? 8.055 -24.391 5.816 1 95.19 107 LEU B C 1
ATOM 3155 O O . LEU B 1 107 ? 6.914 -23.922 5.738 1 95.19 107 LEU B O 1
ATOM 3159 N N . GLU B 1 108 ? 8.914 -24.031 6.727 1 94.94 108 GLU B N 1
ATOM 3160 C CA . GLU B 1 108 ? 8.555 -23.047 7.734 1 94.94 108 GLU B CA 1
ATOM 3161 C C . GLU B 1 108 ? 8.203 -21.703 7.094 1 94.94 108 GLU B C 1
ATOM 3163 O O . GLU B 1 108 ? 7.254 -21.047 7.52 1 94.94 108 GLU B O 1
ATOM 3168 N N . LEU B 1 109 ? 8.891 -21.359 6.129 1 95.44 109 LEU B N 1
ATOM 3169 C CA . LEU B 1 109 ? 8.648 -20.094 5.426 1 95.44 109 LEU B CA 1
ATOM 3170 C C . LEU B 1 109 ? 7.352 -20.172 4.621 1 95.44 109 LEU B C 1
ATOM 3172 O O . LEU B 1 109 ? 6.613 -19.188 4.539 1 95.44 109 LEU B O 1
ATOM 3176 N N . ARG B 1 110 ? 7.082 -21.344 4.016 1 97.25 110 ARG B N 1
ATOM 3177 C CA . ARG B 1 110 ? 5.816 -21.547 3.32 1 97.25 110 ARG B CA 1
ATOM 3178 C C . ARG B 1 110 ? 4.633 -21.312 4.254 1 97.25 110 ARG B C 1
ATOM 3180 O O . ARG B 1 110 ? 3.672 -20.625 3.885 1 97.25 110 ARG B O 1
ATOM 3187 N N . GLN B 1 111 ? 4.809 -21.844 5.438 1 97.31 111 GLN B N 1
ATOM 3188 C CA . GLN B 1 111 ? 3.748 -21.719 6.438 1 97.31 111 GLN B CA 1
ATOM 3189 C C . GLN B 1 111 ? 3.604 -20.281 6.906 1 97.31 111 GLN B C 1
ATOM 3191 O O . GLN B 1 111 ? 2.488 -19.797 7.125 1 97.31 111 GLN B O 1
ATOM 3196 N N . GLN B 1 112 ? 4.645 -19.641 7.039 1 97.38 112 GLN B N 1
ATOM 3197 C CA . GLN B 1 112 ? 4.605 -18.25 7.457 1 97.38 112 GLN B CA 1
ATOM 3198 C C . GLN B 1 112 ? 3.957 -17.375 6.387 1 97.38 112 GLN B C 1
ATOM 3200 O O . GLN B 1 112 ? 3.131 -16.516 6.699 1 97.38 112 GLN B O 1
ATOM 3205 N N . ARG B 1 113 ? 4.301 -17.578 5.141 1 98 113 ARG B N 1
ATOM 3206 C CA . ARG B 1 113 ? 3.895 -16.719 4.031 1 98 113 ARG B CA 1
ATOM 3207 C C . ARG B 1 113 ? 2.402 -16.859 3.748 1 98 113 ARG B C 1
ATOM 3209 O O . ARG B 1 113 ? 1.724 -15.867 3.463 1 98 113 ARG B O 1
ATOM 3216 N N . GLN B 1 114 ? 1.926 -18.047 3.863 1 98.62 114 GLN B N 1
ATOM 3217 C CA . GLN B 1 114 ? 0.568 -18.344 3.418 1 98.62 114 GLN B CA 1
ATOM 3218 C C . GLN B 1 114 ? -0.466 -17.719 4.355 1 98.62 114 GLN B C 1
ATOM 3220 O O . GLN B 1 114 ? -0.312 -17.781 5.578 1 98.62 114 GLN B O 1
ATOM 3225 N N . VAL B 1 115 ? -1.517 -17.141 3.797 1 98.75 115 VAL B N 1
ATOM 3226 C CA . VAL B 1 115 ? -2.637 -16.656 4.59 1 98.75 115 VAL B CA 1
ATOM 3227 C C . VAL B 1 115 ? -3.125 -17.75 5.535 1 98.75 115 VAL B C 1
ATOM 3229 O O . VAL B 1 115 ? -3.404 -18.875 5.102 1 98.75 115 VAL B O 1
ATOM 3232 N N . ASN B 1 116 ? -3.166 -17.406 6.824 1 98.12 116 ASN B N 1
ATOM 3233 C CA . ASN B 1 116 ? -3.598 -18.359 7.84 1 98.12 116 ASN B CA 1
ATOM 3234 C C . ASN B 1 116 ? -4.879 -17.906 8.531 1 98.12 116 ASN B C 1
ATOM 3236 O O . ASN B 1 116 ? -5.59 -18.719 9.125 1 98.12 116 ASN B O 1
ATOM 3240 N N . ARG B 1 117 ? -5.156 -16.625 8.445 1 98.5 117 ARG B N 1
ATOM 3241 C CA . ARG B 1 117 ? -6.395 -16.062 8.961 1 98.5 117 ARG B CA 1
ATOM 3242 C C . ARG B 1 117 ? -6.953 -15.016 8.008 1 98.5 117 ARG B C 1
ATOM 3244 O O . ARG B 1 117 ? -6.203 -14.211 7.449 1 98.5 117 ARG B O 1
ATOM 3251 N N . ALA B 1 118 ? -8.188 -15.039 7.793 1 98.75 118 ALA B N 1
ATOM 3252 C CA . ALA B 1 118 ? -8.945 -14.055 7.027 1 98.75 118 ALA B CA 1
ATOM 3253 C C . ALA B 1 118 ? -10.289 -13.758 7.688 1 98.75 118 ALA B C 1
ATOM 3255 O O . ALA B 1 118 ? -10.93 -14.664 8.227 1 98.75 118 ALA B O 1
ATOM 3256 N N . ALA B 1 119 ? -10.672 -12.484 7.676 1 98.81 119 ALA B N 1
ATOM 3257 C CA . ALA B 1 119 ? -11.906 -12.117 8.367 1 98.81 119 ALA B CA 1
ATOM 3258 C C . ALA B 1 119 ? -12.586 -10.93 7.688 1 98.81 119 ALA B C 1
ATOM 3260 O O . ALA B 1 119 ? -11.906 -9.992 7.25 1 98.81 119 ALA B O 1
ATOM 3261 N N . PHE B 1 120 ? -13.883 -11.031 7.613 1 98.81 120 PHE B N 1
ATOM 3262 C CA . PHE B 1 120 ? -14.672 -9.836 7.371 1 98.81 120 PHE B CA 1
ATOM 3263 C C . PHE B 1 120 ? -14.711 -8.953 8.617 1 98.81 120 PHE B C 1
ATOM 3265 O O . PHE B 1 120 ? -14.836 -9.453 9.734 1 98.81 120 PHE B O 1
ATOM 3272 N N . TYR B 1 121 ? -14.594 -7.672 8.367 1 97.94 121 TYR B N 1
ATOM 3273 C CA . TYR B 1 121 ? -14.656 -6.828 9.555 1 97.94 121 TYR B CA 1
ATOM 3274 C C . TYR B 1 121 ? -15.695 -5.73 9.398 1 97.94 121 TYR B C 1
ATOM 3276 O O . TYR B 1 121 ? -16.031 -5.352 8.273 1 97.94 121 TYR B O 1
ATOM 3284 N N . ARG B 1 122 ? -16.281 -5.273 10.477 1 97.31 122 ARG B N 1
ATOM 3285 C CA . ARG B 1 122 ? -17.031 -4.035 10.656 1 97.31 122 ARG B CA 1
ATOM 3286 C C . ARG B 1 122 ? -16.453 -3.191 11.781 1 97.31 122 ARG B C 1
ATOM 3288 O O . ARG B 1 122 ? -16.172 -3.705 12.867 1 97.31 122 ARG B O 1
ATOM 3295 N N . ARG B 1 123 ? -16.156 -1.99 11.469 1 95.5 123 ARG B N 1
ATOM 3296 C CA . ARG B 1 123 ? -15.703 -1.061 12.5 1 95.5 123 ARG B CA 1
ATOM 3297 C C . ARG B 1 123 ? -16.875 -0.254 13.055 1 95.5 123 ARG B C 1
ATOM 3299 O O . ARG B 1 123 ? -17.656 0.317 12.297 1 95.5 123 ARG B O 1
ATOM 3306 N N . PHE B 1 124 ? -16.906 -0.19 14.352 1 94.56 124 PHE B N 1
ATOM 3307 C CA . PHE B 1 124 ? -17.984 0.504 15.047 1 94.56 124 PHE B CA 1
ATOM 3308 C C . PHE B 1 124 ? -17.453 1.728 15.781 1 94.56 124 PHE B C 1
ATOM 3310 O O . PHE B 1 124 ? -16.375 1.686 16.359 1 94.56 124 PHE B O 1
ATOM 3317 N N . ASN B 1 125 ? -18.266 2.762 15.758 1 89.25 125 ASN B N 1
ATOM 3318 C CA . ASN B 1 125 ? -17.922 3.932 16.547 1 89.25 125 ASN B CA 1
ATOM 3319 C C . ASN B 1 125 ? -18.312 3.752 18.016 1 89.25 125 ASN B C 1
ATOM 3321 O O . ASN B 1 125 ? -18.766 2.678 18.406 1 89.25 125 ASN B O 1
ATOM 3325 N N . ALA B 1 126 ? -18.047 4.805 18.812 1 88.56 126 ALA B N 1
ATOM 3326 C CA . ALA B 1 126 ? -18.312 4.75 20.25 1 88.56 126 ALA B CA 1
ATOM 3327 C C . ALA B 1 126 ? -19.797 4.531 20.531 1 88.56 126 ALA B C 1
ATOM 3329 O O . ALA B 1 126 ? -20.172 3.918 21.547 1 88.56 126 ALA B O 1
ATOM 3330 N N . GLU B 1 127 ? -20.656 4.926 19.656 1 88.62 127 GLU B N 1
ATOM 3331 C CA . GLU B 1 127 ? -22.109 4.801 19.812 1 88.62 127 GLU B CA 1
ATOM 3332 C C . GLU B 1 127 ? -22.594 3.424 19.359 1 88.62 127 GLU B C 1
ATOM 3334 O O . GLU B 1 127 ? -23.781 3.109 19.484 1 88.62 127 GLU B O 1
ATOM 3339 N N . GLY B 1 128 ? -21.703 2.67 18.75 1 90.75 128 GLY B N 1
ATOM 3340 C CA . GLY B 1 128 ? -22.062 1.318 18.344 1 90.75 128 GLY B CA 1
ATOM 3341 C C . GLY B 1 128 ? -22.562 1.234 16.922 1 90.75 128 GLY B C 1
ATOM 3342 O O . GLY B 1 128 ? -23.188 0.241 16.531 1 90.75 128 GLY B O 1
ATOM 3343 N N . ASN B 1 129 ? -22.406 2.25 16.156 1 90.75 129 ASN B N 1
ATOM 3344 C CA . ASN B 1 129 ? -22.797 2.242 14.75 1 90.75 129 ASN B CA 1
ATOM 3345 C C . ASN B 1 129 ? -21.656 1.798 13.836 1 90.75 129 ASN B C 1
ATOM 3347 O O . ASN B 1 129 ? -20.531 2.256 13.992 1 90.75 129 ASN B O 1
ATOM 3351 N N . PRO B 1 130 ? -22 0.883 12.93 1 93 130 PRO B N 1
ATOM 3352 C CA . PRO B 1 130 ? -20.953 0.488 11.992 1 93 130 PRO B CA 1
ATOM 3353 C C . PRO B 1 130 ? -20.562 1.61 11.031 1 93 130 PRO B C 1
ATOM 3355 O O . PRO B 1 130 ? -21.422 2.361 10.57 1 93 130 PRO B O 1
ATOM 3358 N N . ARG B 1 131 ? -19.219 1.703 10.742 1 89.62 131 ARG B N 1
ATOM 3359 C CA . ARG B 1 131 ? -18.734 2.848 9.977 1 89.62 131 ARG B CA 1
ATOM 3360 C C . ARG B 1 131 ? -17.844 2.398 8.82 1 89.62 131 ARG B C 1
ATOM 3362 O O . ARG B 1 131 ? -17.594 3.168 7.895 1 89.62 131 ARG B O 1
ATOM 3369 N N . SER B 1 132 ? -17.391 1.215 8.867 1 93.31 132 SER B N 1
ATOM 3370 C CA . SER B 1 132 ? -16.531 0.713 7.793 1 93.31 132 SER B CA 1
ATOM 3371 C C . SER B 1 132 ? -16.656 -0.8 7.648 1 93.31 132 SER B C 1
ATOM 3373 O O . SER B 1 132 ? -16.969 -1.497 8.617 1 93.31 132 SER B O 1
ATOM 3375 N N . TRP B 1 133 ? -16.547 -1.271 6.5 1 97.06 133 TRP B N 1
ATOM 3376 C CA . TRP B 1 133 ? -16.641 -2.678 6.121 1 97.06 133 TRP B CA 1
ATOM 3377 C C . TRP B 1 133 ? -15.453 -3.092 5.262 1 97.06 133 TRP B C 1
ATOM 3379 O O . TRP B 1 133 ? -14.992 -2.32 4.418 1 97.06 133 TRP B O 1
ATOM 3389 N N . GLY B 1 134 ? -14.953 -4.289 5.52 1 98.12 134 GLY B N 1
ATOM 3390 C CA . GLY B 1 134 ? -13.852 -4.766 4.703 1 98.12 134 GLY B CA 1
ATOM 3391 C C . GLY B 1 134 ? -13.414 -6.172 5.055 1 98.12 134 GLY B C 1
ATOM 3392 O O . GLY B 1 134 ? -14.18 -6.941 5.633 1 98.12 134 GLY B O 1
ATOM 3393 N N . ILE B 1 135 ? -12.297 -6.574 4.543 1 98.75 135 ILE B N 1
ATOM 3394 C CA . ILE B 1 135 ? -11.711 -7.895 4.754 1 98.75 135 ILE B CA 1
ATOM 3395 C C . ILE B 1 135 ? -10.234 -7.75 5.117 1 98.75 135 ILE B C 1
ATOM 3397 O O . ILE B 1 135 ? -9.508 -6.965 4.496 1 98.75 135 ILE B O 1
ATOM 3401 N N . ASP B 1 136 ? -9.789 -8.492 6.133 1 98.44 136 ASP B N 1
ATOM 3402 C CA . ASP B 1 136 ? -8.391 -8.508 6.547 1 98.44 136 ASP B CA 1
ATOM 3403 C C . ASP B 1 136 ? -7.777 -9.891 6.371 1 98.44 136 ASP B C 1
ATOM 3405 O O . ASP B 1 136 ? -8.477 -10.906 6.473 1 98.44 136 ASP B O 1
ATOM 3409 N N . PHE B 1 137 ? -6.504 -9.891 6.086 1 98.69 137 PHE B N 1
ATOM 3410 C CA . PHE B 1 137 ? -5.746 -11.125 5.922 1 98.69 137 PHE B CA 1
ATOM 3411 C C . PHE B 1 137 ? -4.504 -11.117 6.801 1 98.69 137 PHE B C 1
ATOM 3413 O O . PHE B 1 137 ? -3.82 -10.102 6.91 1 98.69 137 PHE B O 1
ATOM 3420 N N . TRP B 1 138 ? -4.172 -12.242 7.465 1 98.38 138 TRP B N 1
ATOM 3421 C CA . TRP B 1 138 ? -2.967 -12.422 8.266 1 98.38 138 TRP B CA 1
ATOM 3422 C C . TRP B 1 138 ? -2.203 -13.664 7.836 1 98.38 138 TRP B C 1
ATOM 3424 O O . TRP B 1 138 ? -2.807 -14.672 7.449 1 98.38 138 TRP B O 1
ATOM 3434 N N . ASN B 1 139 ? -0.896 -13.578 7.887 1 98.31 139 ASN B N 1
ATOM 3435 C CA . ASN B 1 139 ? -0.091 -14.742 7.539 1 98.31 139 ASN B CA 1
ATOM 3436 C C . ASN B 1 139 ? 0.081 -15.68 8.734 1 98.31 139 ASN B C 1
ATOM 3438 O O . ASN B 1 139 ? -0.551 -15.492 9.773 1 98.31 139 ASN B O 1
ATOM 3442 N N . GLY B 1 140 ? 0.888 -16.703 8.594 1 98.06 140 GLY B N 1
ATOM 3443 C CA . GLY B 1 140 ? 1.062 -17.734 9.602 1 98.06 140 GLY B CA 1
ATOM 3444 C C . GLY B 1 140 ? 1.743 -17.219 10.859 1 98.06 140 GLY B C 1
ATOM 3445 O O . GLY B 1 140 ? 1.692 -17.875 11.906 1 98.06 140 GLY B O 1
ATOM 3446 N N . ALA B 1 141 ? 2.404 -16.125 10.781 1 96.94 141 ALA B N 1
ATOM 3447 C CA . ALA B 1 141 ? 3.059 -15.531 11.945 1 96.94 141 ALA B CA 1
ATOM 3448 C C . ALA B 1 141 ? 2.154 -14.508 12.617 1 96.94 141 ALA B C 1
ATOM 3450 O O . ALA B 1 141 ? 2.572 -13.82 13.555 1 96.94 141 ALA B O 1
ATOM 3451 N N . GLY B 1 142 ? 0.99 -14.273 12.047 1 96.81 142 GLY B N 1
ATOM 3452 C CA . GLY B 1 142 ? 0.036 -13.352 12.633 1 96.81 142 GLY B CA 1
ATOM 3453 C C . GLY B 1 142 ? 0.222 -11.922 12.156 1 96.81 142 GLY B C 1
ATOM 3454 O O . GLY B 1 142 ? -0.352 -10.992 12.719 1 96.81 142 GLY B O 1
ATOM 3455 N N . GLU B 1 143 ? 0.975 -11.719 11.18 1 96 143 GLU B N 1
ATOM 3456 C CA . GLU B 1 143 ? 1.189 -10.391 10.617 1 96 143 GLU B CA 1
ATOM 3457 C C . GLU B 1 143 ? 0.1 -10.039 9.609 1 96 143 GLU B C 1
ATOM 3459 O O . GLU B 1 143 ? -0.296 -10.875 8.797 1 96 143 GLU B O 1
ATOM 3464 N N . ASN B 1 144 ? -0.435 -8.812 9.758 1 96.38 144 ASN B N 1
ATOM 3465 C CA . ASN B 1 144 ? -1.415 -8.367 8.773 1 96.38 144 ASN B CA 1
ATOM 3466 C C . ASN B 1 144 ? -0.787 -8.203 7.391 1 96.38 144 ASN B C 1
ATOM 3468 O O . ASN B 1 144 ? 0.244 -7.547 7.246 1 96.38 144 ASN B O 1
ATOM 3472 N N . LEU B 1 145 ? -1.39 -8.82 6.43 1 97.69 145 LEU B N 1
ATOM 3473 C CA . LEU B 1 145 ? -0.879 -8.773 5.066 1 97.69 145 LEU B CA 1
ATOM 3474 C C . LEU B 1 145 ? -1.471 -7.598 4.301 1 97.69 145 LEU B C 1
ATOM 3476 O O . LEU B 1 145 ? -0.742 -6.848 3.65 1 97.69 145 LEU B O 1
ATOM 3480 N N . MET B 1 146 ? -2.754 -7.461 4.324 1 96.81 146 MET B N 1
ATOM 3481 C CA . MET B 1 146 ? -3.447 -6.375 3.643 1 96.81 146 MET B CA 1
ATOM 3482 C C . MET B 1 146 ? -4.91 -6.305 4.074 1 96.81 146 MET B C 1
ATOM 3484 O O . MET B 1 146 ? -5.43 -7.246 4.676 1 96.81 146 MET B O 1
ATOM 3488 N N . THR B 1 147 ? -5.465 -5.215 3.793 1 97.88 147 THR B N 1
ATOM 3489 C CA . THR B 1 147 ? -6.875 -4.941 4.059 1 97.88 147 THR B CA 1
ATOM 3490 C C . THR B 1 147 ? -7.605 -4.578 2.77 1 97.88 147 THR B C 1
ATOM 3492 O O . THR B 1 147 ? -7.098 -3.807 1.956 1 97.88 147 THR B O 1
ATOM 3495 N N . ILE B 1 148 ? -8.727 -5.215 2.584 1 98.56 148 ILE B N 1
ATOM 3496 C CA . ILE B 1 148 ? -9.625 -4.828 1.497 1 98.56 148 ILE B CA 1
ATOM 3497 C C . ILE B 1 148 ? -10.727 -3.914 2.033 1 98.56 148 ILE B C 1
ATOM 3499 O O . ILE B 1 148 ? -11.375 -4.238 3.029 1 98.56 148 ILE B O 1
ATOM 3503 N N . PHE B 1 149 ? -10.875 -2.797 1.393 1 97.19 149 PHE B N 1
ATOM 3504 C CA . PHE B 1 149 ? -11.938 -1.867 1.737 1 97.19 149 PHE B CA 1
ATOM 3505 C C . PHE B 1 149 ? -13.156 -2.086 0.846 1 97.19 149 PHE B C 1
ATOM 3507 O O . PHE B 1 149 ? -13.055 -2.035 -0.381 1 97.19 149 PHE B O 1
ATOM 3514 N N . LEU B 1 150 ? -14.242 -2.326 1.481 1 97.69 150 LEU B N 1
ATOM 3515 C CA . LEU B 1 150 ? -15.5 -2.463 0.754 1 97.69 150 LEU B CA 1
ATOM 3516 C C . LEU B 1 150 ? -16.312 -1.169 0.81 1 97.69 150 LEU B C 1
ATOM 3518 O O . LEU B 1 150 ? -15.984 -0.264 1.583 1 97.69 150 LEU B O 1
ATOM 3522 N N . PRO B 1 151 ? -17.297 -1.071 -0.037 1 95.25 151 PRO B N 1
ATOM 3523 C CA . PRO B 1 151 ? -18.062 0.175 -0.094 1 95.25 151 PRO B CA 1
ATOM 3524 C C . PRO B 1 151 ? -18.641 0.578 1.263 1 95.25 151 PRO B C 1
ATOM 3526 O O . PRO B 1 151 ? -19.078 -0.281 2.029 1 95.25 151 PRO B O 1
ATOM 3529 N N . ASN B 1 152 ? -18.547 1.782 1.542 1 91.31 152 ASN B N 1
ATOM 3530 C CA . ASN B 1 152 ? -19.031 2.393 2.777 1 91.31 152 ASN B CA 1
ATOM 3531 C C . ASN B 1 152 ? -20.281 3.229 2.539 1 91.31 152 ASN B C 1
ATOM 3533 O O . ASN B 1 152 ? -20.25 4.203 1.785 1 91.31 152 ASN B O 1
ATOM 3537 N N . PRO B 1 153 ? -21.375 2.898 3.135 1 91.19 153 PRO B N 1
ATOM 3538 C CA . PRO B 1 153 ? -22.625 3.607 2.908 1 91.19 153 PRO B CA 1
ATOM 3539 C C . PRO B 1 153 ? -22.562 5.078 3.312 1 91.19 153 PRO B C 1
ATOM 3541 O O . PRO B 1 153 ? -23.422 5.871 2.916 1 91.19 153 PRO B O 1
ATOM 3544 N N . TYR B 1 154 ? -21.531 5.43 4.066 1 84.69 154 TYR B N 1
ATOM 3545 C CA . TYR B 1 154 ? -21.422 6.793 4.566 1 84.69 154 TYR B CA 1
ATOM 3546 C C . TYR B 1 154 ? -20.5 7.629 3.682 1 84.69 154 TYR B C 1
ATOM 3548 O O . TYR B 1 154 ? -20.328 8.828 3.916 1 84.69 154 TYR B O 1
ATOM 3556 N N . VAL B 1 155 ? -19.938 6.977 2.711 1 78.5 155 VAL B N 1
ATOM 3557 C CA . VAL B 1 155 ? -18.984 7.676 1.854 1 78.5 155 VAL B CA 1
ATOM 3558 C C . VAL B 1 155 ? -19.484 7.68 0.414 1 78.5 155 VAL B C 1
ATOM 3560 O O . VAL B 1 155 ? -19.891 6.641 -0.112 1 78.5 155 VAL B O 1
ATOM 3563 N N . GLU B 1 156 ? -19.656 8.828 -0.108 1 71.31 156 GLU B N 1
ATOM 3564 C CA . GLU B 1 156 ? -19.984 8.992 -1.523 1 71.31 156 GLU B CA 1
ATOM 3565 C C . GLU B 1 156 ? -18.891 9.766 -2.248 1 71.31 156 GLU B C 1
ATOM 3567 O O . GLU B 1 156 ? -18.766 10.984 -2.076 1 71.31 156 GLU B O 1
ATOM 3572 N N . GLU B 1 157 ? -18.078 9.031 -3.084 1 63.78 157 GLU B N 1
ATOM 3573 C CA . GLU B 1 157 ? -16.938 9.633 -3.748 1 63.78 157 GLU B CA 1
ATOM 3574 C C . GLU B 1 157 ? -15.992 10.289 -2.74 1 63.78 157 GLU B C 1
ATOM 3576 O O . GLU B 1 157 ? -15.477 9.625 -1.838 1 63.78 157 GLU B O 1
ATOM 3581 N N . GLU B 1 158 ? -15.852 11.555 -2.902 1 59.44 158 GLU B N 1
ATOM 3582 C CA . GLU B 1 158 ? -14.922 12.266 -2.02 1 59.44 158 GLU B CA 1
ATOM 3583 C C . GLU B 1 158 ? -15.656 12.875 -0.832 1 59.44 158 GLU B C 1
ATOM 3585 O O . GLU B 1 158 ? -15.031 13.438 0.069 1 59.44 158 GLU B O 1
ATOM 3590 N N . ASN B 1 159 ? -17 12.391 -0.772 1 60.91 159 ASN B N 1
ATOM 3591 C CA . ASN B 1 159 ? -17.828 13.07 0.221 1 60.91 159 ASN B CA 1
ATOM 3592 C C . ASN B 1 159 ? -18.328 12.102 1.287 1 60.91 159 ASN B C 1
ATOM 3594 O O . ASN B 1 159 ? -18.594 10.938 0.999 1 60.91 159 ASN B O 1
ATOM 3598 N N . LEU B 1 160 ? -18.203 12.516 2.598 1 62.84 160 LEU B N 1
ATOM 3599 C CA . LEU B 1 160 ? -18.875 11.773 3.664 1 62.84 160 LEU B CA 1
ATOM 3600 C C . LEU B 1 160 ? -20.359 12.148 3.736 1 62.84 160 LEU B C 1
ATOM 3602 O O . LEU B 1 160 ? -20.719 13.32 3.631 1 62.84 160 LEU B O 1
ATOM 3606 N N . LEU B 1 161 ? -21.219 11.148 3.648 1 62.34 161 LEU B N 1
ATOM 3607 C CA . LEU B 1 161 ? -22.656 11.367 3.734 1 62.34 161 LEU B CA 1
ATOM 3608 C C . LEU B 1 161 ? -23.062 11.719 5.16 1 62.34 161 LEU B C 1
ATOM 3610 O O . LEU B 1 161 ? -22.391 11.336 6.117 1 62.34 161 LEU B O 1
ATOM 3614 N N . PRO B 1 162 ? -24.109 12.586 5.195 1 60.16 162 PRO B N 1
ATOM 3615 C CA . PRO B 1 162 ? -24.656 12.867 6.527 1 60.16 162 PRO B CA 1
ATOM 3616 C C . PRO B 1 162 ? -25.047 11.602 7.285 1 60.16 162 PRO B C 1
ATOM 3618 O O . PRO B 1 162 ? -25.453 10.609 6.672 1 60.16 162 PRO B O 1
ATOM 3621 N N . GLU B 1 163 ? -24.672 11.531 8.547 1 63.19 163 GLU B N 1
ATOM 3622 C CA . GLU B 1 163 ? -24.859 10.367 9.406 1 63.19 163 GLU B CA 1
ATOM 3623 C C . GLU B 1 163 ? -26.297 9.828 9.289 1 63.19 163 GLU B C 1
ATOM 3625 O O . GLU B 1 163 ? -26.516 8.617 9.344 1 63.19 163 GLU B O 1
ATOM 3630 N N . GLY B 1 164 ? -27.219 10.711 8.906 1 65.75 164 GLY B N 1
ATOM 3631 C CA . GLY B 1 164 ? -28.609 10.266 9 1 65.75 164 GLY B CA 1
ATOM 3632 C C . GLY B 1 164 ? -29.141 9.688 7.707 1 65.75 164 GLY B C 1
ATOM 3633 O O . GLY B 1 164 ? -30.234 9.133 7.676 1 65.75 164 GLY B O 1
ATOM 3634 N N . LYS B 1 165 ? -28.469 9.758 6.668 1 78.19 165 LYS B N 1
ATOM 3635 C CA . LYS B 1 165 ? -29.016 9.219 5.422 1 78.19 165 LYS B CA 1
ATOM 3636 C C . LYS B 1 165 ? -27.953 8.422 4.664 1 78.19 165 LYS B C 1
ATOM 3638 O O . LYS B 1 165 ? -27.562 8.797 3.557 1 78.19 165 LYS B O 1
ATOM 3643 N N . PRO B 1 166 ? -27.609 7.219 5.316 1 84.56 166 PRO B N 1
ATOM 3644 C CA . PRO B 1 166 ? -26.625 6.395 4.602 1 84.56 166 PRO B CA 1
ATOM 3645 C C . PRO B 1 166 ? -27.203 5.746 3.344 1 84.56 166 PRO B C 1
ATOM 3647 O O . PRO B 1 166 ? -28.406 5.523 3.262 1 84.56 166 PRO B O 1
ATOM 3650 N N . ASN B 1 167 ? -26.422 5.605 2.271 1 88.81 167 ASN B N 1
ATOM 3651 C CA . ASN B 1 167 ? -26.797 4.832 1.092 1 88.81 167 ASN B CA 1
ATOM 3652 C C . ASN B 1 167 ? -26.562 3.338 1.31 1 88.81 167 ASN B C 1
ATOM 3654 O O . ASN B 1 167 ? -25.516 2.809 0.952 1 88.81 167 ASN B O 1
ATOM 3658 N N . LEU B 1 168 ? -27.547 2.678 1.775 1 90.69 168 LEU B N 1
ATOM 3659 C CA . LEU B 1 168 ? -27.422 1.291 2.213 1 90.69 168 LEU B CA 1
ATOM 3660 C C . LEU B 1 168 ? -27.25 0.357 1.021 1 90.69 168 LEU B C 1
ATOM 3662 O O . LEU B 1 168 ? -26.859 -0.801 1.187 1 90.69 168 LEU B O 1
ATOM 3666 N N . SER B 1 169 ? -27.531 0.841 -0.171 1 91.44 169 SER B N 1
ATOM 3667 C CA . SER B 1 169 ? -27.328 0.025 -1.362 1 91.44 169 SER B CA 1
ATOM 3668 C C . SER B 1 169 ? -25.844 -0.304 -1.553 1 91.44 169 SER B C 1
ATOM 3670 O O . SER B 1 169 ? -25.5 -1.274 -2.23 1 91.44 169 SER B O 1
ATOM 3672 N N . LYS B 1 170 ? -24.984 0.424 -0.932 1 93.25 170 LYS B N 1
ATOM 3673 C CA . LYS B 1 170 ? -23.547 0.201 -1.036 1 93.25 170 LYS B CA 1
ATOM 3674 C C . LYS B 1 170 ? -23.109 -1.035 -0.247 1 93.25 170 LYS B C 1
ATOM 3676 O O . LYS B 1 170 ? -22 -1.526 -0.407 1 93.25 170 LYS B O 1
ATOM 3681 N N . LEU B 1 171 ? -24 -1.561 0.521 1 96.19 171 LEU B N 1
ATOM 3682 C CA . LEU B 1 171 ? -23.656 -2.711 1.35 1 96.19 171 LEU B CA 1
ATOM 3683 C C . LEU B 1 171 ? -23.984 -4.016 0.627 1 96.19 171 LEU B C 1
ATOM 3685 O O . LEU B 1 171 ? -23.703 -5.102 1.142 1 96.19 171 LEU B O 1
ATOM 3689 N N . VAL B 1 172 ? -24.516 -3.91 -0.541 1 96.94 172 VAL B N 1
ATOM 3690 C CA . VAL B 1 172 ? -24.969 -5.086 -1.282 1 96.94 172 VAL B CA 1
ATOM 3691 C C . VAL B 1 172 ? -23.797 -6.047 -1.484 1 96.94 172 VAL B C 1
ATOM 3693 O O . VAL B 1 172 ? -23.922 -7.246 -1.229 1 96.94 172 VAL B O 1
ATOM 3696 N N . LEU B 1 173 ? -22.719 -5.527 -1.93 1 97.62 173 LEU B N 1
ATOM 3697 C CA . LEU B 1 173 ? -21.547 -6.371 -2.18 1 97.62 173 LEU B CA 1
ATOM 3698 C C . LEU B 1 173 ? -21.078 -7.047 -0.893 1 97.62 173 LEU B C 1
ATOM 3700 O O . LEU B 1 173 ? -20.828 -8.258 -0.875 1 97.62 173 LEU B O 1
ATOM 3704 N N . TYR B 1 174 ? -20.969 -6.305 0.153 1 98.19 174 TYR B N 1
ATOM 3705 C CA . TYR B 1 174 ? -20.547 -6.84 1.447 1 98.19 174 TYR B CA 1
ATOM 3706 C C . TYR B 1 174 ? -21.469 -7.977 1.881 1 98.19 174 TYR B C 1
ATOM 3708 O O . TYR B 1 174 ? -21 -9.047 2.281 1 98.19 174 TYR B O 1
ATOM 3716 N N . GLU B 1 175 ? -22.719 -7.727 1.806 1 98.06 175 GLU B N 1
ATOM 3717 C CA . GLU B 1 175 ? -23.703 -8.703 2.256 1 98.06 175 GLU B CA 1
ATOM 3718 C C . GLU B 1 175 ? -23.672 -9.961 1.396 1 98.06 175 GLU B C 1
ATOM 3720 O O . GLU B 1 175 ? -23.766 -11.078 1.916 1 98.06 175 GLU B O 1
ATOM 3725 N N . GLU B 1 176 ? -23.547 -9.773 0.155 1 98.31 176 GLU B N 1
ATOM 3726 C CA . GLU B 1 176 ? -23.469 -10.922 -0.744 1 98.31 176 GLU B CA 1
ATOM 3727 C C . GLU B 1 176 ? -22.234 -11.773 -0.447 1 98.31 176 GLU B C 1
ATOM 3729 O O . GLU B 1 176 ? -22.328 -13 -0.34 1 98.31 176 GLU B O 1
ATOM 3734 N N . LEU B 1 177 ? -21.141 -11.148 -0.329 1 98.62 177 LEU B N 1
ATOM 3735 C CA . LEU B 1 177 ? -19.906 -11.867 -0.045 1 98.62 177 LEU B CA 1
ATOM 3736 C C . LEU B 1 177 ? -19.969 -12.562 1.31 1 98.62 177 LEU B C 1
ATOM 3738 O O . LEU B 1 177 ? -19.531 -13.711 1.449 1 98.62 177 LEU B O 1
ATOM 3742 N N . ARG B 1 178 ? -20.484 -11.875 2.279 1 98.69 178 ARG B N 1
ATOM 3743 C CA . ARG B 1 178 ? -20.625 -12.445 3.613 1 98.69 178 ARG B CA 1
ATOM 3744 C C . ARG B 1 178 ? -21.516 -13.68 3.582 1 98.69 178 ARG B C 1
ATOM 3746 O O . ARG B 1 178 ? -21.203 -14.695 4.219 1 98.69 178 ARG B O 1
ATOM 3753 N N . ASP B 1 179 ? -22.625 -13.609 2.869 1 98.62 179 ASP B N 1
ATOM 3754 C CA . ASP B 1 179 ? -23.531 -14.734 2.729 1 98.62 179 ASP B CA 1
ATOM 3755 C C . ASP B 1 179 ? -22.828 -15.953 2.143 1 98.62 179 ASP B C 1
ATOM 3757 O O . ASP B 1 179 ? -23.109 -17.094 2.525 1 98.62 179 ASP B O 1
ATOM 3761 N N . ILE B 1 180 ? -21.953 -15.742 1.283 1 98.69 180 ILE B N 1
ATOM 3762 C CA . ILE B 1 180 ? -21.266 -16.828 0.585 1 98.69 180 ILE B CA 1
ATOM 3763 C C . ILE B 1 180 ? -20.109 -17.344 1.438 1 98.69 180 ILE B C 1
ATOM 3765 O O . ILE B 1 180 ? -20.047 -18.531 1.75 1 98.69 180 ILE B O 1
ATOM 3769 N N . TYR B 1 181 ? -19.234 -16.453 1.923 1 98.56 181 TYR B N 1
ATOM 3770 C CA . TYR B 1 181 ? -17.891 -16.859 2.348 1 98.56 181 TYR B CA 1
ATOM 3771 C C . TYR B 1 181 ? -17.828 -17 3.863 1 98.56 181 TYR B C 1
ATOM 3773 O O . TYR B 1 181 ? -16.984 -17.734 4.391 1 98.56 181 TYR B O 1
ATOM 3781 N N . VAL B 1 182 ? -18.688 -16.297 4.566 1 98.56 182 VAL B N 1
ATOM 3782 C CA . VAL B 1 182 ? -18.672 -16.375 6.023 1 98.56 182 VAL B CA 1
ATOM 3783 C C . VAL B 1 182 ? -19.766 -17.312 6.504 1 98.56 182 VAL B C 1
ATOM 3785 O O . VAL B 1 182 ? -19.516 -18.219 7.305 1 98.56 182 VAL B O 1
ATOM 3788 N N . LEU B 1 183 ? -20.969 -17.141 5.957 1 98.06 183 LEU B N 1
ATOM 3789 C CA . LEU B 1 183 ? -22.156 -17.797 6.508 1 98.06 183 LEU B CA 1
ATOM 3790 C C . LEU B 1 183 ? -22.453 -19.094 5.758 1 98.06 183 LEU B C 1
ATOM 3792 O O . LEU B 1 183 ? -23.203 -19.938 6.25 1 98.06 183 LEU B O 1
ATOM 3796 N N . GLY B 1 184 ? -22 -19.203 4.555 1 97.56 184 GLY B N 1
ATOM 3797 C CA . GLY B 1 184 ? -22.281 -20.391 3.764 1 97.56 184 GLY B CA 1
ATOM 3798 C C . GLY B 1 184 ? -23.75 -20.516 3.373 1 97.56 184 GLY B C 1
ATOM 3799 O O . GLY B 1 184 ? -24.281 -21.625 3.307 1 97.56 184 GLY B O 1
ATOM 3800 N N . LYS B 1 185 ? -24.406 -19.406 3.135 1 97.88 185 LYS B N 1
ATOM 3801 C CA . LYS B 1 185 ? -25.828 -19.391 2.801 1 97.88 185 LYS B CA 1
ATOM 3802 C C . LYS B 1 185 ? -26.031 -19.469 1.292 1 97.88 185 LYS B C 1
ATOM 3804 O O . LYS B 1 185 ? -27.125 -19.812 0.829 1 97.88 185 LYS B O 1
ATOM 3809 N N . LYS B 1 186 ? -25.125 -19.062 0.524 1 98.19 186 LYS B N 1
ATOM 3810 C CA . LYS B 1 186 ? -25.109 -19.109 -0.935 1 98.19 186 LYS B CA 1
ATOM 3811 C C . LYS B 1 186 ? -23.875 -19.828 -1.454 1 98.19 186 LYS B C 1
ATOM 3813 O O . LYS B 1 186 ? -22.844 -19.859 -0.79 1 98.19 186 LYS B O 1
ATOM 3818 N N . PRO B 1 187 ? -24 -20.422 -2.557 1 97.94 187 PRO B N 1
ATOM 3819 C CA . PRO B 1 187 ? -22.828 -21.094 -3.115 1 97.94 187 PRO B CA 1
ATOM 3820 C C . PRO B 1 187 ? -21.812 -20.125 -3.707 1 97.94 187 PRO B C 1
ATOM 3822 O O . PRO B 1 187 ? -22.172 -19.016 -4.098 1 97.94 187 PRO B O 1
ATOM 3825 N N . ILE B 1 188 ? -20.594 -20.547 -3.711 1 98 188 ILE B N 1
ATOM 3826 C CA . ILE B 1 188 ? -19.578 -19.828 -4.469 1 98 188 ILE B CA 1
ATOM 3827 C C . ILE B 1 188 ? -19.984 -19.75 -5.938 1 98 188 ILE B C 1
ATOM 3829 O O . ILE B 1 188 ? -20.406 -20.766 -6.523 1 98 188 ILE B O 1
ATOM 3833 N N . PRO B 1 189 ? -19.891 -18.531 -6.523 1 97.31 189 PRO B N 1
ATOM 3834 C CA . PRO B 1 189 ? -20.422 -18.359 -7.875 1 97.31 189 PRO B CA 1
ATOM 3835 C C . PRO B 1 189 ? -19.438 -18.766 -8.961 1 97.31 189 PRO B C 1
ATOM 3837 O O . PRO B 1 189 ? -19.281 -18.062 -9.953 1 97.31 189 PRO B O 1
ATOM 3840 N N . PHE B 1 190 ? -18.734 -19.828 -8.836 1 96.44 190 PHE B N 1
ATOM 3841 C CA . PHE B 1 190 ? -17.812 -20.406 -9.797 1 96.44 190 PHE B CA 1
ATOM 3842 C C . PHE B 1 190 ? -17.938 -21.938 -9.797 1 96.44 190 PHE B C 1
ATOM 3844 O O . PHE B 1 190 ? -18.078 -22.547 -8.734 1 96.44 190 PHE B O 1
ATOM 3851 N N . SER B 1 191 ? -17.891 -22.578 -10.93 1 93.62 191 SER B N 1
ATOM 3852 C CA . SER B 1 191 ? -17.984 -24.031 -11.023 1 93.62 191 SER B CA 1
ATOM 3853 C C . SER B 1 191 ? -16.625 -24.688 -10.789 1 93.62 191 SER B C 1
ATOM 3855 O O . SER B 1 191 ? -16.531 -25.891 -10.547 1 93.62 191 SER B O 1
ATOM 3857 N N . LYS B 1 192 ? -15.633 -23.891 -10.891 1 93 192 LYS B N 1
ATOM 3858 C CA . LYS B 1 192 ? -14.25 -24.266 -10.609 1 93 192 LYS B CA 1
ATOM 3859 C C . LYS B 1 192 ? -13.445 -23.094 -10.086 1 93 192 LYS B C 1
ATOM 3861 O O . LYS B 1 192 ? -13.906 -21.938 -10.141 1 93 192 LYS B O 1
ATOM 3866 N N . ASN B 1 193 ? -12.359 -23.344 -9.531 1 94.44 193 ASN B N 1
ATOM 3867 C CA . ASN B 1 193 ? -11.508 -22.266 -9.039 1 94.44 193 ASN B CA 1
ATOM 3868 C C . ASN B 1 193 ? -11.07 -21.328 -10.164 1 94.44 193 ASN B C 1
ATOM 3870 O O . ASN B 1 193 ? -10.352 -21.75 -11.078 1 94.44 193 ASN B O 1
ATOM 3874 N N . PRO B 1 194 ? -11.422 -20.156 -10.141 1 94.31 194 PRO B N 1
ATOM 3875 C CA . PRO B 1 194 ? -11.203 -19.234 -11.266 1 94.31 194 PRO B CA 1
ATOM 3876 C C . PRO B 1 194 ? -9.734 -18.859 -11.438 1 94.31 194 PRO B C 1
ATOM 3878 O O . PRO B 1 194 ? -9.352 -18.328 -12.484 1 94.31 194 PRO B O 1
ATOM 3881 N N . LEU B 1 195 ? -8.875 -19.109 -10.453 1 94.25 195 LEU B N 1
ATOM 3882 C CA . LEU B 1 195 ? -7.465 -18.75 -10.555 1 94.25 195 LEU B CA 1
ATOM 3883 C C . LEU B 1 195 ? -6.609 -19.984 -10.844 1 94.25 195 LEU B C 1
ATOM 3885 O O . LEU B 1 195 ? -5.387 -19.875 -10.961 1 94.25 195 LEU B O 1
ATOM 3889 N N . LYS B 1 196 ? -7.207 -21.125 -11.016 1 91.81 196 LYS B N 1
ATOM 3890 C CA . LYS B 1 196 ? -6.449 -22.344 -11.227 1 91.81 196 LYS B CA 1
ATOM 3891 C C . LYS B 1 196 ? -6.75 -22.953 -12.602 1 91.81 196 LYS B C 1
ATOM 3893 O O . LYS B 1 196 ? -6.516 -24.141 -12.828 1 91.81 196 LYS B O 1
ATOM 3898 N N . HIS B 1 197 ? -7.16 -22.141 -13.516 1 89.69 197 HIS B N 1
ATOM 3899 C CA . HIS B 1 197 ? -7.309 -22.641 -14.875 1 89.69 197 HIS B CA 1
ATOM 3900 C C . HIS B 1 197 ? -5.957 -22.969 -15.492 1 89.69 197 HIS B C 1
ATOM 3902 O O . HIS B 1 197 ? -4.973 -22.266 -15.273 1 89.69 197 HIS B O 1
ATOM 3908 N N . PRO B 1 198 ? -5.957 -24.016 -16.219 1 92.69 198 PRO B N 1
ATOM 3909 C CA . PRO B 1 198 ? -4.691 -24.422 -16.828 1 92.69 198 PRO B CA 1
ATOM 3910 C C . PRO B 1 198 ? -4.117 -23.375 -17.766 1 92.69 198 PRO B C 1
ATOM 3912 O O . PRO B 1 198 ? -4.863 -22.734 -18.516 1 92.69 198 PRO B O 1
ATOM 3915 N N . TYR B 1 199 ? -2.869 -23.188 -17.625 1 94.81 199 TYR B N 1
ATOM 3916 C CA . TYR B 1 199 ? -2.213 -22.266 -18.531 1 94.81 199 TYR B CA 1
ATOM 3917 C C . TYR B 1 199 ? -0.792 -22.719 -18.844 1 94.81 199 TYR B C 1
ATOM 3919 O O . TYR B 1 199 ? -0.219 -23.531 -18.125 1 94.81 199 TYR B O 1
ATOM 3927 N N . ILE B 1 200 ? -0.34 -22.312 -19.984 1 96.06 200 ILE B N 1
ATOM 3928 C CA . ILE B 1 200 ? 1.059 -22.438 -20.391 1 96.06 200 ILE B CA 1
ATOM 3929 C C . ILE B 1 200 ? 1.656 -21.047 -20.609 1 96.06 200 ILE B C 1
ATOM 3931 O O . ILE B 1 200 ? 1.054 -20.219 -21.281 1 96.06 200 ILE B O 1
ATOM 3935 N N . SER B 1 201 ? 2.773 -20.844 -19.922 1 94.81 201 SER B N 1
ATOM 3936 C CA . SER B 1 201 ? 3.33 -19.5 -19.906 1 94.81 201 SER B CA 1
ATOM 3937 C C . SER B 1 201 ? 4.746 -19.484 -20.484 1 94.81 201 SER B C 1
ATOM 3939 O O . SER B 1 201 ? 5.543 -20.375 -20.203 1 94.81 201 SER B O 1
ATOM 3941 N N . VAL B 1 202 ? 4.988 -18.438 -21.312 1 93.56 202 VAL B N 1
ATOM 3942 C CA . VAL B 1 202 ? 6.316 -18.234 -21.875 1 93.56 202 VAL B CA 1
ATOM 3943 C C . VAL B 1 202 ? 7.027 -17.094 -21.141 1 93.56 202 VAL B C 1
ATOM 3945 O O . VAL B 1 202 ? 6.48 -16 -21 1 93.56 202 VAL B O 1
ATOM 3948 N N . CYS B 1 203 ? 8.211 -17.406 -20.688 1 89.81 203 CYS B N 1
ATOM 3949 C CA . CYS B 1 203 ? 9.008 -16.422 -19.953 1 89.81 203 CYS B CA 1
ATOM 3950 C C . CYS B 1 203 ? 9.453 -15.297 -20.875 1 89.81 203 CYS B C 1
ATOM 3952 O O . CYS B 1 203 ? 9.945 -15.547 -21.969 1 89.81 203 CYS B O 1
ATOM 3954 N N . THR B 1 204 ? 9.289 -14.086 -20.406 1 85.75 204 THR B N 1
ATOM 3955 C CA . THR B 1 204 ? 9.727 -12.945 -21.219 1 85.75 204 THR B CA 1
ATOM 3956 C C . THR B 1 204 ? 10.789 -12.141 -20.484 1 85.75 204 THR B C 1
ATOM 3958 O O . THR B 1 204 ? 11.102 -11.016 -20.875 1 85.75 204 THR B O 1
ATOM 3961 N N . SER B 1 205 ? 11.273 -12.773 -19.547 1 76.19 205 SER B N 1
ATOM 3962 C CA . SER B 1 205 ? 12.219 -12.039 -18.703 1 76.19 205 SER B CA 1
ATOM 3963 C C . SER B 1 205 ? 13.445 -11.625 -19.5 1 76.19 205 SER B C 1
ATOM 3965 O O . SER B 1 205 ? 13.992 -12.414 -20.281 1 76.19 205 SER B O 1
ATOM 3967 N N . SER B 1 206 ? 13.961 -10.477 -19.312 1 70.06 206 SER B N 1
ATOM 3968 C CA . SER B 1 206 ? 15.148 -9.969 -20 1 70.06 206 SER B CA 1
ATOM 3969 C C . SER B 1 206 ? 16.422 -10.484 -19.344 1 70.06 206 SER B C 1
ATOM 3971 O O . SER B 1 206 ? 17.516 -10.328 -19.891 1 70.06 206 SER B O 1
ATOM 3973 N N . ARG B 1 207 ? 16.234 -11.172 -18.172 1 67.56 207 ARG B N 1
ATOM 3974 C CA . ARG B 1 207 ? 17.406 -11.688 -17.469 1 67.56 207 ARG B CA 1
ATOM 3975 C C . ARG B 1 207 ? 18 -12.875 -18.203 1 67.56 207 ARG B C 1
ATOM 3977 O O . ARG B 1 207 ? 19.156 -13.242 -17.953 1 67.56 207 ARG B O 1
ATOM 3984 N N . CYS B 1 208 ? 17.219 -13.375 -18.969 1 71.38 208 CYS B N 1
ATOM 3985 C CA . CYS B 1 208 ? 17.578 -14.539 -19.75 1 71.38 208 CYS B CA 1
ATOM 3986 C C . CYS B 1 208 ? 17.625 -14.203 -21.234 1 71.38 208 CYS B C 1
ATOM 3988 O O . CYS B 1 208 ? 16.578 -14.031 -21.859 1 71.38 208 CYS B O 1
ATOM 3990 N N . LEU B 1 209 ? 18.875 -14.031 -21.734 1 69.25 209 LEU B N 1
ATOM 3991 C CA . LEU B 1 209 ? 19.047 -13.555 -23.094 1 69.25 209 LEU B CA 1
ATOM 3992 C C . LEU B 1 209 ? 18.234 -14.391 -24.078 1 69.25 209 LEU B C 1
ATOM 3994 O O . LEU B 1 209 ? 17.5 -13.844 -24.906 1 69.25 209 LEU B O 1
ATOM 3998 N N . PRO B 1 210 ? 18.328 -15.648 -23.891 1 70.62 210 PRO B N 1
ATOM 3999 C CA . PRO B 1 210 ? 17.547 -16.438 -24.844 1 70.62 210 PRO B CA 1
ATOM 4000 C C . PRO B 1 210 ? 16.047 -16.219 -24.703 1 70.62 210 PRO B C 1
ATOM 4002 O O . PRO B 1 210 ? 15.297 -16.406 -25.672 1 70.62 210 PRO B O 1
ATOM 4005 N N . SER B 1 211 ? 15.664 -15.82 -23.547 1 73.38 211 SER B N 1
ATOM 4006 C CA . SER B 1 211 ? 14.242 -15.617 -23.328 1 73.38 211 SER B CA 1
ATOM 4007 C C . SER B 1 211 ? 13.781 -14.266 -23.875 1 73.38 211 SER B C 1
ATOM 4009 O O . SER B 1 211 ? 12.586 -13.977 -23.891 1 73.38 211 SER B O 1
ATOM 4011 N N . GLN B 1 212 ? 14.703 -13.555 -24.359 1 77.19 212 GLN B N 1
ATOM 4012 C CA . GLN B 1 212 ? 14.32 -12.273 -24.953 1 77.19 212 GLN B CA 1
ATOM 4013 C C . GLN B 1 212 ? 13.641 -12.461 -26.297 1 77.19 212 GLN B C 1
ATOM 4015 O O . GLN B 1 212 ? 12.844 -11.625 -26.734 1 77.19 212 GLN B O 1
ATOM 4020 N N . ASN B 1 213 ? 14 -13.492 -26.938 1 84.81 213 ASN B N 1
ATOM 4021 C CA . ASN B 1 213 ? 13.352 -13.836 -28.188 1 84.81 213 ASN B CA 1
ATOM 4022 C C . ASN B 1 213 ? 12.227 -14.852 -27.984 1 84.81 213 ASN B C 1
ATOM 4024 O O . ASN B 1 213 ? 12.258 -15.938 -28.562 1 84.81 213 ASN B O 1
ATOM 4028 N N . TRP B 1 214 ? 11.234 -14.406 -27.141 1 89.06 214 TRP B N 1
ATOM 4029 C CA . TRP B 1 214 ? 10.18 -15.297 -26.672 1 89.06 214 TRP B CA 1
ATOM 4030 C C . TRP B 1 214 ? 9.055 -15.398 -27.688 1 89.06 214 TRP B C 1
ATOM 4032 O O . TRP B 1 214 ? 8.281 -16.359 -27.688 1 89.06 214 TRP B O 1
ATOM 4042 N N . LYS B 1 215 ? 8.945 -14.445 -28.641 1 93.44 215 LYS B N 1
ATOM 4043 C CA . LYS B 1 215 ? 7.758 -14.289 -29.469 1 93.44 215 LYS B CA 1
ATOM 4044 C C . LYS B 1 215 ? 7.551 -15.508 -30.359 1 93.44 215 LYS B C 1
ATOM 4046 O O . LYS B 1 215 ? 6.43 -16.016 -30.484 1 93.44 215 LYS B O 1
ATOM 4051 N N . PRO B 1 216 ? 8.609 -15.945 -31 1 95.5 216 PRO B N 1
ATOM 4052 C CA . PRO B 1 216 ? 8.391 -17.125 -31.828 1 95.5 216 PRO B CA 1
ATOM 4053 C C . PRO B 1 216 ? 7.891 -18.328 -31.031 1 95.5 216 PRO B C 1
ATOM 4055 O O . PRO B 1 216 ? 7.047 -19.094 -31.516 1 95.5 216 PRO B O 1
ATOM 4058 N N . THR B 1 217 ? 8.453 -18.531 -29.875 1 95.94 217 THR B N 1
ATOM 4059 C CA . THR B 1 217 ? 8.016 -19.609 -29 1 95.94 217 THR B CA 1
ATOM 4060 C C . THR B 1 217 ? 6.555 -19.422 -28.594 1 95.94 217 THR B C 1
ATOM 4062 O O . THR B 1 217 ? 5.758 -20.359 -28.672 1 95.94 217 THR B O 1
ATOM 4065 N N . PHE B 1 218 ? 6.164 -18.266 -28.25 1 97 218 PHE B N 1
ATOM 4066 C CA . PHE B 1 218 ? 4.805 -17.922 -27.844 1 97 218 PHE B CA 1
ATOM 4067 C C . PHE B 1 218 ? 3.818 -18.203 -28.969 1 97 218 PHE B C 1
ATOM 4069 O O . PHE B 1 218 ? 2.789 -18.844 -28.75 1 97 218 PHE B O 1
ATOM 4076 N N . ASP B 1 219 ? 4.188 -17.734 -30.141 1 97.56 219 ASP B N 1
ATOM 4077 C CA . ASP B 1 219 ? 3.322 -17.906 -31.312 1 97.56 219 ASP B CA 1
ATOM 4078 C C . ASP B 1 219 ? 3.125 -19.391 -31.625 1 97.56 219 ASP B C 1
ATOM 4080 O O . ASP B 1 219 ? 2.018 -19.812 -31.969 1 97.56 219 ASP B O 1
ATOM 4084 N N . ALA B 1 220 ? 4.184 -20.062 -31.531 1 97.81 220 ALA B N 1
ATOM 4085 C CA . ALA B 1 220 ? 4.121 -21.5 -31.812 1 97.81 220 ALA B CA 1
ATOM 4086 C C . ALA B 1 220 ? 3.213 -22.219 -30.812 1 97.81 220 ALA B C 1
ATOM 4088 O O . ALA B 1 220 ? 2.408 -23.062 -31.203 1 97.81 220 ALA B O 1
ATOM 4089 N N . ILE B 1 221 ? 3.379 -21.922 -29.547 1 97.94 221 ILE B N 1
ATOM 4090 C CA . ILE B 1 221 ? 2.543 -22.547 -28.516 1 97.94 221 ILE B CA 1
ATOM 4091 C C . ILE B 1 221 ? 1.081 -22.17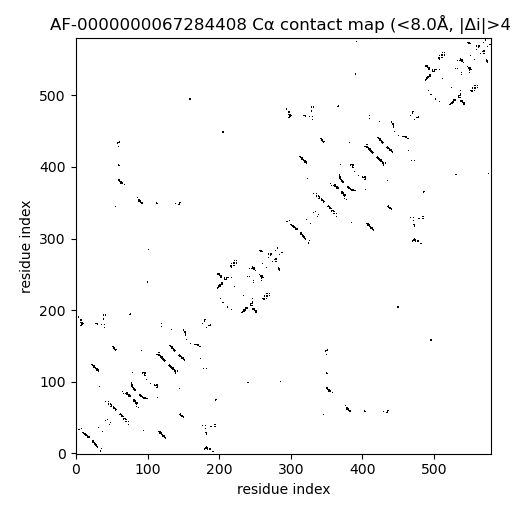2 -28.766 1 97.94 221 ILE B C 1
ATOM 4093 O O . ILE B 1 221 ? 0.201 -23.031 -28.719 1 97.94 221 ILE B O 1
ATOM 4097 N N . LYS B 1 222 ? 0.843 -20.953 -29 1 97.62 222 LYS B N 1
ATOM 4098 C CA . LYS B 1 222 ? -0.517 -20.469 -29.219 1 97.62 222 LYS B CA 1
ATOM 4099 C C . LYS B 1 222 ? -1.166 -21.203 -30.406 1 97.62 222 LYS B C 1
ATOM 4101 O O . LYS B 1 222 ? -2.293 -21.688 -30.281 1 97.62 222 LYS B O 1
ATOM 4106 N N . ALA B 1 223 ? -0.472 -21.25 -31.469 1 97.75 223 ALA B N 1
ATOM 4107 C CA . ALA B 1 223 ? -0.974 -21.938 -32.656 1 97.75 223 ALA B CA 1
ATOM 4108 C C . ALA B 1 223 ? -1.253 -23.406 -32.406 1 97.75 223 ALA B C 1
ATOM 4110 O O . ALA B 1 223 ? -2.281 -23.938 -32.812 1 97.75 223 ALA B O 1
ATOM 4111 N N . ALA B 1 224 ? -0.344 -24.016 -31.766 1 97.75 224 ALA B N 1
ATOM 4112 C CA . ALA B 1 224 ? -0.472 -25.438 -31.484 1 97.75 224 ALA B CA 1
ATOM 4113 C C . ALA B 1 224 ? -1.661 -25.719 -30.578 1 97.75 224 ALA B C 1
ATOM 4115 O O . ALA B 1 224 ? -2.406 -26.672 -30.781 1 97.75 224 ALA B O 1
ATOM 4116 N N . VAL B 1 225 ? -1.824 -24.922 -29.547 1 97.56 225 VAL B N 1
ATOM 4117 C CA . VAL B 1 225 ? -2.92 -25.078 -28.594 1 97.56 225 VAL B CA 1
ATOM 4118 C C . VAL B 1 225 ? -4.254 -24.875 -29.297 1 97.56 225 VAL B C 1
ATOM 4120 O O . VAL B 1 225 ? -5.199 -25.641 -29.094 1 97.56 225 VAL B O 1
ATOM 4123 N N . GLU B 1 226 ? -4.281 -23.906 -30.141 1 96.88 226 GLU B N 1
ATOM 4124 C CA . GLU B 1 226 ? -5.488 -23.641 -30.922 1 96.88 226 GLU B CA 1
ATOM 4125 C C . GLU B 1 226 ? -5.812 -24.797 -31.859 1 96.88 226 GLU B C 1
ATOM 4127 O O . GLU B 1 226 ? -6.961 -25.219 -31.938 1 96.88 226 GLU B O 1
ATOM 4132 N N . LYS B 1 227 ? -4.855 -25.203 -32.531 1 96.94 227 LYS B N 1
ATOM 4133 C CA . LYS B 1 227 ? -5.023 -26.297 -33.5 1 96.94 227 LYS B CA 1
ATOM 4134 C C . LYS B 1 227 ? -5.527 -27.562 -32.781 1 96.94 227 LYS B C 1
ATOM 4136 O O . LYS B 1 227 ? -6.348 -28.297 -33.344 1 96.94 227 LYS B O 1
ATOM 4141 N N . ALA B 1 228 ? -5.008 -27.766 -31.625 1 96.75 228 ALA B N 1
ATOM 4142 C CA . ALA B 1 228 ? -5.371 -28.969 -30.859 1 96.75 228 ALA B CA 1
ATOM 4143 C C . ALA B 1 228 ? -6.727 -28.797 -30.188 1 96.75 228 ALA B C 1
ATOM 4145 O O . ALA B 1 228 ? -7.293 -29.766 -29.672 1 96.75 228 ALA B O 1
ATOM 4146 N N . GLY B 1 229 ? -7.227 -27.578 -30.094 1 96 229 GLY B N 1
ATOM 4147 C CA . GLY B 1 229 ? -8.516 -27.297 -29.484 1 96 229 GLY B CA 1
ATOM 4148 C C . GLY B 1 229 ? -8.5 -27.422 -27.969 1 96 229 GLY B C 1
ATOM 4149 O O . GLY B 1 229 ? -9.477 -27.859 -27.359 1 96 229 GLY B O 1
ATOM 4150 N N . LEU B 1 230 ? -7.414 -27.141 -27.438 1 95.19 230 LEU B N 1
ATOM 4151 C CA . LEU B 1 230 ? -7.266 -27.25 -25.984 1 95.19 230 LEU B CA 1
ATOM 4152 C C . LEU B 1 230 ? -7.789 -26 -25.281 1 95.19 230 LEU B C 1
ATOM 4154 O O . LEU B 1 230 ? -7.609 -24.891 -25.781 1 95.19 230 LEU B O 1
ATOM 4158 N N . ASP B 1 231 ? -8.445 -26.203 -24.172 1 92.5 231 ASP B N 1
ATOM 4159 C CA . ASP B 1 231 ? -8.883 -25.094 -23.328 1 92.5 231 ASP B CA 1
ATOM 4160 C C . ASP B 1 231 ? -7.793 -24.703 -22.328 1 92.5 231 ASP B C 1
ATOM 4162 O O . ASP B 1 231 ? -7.98 -24.828 -21.125 1 92.5 231 ASP B O 1
ATOM 4166 N N . ILE B 1 232 ? -6.723 -24.281 -22.797 1 95 232 ILE B N 1
ATOM 4167 C CA . ILE B 1 232 ? -5.551 -23.859 -22.031 1 95 232 ILE B CA 1
ATOM 4168 C C . ILE B 1 232 ? -5.176 -22.422 -22.391 1 95 232 ILE B C 1
ATOM 4170 O O . ILE B 1 232 ? -5.105 -22.078 -23.578 1 95 232 ILE B O 1
ATOM 4174 N N . GLU B 1 233 ? -5.082 -21.688 -21.375 1 94.25 233 GLU B N 1
ATOM 4175 C CA . GLU B 1 233 ? -4.672 -20.297 -21.609 1 94.25 233 GLU B CA 1
ATOM 4176 C C . GLU B 1 233 ? -3.186 -20.203 -21.938 1 94.25 233 GLU B C 1
ATOM 4178 O O . GLU B 1 233 ? -2.357 -20.828 -21.266 1 94.25 233 GLU B O 1
ATOM 4183 N N . VAL B 1 234 ? -2.865 -19.5 -23.078 1 96 234 VAL B N 1
ATOM 4184 C CA . VAL B 1 234 ? -1.479 -19.203 -23.422 1 96 234 VAL B CA 1
ATOM 4185 C C . VAL B 1 234 ? -1.134 -17.781 -22.984 1 96 234 VAL B C 1
ATOM 4187 O O . VAL B 1 234 ? -1.804 -16.812 -23.391 1 96 234 VAL B O 1
ATOM 4190 N N . ARG B 1 235 ? -0.103 -17.688 -22.125 1 93.06 235 ARG B N 1
ATOM 4191 C CA . ARG B 1 235 ? 0.221 -16.359 -21.625 1 93.06 235 ARG B CA 1
ATOM 4192 C C . ARG B 1 235 ? 1.73 -16.156 -21.531 1 93.06 235 ARG B C 1
ATOM 4194 O O . ARG B 1 235 ? 2.5 -17.078 -21.812 1 93.06 235 ARG B O 1
ATOM 4201 N N . THR B 1 236 ? 2.115 -14.914 -21.312 1 89.75 236 THR B N 1
ATOM 4202 C CA . THR B 1 236 ? 3.506 -14.578 -21.016 1 89.75 236 THR B CA 1
ATOM 4203 C C . THR B 1 236 ? 3.691 -14.297 -19.531 1 89.75 236 THR B C 1
ATOM 4205 O O . THR B 1 236 ? 2.717 -14.078 -18.812 1 89.75 236 THR B O 1
ATOM 4208 N N . SER B 1 237 ? 4.898 -14.461 -19.109 1 85.88 237 SER B N 1
ATOM 4209 C CA . SER B 1 237 ? 5.238 -14.164 -17.719 1 85.88 237 SER B CA 1
ATOM 4210 C C . SER B 1 237 ? 6.645 -13.594 -17.609 1 85.88 237 SER B C 1
ATOM 4212 O O . SER B 1 237 ? 7.441 -13.688 -18.547 1 85.88 237 SER B O 1
ATOM 4214 N N . GLY B 1 238 ? 6.809 -12.922 -16.484 1 78 238 GLY B N 1
ATOM 4215 C CA . GLY B 1 238 ? 8.18 -12.539 -16.188 1 78 238 GLY B CA 1
ATOM 4216 C C . GLY B 1 238 ? 9.07 -13.727 -15.867 1 78 238 GLY B C 1
ATOM 4217 O O . GLY B 1 238 ? 8.875 -14.82 -16.406 1 78 238 GLY B O 1
ATOM 4218 N N . CYS B 1 239 ? 10.016 -13.484 -15.008 1 75.75 239 CYS B N 1
ATOM 4219 C CA . CYS B 1 239 ? 11.031 -14.484 -14.711 1 75.75 239 CYS B CA 1
ATOM 4220 C C . CYS B 1 239 ? 10.406 -15.734 -14.102 1 75.75 239 CYS B C 1
ATOM 4222 O O . CYS B 1 239 ? 9.664 -15.641 -13.117 1 75.75 239 CYS B O 1
ATOM 4224 N N . LEU B 1 240 ? 10.719 -16.875 -14.617 1 78.19 240 LEU B N 1
ATOM 4225 C CA . LEU B 1 240 ? 10.219 -18.156 -14.148 1 78.19 240 LEU B CA 1
ATOM 4226 C C . LEU B 1 240 ? 11.289 -18.906 -13.359 1 78.19 240 LEU B C 1
ATOM 4228 O O . LEU B 1 240 ? 11.164 -20.109 -13.125 1 78.19 240 LEU B O 1
ATOM 4232 N N . GLU B 1 241 ? 12.32 -18.172 -13.055 1 74.25 241 GLU B N 1
ATOM 4233 C CA . GLU B 1 241 ? 13.352 -18.594 -12.117 1 74.25 241 GLU B CA 1
ATOM 4234 C C . GLU B 1 241 ? 14.195 -19.719 -12.695 1 74.25 241 GLU B C 1
ATOM 4236 O O . GLU B 1 241 ? 14.648 -20.609 -11.961 1 74.25 241 GLU B O 1
ATOM 4241 N N . VAL B 1 242 ? 14.242 -19.953 -13.969 1 78 242 VAL B N 1
ATOM 4242 C CA . VAL B 1 242 ? 15.094 -20.906 -14.672 1 78 242 VAL B CA 1
ATOM 4243 C C . VAL B 1 242 ? 16.016 -20.172 -15.648 1 78 242 VAL B C 1
ATOM 4245 O O . VAL B 1 242 ? 15.961 -20.406 -16.859 1 78 242 VAL B O 1
ATOM 4248 N N . CYS B 1 243 ? 16.797 -19.344 -15.062 1 69.31 243 CYS B N 1
ATOM 4249 C CA . CYS B 1 243 ? 17.594 -18.375 -15.805 1 69.31 243 CYS B CA 1
ATOM 4250 C C . CYS B 1 243 ? 18.625 -19.062 -16.688 1 69.31 243 CYS B C 1
ATOM 4252 O O . CYS B 1 243 ? 19.203 -20.078 -16.297 1 69.31 243 CYS B O 1
ATOM 4254 N N . LYS B 1 244 ? 18.938 -18.516 -17.797 1 71.69 244 LYS B N 1
ATOM 4255 C CA . LYS B 1 244 ? 20.047 -18.812 -18.703 1 71.69 244 LYS B CA 1
ATOM 4256 C C . LYS B 1 244 ? 19.781 -20.109 -19.469 1 71.69 244 LYS B C 1
ATOM 4258 O O . LYS B 1 244 ? 20.688 -20.641 -20.109 1 71.69 244 LYS B O 1
ATOM 4263 N N . LEU B 1 245 ? 18.578 -20.594 -19.359 1 83.38 245 LEU B N 1
ATOM 4264 C CA . LEU B 1 245 ? 18.234 -21.781 -20.125 1 83.38 245 LEU B CA 1
ATOM 4265 C C . LEU B 1 245 ? 17 -21.531 -20.984 1 83.38 245 LEU B C 1
ATOM 4267 O O . LEU B 1 245 ? 16.141 -22.422 -21.125 1 83.38 245 LEU B O 1
ATOM 4271 N N . GLY B 1 246 ? 16.812 -20.375 -21.453 1 85.5 246 GLY B N 1
ATOM 4272 C CA . GLY B 1 246 ? 15.648 -19.969 -22.219 1 85.5 246 GLY B CA 1
ATOM 4273 C C . GLY B 1 246 ? 15.672 -20.484 -23.641 1 85.5 246 GLY B C 1
ATOM 4274 O O . GLY B 1 246 ? 16.672 -21.047 -24.094 1 85.5 246 GLY B O 1
ATOM 4275 N N . PRO B 1 247 ? 14.562 -20.188 -24.312 1 90.38 247 PRO B N 1
ATOM 4276 C CA . PRO B 1 247 ? 13.25 -19.766 -23.828 1 90.38 247 PRO B CA 1
ATOM 4277 C C . PRO B 1 247 ? 12.625 -20.75 -22.859 1 90.38 247 PRO B C 1
ATOM 4279 O O . PRO B 1 247 ? 12.695 -21.969 -23.078 1 90.38 247 PRO B O 1
ATOM 4282 N N . VAL B 1 248 ? 12.094 -20.25 -21.75 1 93.19 248 VAL B N 1
ATOM 4283 C CA . VAL B 1 248 ? 11.516 -21.094 -20.703 1 93.19 248 VAL B CA 1
ATOM 4284 C C . VAL B 1 248 ? 9.992 -21.062 -20.797 1 93.19 248 VAL B C 1
ATOM 4286 O O . VAL B 1 248 ? 9.391 -20.016 -21.031 1 93.19 248 VAL B O 1
ATOM 4289 N N . VAL B 1 249 ? 9.445 -22.234 -20.641 1 95.12 249 VAL B N 1
ATOM 4290 C CA . VAL B 1 249 ? 7.992 -22.391 -20.672 1 95.12 249 VAL B CA 1
ATOM 4291 C C . VAL B 1 249 ? 7.527 -23.125 -19.422 1 95.12 249 VAL B C 1
ATOM 4293 O O . VAL B 1 249 ? 8.18 -24.078 -18.969 1 95.12 249 VAL B O 1
ATOM 4296 N N . PHE B 1 250 ? 6.434 -22.609 -18.875 1 95.62 250 PHE B N 1
ATOM 4297 C CA . PHE B 1 250 ? 5.863 -23.203 -17.672 1 95.62 250 PHE B CA 1
ATOM 4298 C C . PHE B 1 250 ? 4.438 -23.672 -17.922 1 95.62 250 PHE B C 1
ATOM 4300 O O . PHE B 1 250 ? 3.625 -22.938 -18.484 1 95.62 250 PHE B O 1
ATOM 4307 N N . TYR B 1 251 ? 4.199 -24.953 -17.625 1 95.94 251 TYR B N 1
ATOM 4308 C CA . TYR B 1 251 ? 2.854 -25.516 -17.703 1 95.94 251 TYR B CA 1
ATOM 4309 C C . TYR B 1 251 ? 2.258 -25.672 -16.312 1 95.94 251 TYR B C 1
ATOM 4311 O O . TYR B 1 251 ? 2.809 -26.391 -15.477 1 95.94 251 TYR B O 1
ATOM 4319 N N . SER B 1 252 ? 1.064 -25.125 -16.094 1 93.69 252 SER B N 1
ATOM 4320 C CA . SER B 1 252 ? 0.53 -24.922 -14.75 1 93.69 252 SER B CA 1
ATOM 4321 C C . SER B 1 252 ? -0.107 -26.203 -14.211 1 93.69 252 SER B C 1
ATOM 4323 O O . SER B 1 252 ? -0.147 -26.406 -12.992 1 93.69 252 SER B O 1
ATOM 4325 N N . GLU B 1 253 ? -0.658 -27.016 -15.055 1 91.5 253 GLU B N 1
ATOM 4326 C CA . GLU B 1 253 ? -1.479 -28.125 -14.602 1 91.5 253 GLU B CA 1
ATOM 4327 C C . GLU B 1 253 ? -0.667 -29.109 -13.758 1 91.5 253 GLU B C 1
ATOM 4329 O O . GLU B 1 253 ? -1.148 -29.609 -12.742 1 91.5 253 GLU B O 1
ATOM 4334 N N . ASP B 1 254 ? 0.5 -29.359 -14.195 1 91.56 254 ASP B N 1
ATOM 4335 C CA . ASP B 1 254 ? 1.318 -30.297 -13.43 1 91.56 254 ASP B CA 1
ATOM 4336 C C . ASP B 1 254 ? 2.65 -29.672 -13.031 1 91.56 254 ASP B C 1
ATOM 4338 O O . ASP B 1 254 ? 3.6 -30.375 -12.688 1 91.56 254 ASP B O 1
ATOM 4342 N N . ARG B 1 255 ? 2.721 -28.359 -13.172 1 92.12 255 ARG B N 1
ATOM 4343 C CA . ARG B 1 255 ? 3.875 -27.578 -12.742 1 92.12 255 ARG B CA 1
ATOM 4344 C C . ARG B 1 255 ? 5.148 -28.047 -13.422 1 92.12 255 ARG B C 1
ATOM 4346 O O . ARG B 1 255 ? 6.145 -28.344 -12.758 1 92.12 255 ARG B O 1
ATOM 4353 N N . THR B 1 256 ? 5.164 -28.031 -14.68 1 94.19 256 THR B N 1
ATOM 4354 C CA . THR B 1 256 ? 6.32 -28.469 -15.461 1 94.19 256 THR B CA 1
ATOM 4355 C C . THR B 1 256 ? 7.008 -27.266 -16.109 1 94.19 256 THR B C 1
ATOM 4357 O O . THR B 1 256 ? 6.344 -26.391 -16.672 1 94.19 256 THR B O 1
ATOM 4360 N N . TRP B 1 257 ? 8.32 -27.219 -15.906 1 94.94 257 TRP B N 1
ATOM 4361 C CA . TRP B 1 257 ? 9.141 -26.25 -16.609 1 94.94 257 TRP B CA 1
ATOM 4362 C C . TRP B 1 257 ? 9.883 -26.891 -17.766 1 94.94 257 TRP B C 1
ATOM 4364 O O . TRP B 1 257 ? 10.375 -28.016 -17.656 1 94.94 257 TRP B O 1
ATOM 4374 N N . TYR B 1 258 ? 9.906 -26.203 -18.859 1 95.12 258 TYR B N 1
ATOM 4375 C CA . TYR B 1 258 ? 10.695 -26.594 -20.016 1 95.12 258 TYR B CA 1
ATOM 4376 C C . TYR B 1 258 ? 11.719 -25.531 -20.375 1 95.12 258 TYR B C 1
ATOM 4378 O O . TYR B 1 258 ? 11.43 -24.328 -20.312 1 95.12 258 TYR B O 1
ATOM 4386 N N . THR B 1 259 ? 12.891 -26 -20.75 1 94.38 259 THR B N 1
ATOM 4387 C CA . THR B 1 259 ? 13.961 -25.094 -21.141 1 94.38 259 THR B CA 1
ATOM 4388 C C . THR B 1 259 ? 14.305 -25.281 -22.625 1 94.38 259 THR B C 1
ATOM 4390 O O . THR B 1 259 ? 13.977 -26.297 -23.219 1 94.38 259 THR B O 1
ATOM 4393 N N . ARG B 1 260 ? 14.898 -24.219 -23.172 1 93.19 260 ARG B N 1
ATOM 4394 C CA . ARG B 1 260 ? 15.352 -24.25 -24.562 1 93.19 260 ARG B CA 1
ATOM 4395 C C . ARG B 1 260 ? 14.203 -24.625 -25.5 1 93.19 260 ARG B C 1
ATOM 4397 O O . ARG B 1 260 ? 14.344 -25.531 -26.328 1 93.19 260 ARG B O 1
ATOM 4404 N N . VAL B 1 261 ? 13.109 -23.938 -25.297 1 95.44 261 VAL B N 1
ATOM 4405 C CA . VAL B 1 261 ? 11.891 -24.266 -26.047 1 95.44 261 VAL B CA 1
ATOM 4406 C C . VAL B 1 261 ? 11.852 -23.469 -27.344 1 95.44 261 VAL B C 1
ATOM 4408 O O . VAL B 1 261 ? 11.266 -22.391 -27.391 1 95.44 261 VAL B O 1
ATOM 4411 N N . GLN B 1 262 ? 12.406 -24.094 -28.422 1 94.62 262 GLN B N 1
ATOM 4412 C CA . GLN B 1 262 ? 12.25 -23.547 -29.766 1 94.62 262 GLN B CA 1
ATOM 4413 C C . GLN B 1 262 ? 10.875 -23.859 -30.328 1 94.62 262 GLN B C 1
ATOM 4415 O O . GLN B 1 262 ? 10.141 -24.688 -29.766 1 94.62 262 GLN B O 1
ATOM 4420 N N . PRO B 1 263 ? 10.531 -23.188 -31.438 1 96.31 263 PRO B N 1
ATOM 4421 C CA . PRO B 1 263 ? 9.188 -23.375 -31.984 1 96.31 263 PRO B CA 1
ATOM 4422 C C . PRO B 1 263 ? 8.859 -24.844 -32.25 1 96.31 263 PRO B C 1
ATOM 4424 O O . PRO B 1 263 ? 7.742 -25.281 -31.953 1 96.31 263 PRO B O 1
ATOM 4427 N N . ASN B 1 264 ? 9.797 -25.531 -32.656 1 96.31 264 ASN B N 1
ATOM 4428 C CA . ASN B 1 264 ? 9.547 -26.953 -32.906 1 96.31 264 ASN B CA 1
ATOM 4429 C C . ASN B 1 264 ? 9.312 -27.703 -31.609 1 96.31 264 ASN B C 1
ATOM 4431 O O . ASN B 1 264 ? 8.461 -28.594 -31.547 1 96.31 264 ASN B O 1
ATOM 4435 N N . VAL B 1 265 ? 10.055 -27.391 -30.641 1 96.69 265 VAL B N 1
ATOM 4436 C CA . VAL B 1 265 ? 9.883 -28.016 -29.312 1 96.69 265 VAL B CA 1
ATOM 4437 C C . VAL B 1 265 ? 8.523 -27.625 -28.734 1 96.69 265 VAL B C 1
ATOM 4439 O O . VAL B 1 265 ? 7.855 -28.453 -28.109 1 96.69 265 VAL B O 1
ATOM 4442 N N . ALA B 1 266 ? 8.125 -26.391 -28.969 1 97.25 266 ALA B N 1
ATOM 4443 C CA . ALA B 1 266 ? 6.824 -25.906 -28.516 1 97.25 266 ALA B CA 1
ATOM 4444 C C . ALA B 1 266 ? 5.699 -26.797 -29.047 1 97.25 266 ALA B C 1
ATOM 4446 O O . ALA B 1 266 ? 4.809 -27.188 -28.297 1 97.25 266 ALA B O 1
ATOM 4447 N N . GLU B 1 267 ? 5.805 -27.094 -30.281 1 97.38 267 GLU B N 1
ATOM 4448 C CA . GLU B 1 267 ? 4.805 -27.953 -30.906 1 97.38 267 GLU B CA 1
ATOM 4449 C C . GLU B 1 267 ? 4.812 -29.344 -30.281 1 97.38 267 GLU B C 1
ATOM 4451 O O . GLU B 1 267 ? 3.752 -29.938 -30.062 1 97.38 267 GLU B O 1
ATOM 4456 N N . THR B 1 268 ? 5.98 -29.797 -30.062 1 97.81 268 THR B N 1
ATOM 4457 C CA . THR B 1 268 ? 6.133 -31.109 -29.438 1 97.81 268 THR B CA 1
ATOM 4458 C C . THR B 1 268 ? 5.535 -31.125 -28.031 1 97.81 268 THR B C 1
ATOM 4460 O O . THR B 1 268 ? 4.859 -32.062 -27.656 1 97.81 268 THR B O 1
ATOM 4463 N N . ILE B 1 269 ? 5.758 -30.094 -27.25 1 97.69 269 ILE B N 1
ATOM 4464 C CA . ILE B 1 269 ? 5.234 -29.984 -25.891 1 97.69 269 ILE B CA 1
ATOM 4465 C C . ILE B 1 269 ? 3.709 -30.047 -25.922 1 97.69 269 ILE B C 1
ATOM 4467 O O . ILE B 1 269 ? 3.102 -30.781 -25.141 1 97.69 269 ILE B O 1
ATOM 4471 N N . VAL B 1 270 ? 3.102 -29.344 -26.844 1 98 270 VAL B N 1
ATOM 4472 C CA . VAL B 1 270 ? 1.645 -29.328 -26.922 1 98 270 VAL B CA 1
ATOM 4473 C C . VAL B 1 270 ? 1.131 -30.703 -27.328 1 98 270 VAL B C 1
ATOM 4475 O O . VAL B 1 270 ? 0.251 -31.266 -26.672 1 98 270 VAL B O 1
ATOM 4478 N N . LYS B 1 271 ? 1.703 -31.266 -28.328 1 96.94 271 LYS B N 1
ATOM 4479 C CA . LYS B 1 271 ? 1.246 -32.531 -28.875 1 96.94 271 LYS B CA 1
ATOM 4480 C C . LYS B 1 271 ? 1.467 -33.688 -27.875 1 96.94 271 LYS B C 1
ATOM 4482 O O . LYS B 1 271 ? 0.541 -34.438 -27.562 1 96.94 271 LYS B O 1
ATOM 4487 N N . GLU B 1 272 ? 2.635 -33.75 -27.359 1 97.38 272 GLU B N 1
ATOM 4488 C CA . GLU B 1 272 ? 2.988 -34.875 -26.516 1 97.38 272 GLU B CA 1
ATOM 4489 C C . GLU B 1 272 ? 2.521 -34.688 -25.078 1 97.38 272 GLU B C 1
ATOM 4491 O O . GLU B 1 272 ? 1.891 -35.562 -24.5 1 97.38 272 GLU B O 1
ATOM 4496 N N . HIS B 1 273 ? 2.775 -33.531 -24.547 1 96.94 273 HIS B N 1
ATOM 4497 C CA . HIS B 1 273 ? 2.471 -33.312 -23.141 1 96.94 273 HIS B CA 1
ATOM 4498 C C . HIS B 1 273 ? 1.02 -32.875 -22.953 1 96.94 273 HIS B C 1
ATOM 4500 O O . HIS B 1 273 ? 0.236 -33.594 -22.312 1 96.94 273 HIS B O 1
ATOM 4506 N N . LEU B 1 274 ? 0.616 -31.844 -23.562 1 96.31 274 LEU B N 1
ATOM 4507 C CA . LEU B 1 274 ? -0.696 -31.281 -23.281 1 96.31 274 LEU B CA 1
ATOM 4508 C C . LEU B 1 274 ? -1.806 -32.156 -23.844 1 96.31 274 LEU B C 1
ATOM 4510 O O . LEU B 1 274 ? -2.873 -32.281 -23.25 1 96.31 274 LEU B O 1
ATOM 4514 N N . VAL B 1 275 ? -1.603 -32.812 -24.969 1 96.31 275 VAL B N 1
ATOM 4515 C CA . VAL B 1 275 ? -2.633 -33.625 -25.594 1 96.31 275 VAL B CA 1
ATOM 4516 C C . VAL B 1 275 ? -2.541 -35.062 -25.094 1 96.31 275 VAL B C 1
ATOM 4518 O O . VAL B 1 275 ? -3.545 -35.656 -24.688 1 96.31 275 VAL B O 1
ATOM 4521 N N . GLN B 1 276 ? -1.279 -35.625 -25.047 1 96.62 276 GLN B N 1
ATOM 4522 C CA . GLN B 1 276 ? -1.116 -37.062 -24.797 1 96.62 276 GLN B CA 1
ATOM 4523 C C . GLN B 1 276 ? -0.741 -37.312 -23.328 1 96.62 276 GLN B C 1
ATOM 4525 O O . GLN B 1 276 ? -0.729 -38.469 -22.891 1 96.62 276 GLN B O 1
ATOM 4530 N N . GLY B 1 277 ? -0.315 -36.312 -22.688 1 95.12 277 GLY B N 1
ATOM 4531 C CA . GLY B 1 277 ? 0.042 -36.469 -21.281 1 95.12 277 GLY B CA 1
ATOM 4532 C C . GLY B 1 277 ? 1.468 -36.938 -21.094 1 95.12 277 GLY B C 1
ATOM 4533 O O . GLY B 1 277 ? 1.851 -37.344 -19.984 1 95.12 277 GLY B O 1
ATOM 4534 N N . LYS B 1 278 ? 2.266 -36.938 -22.172 1 95.94 278 LYS B N 1
ATOM 4535 C CA . LYS B 1 278 ? 3.654 -37.406 -22.109 1 95.94 278 LYS B CA 1
ATOM 4536 C C . LYS B 1 278 ? 4.613 -36.219 -22.109 1 95.94 278 LYS B C 1
ATOM 4538 O O . LYS B 1 278 ? 4.781 -35.531 -23.141 1 95.94 278 LYS B O 1
ATOM 4543 N N . LYS B 1 279 ? 5.305 -35.969 -21.062 1 95.94 279 LYS B N 1
ATOM 4544 C CA . LYS B 1 279 ? 6.234 -34.844 -20.938 1 95.94 279 LYS B CA 1
ATOM 4545 C C . LYS B 1 279 ? 7.402 -35 -21.906 1 95.94 279 LYS B C 1
ATOM 4547 O O . LYS B 1 279 ? 7.84 -36.125 -22.203 1 95.94 279 LYS B O 1
ATOM 4552 N N . VAL B 1 280 ? 7.816 -33.906 -22.312 1 95.94 280 VAL B N 1
ATOM 4553 C CA . VAL B 1 280 ? 9.008 -33.875 -23.156 1 95.94 280 VAL B CA 1
ATOM 4554 C C . VAL B 1 280 ? 10.258 -33.844 -22.266 1 95.94 280 VAL B C 1
ATOM 4556 O O . VAL B 1 280 ? 10.766 -32.781 -21.922 1 95.94 280 VAL B O 1
ATOM 4559 N N . VAL B 1 281 ? 10.875 -34.906 -22.031 1 94.06 281 VAL B N 1
ATOM 4560 C CA . VAL B 1 281 ? 11.883 -35.125 -21 1 94.06 281 VAL B CA 1
ATOM 4561 C C . VAL B 1 281 ? 13.148 -34.344 -21.359 1 94.06 281 VAL B C 1
ATOM 4563 O O . VAL B 1 281 ? 13.82 -33.812 -20.484 1 94.06 281 VAL B O 1
ATOM 4566 N N . THR B 1 282 ? 13.523 -34.312 -22.594 1 93.06 282 THR B N 1
ATOM 4567 C CA . THR B 1 282 ? 14.766 -33.688 -23.047 1 93.06 282 THR B CA 1
ATOM 4568 C C . THR B 1 282 ? 14.82 -32.219 -22.688 1 93.06 282 THR B C 1
ATOM 4570 O O . THR B 1 282 ? 15.898 -31.672 -22.453 1 93.06 282 THR B O 1
ATOM 4573 N N . ASN B 1 283 ? 13.633 -31.609 -22.578 1 95.19 283 ASN B N 1
ATOM 4574 C CA . ASN B 1 283 ? 13.586 -30.172 -22.312 1 95.19 283 ASN B CA 1
ATOM 4575 C C . ASN B 1 283 ? 13.055 -29.891 -20.906 1 95.19 283 ASN B C 1
ATOM 4577 O O . ASN B 1 283 ? 12.93 -28.719 -20.516 1 95.19 283 ASN B O 1
ATOM 4581 N N . SER B 1 284 ? 12.773 -30.906 -20.203 1 93.81 284 SER B N 1
ATOM 4582 C CA . SER B 1 284 ? 12.18 -30.734 -18.891 1 93.81 284 SER B CA 1
ATOM 4583 C C . SER B 1 284 ? 13.188 -30.188 -17.891 1 93.81 284 SER B C 1
ATOM 4585 O O . SER B 1 284 ? 14.383 -30.469 -17.984 1 93.81 284 SER B O 1
ATOM 4587 N N . TYR B 1 285 ? 12.727 -29.391 -17.047 1 92.38 285 TYR B N 1
ATOM 4588 C CA . TYR B 1 285 ? 13.531 -28.812 -15.969 1 92.38 285 TYR B CA 1
ATOM 4589 C C . TYR B 1 285 ? 12.812 -28.938 -14.625 1 92.38 285 TYR B C 1
ATOM 4591 O O . TYR B 1 285 ? 11.633 -28.594 -14.516 1 92.38 285 TYR B O 1
ATOM 4599 N N . PRO B 1 286 ? 13.445 -29.297 -13.484 1 88.62 286 PRO B N 1
ATOM 4600 C CA . PRO B 1 286 ? 14.82 -29.797 -13.484 1 88.62 286 PRO B CA 1
ATOM 4601 C C . PRO B 1 286 ? 14.961 -31.141 -14.219 1 88.62 286 PRO B C 1
ATOM 4603 O O . PRO B 1 286 ? 13.984 -31.891 -14.328 1 88.62 286 PRO B O 1
ATOM 4606 N N . PRO B 1 287 ? 16.188 -31.234 -14.703 1 83.38 287 PRO B N 1
ATOM 4607 C CA . PRO B 1 287 ? 16.375 -32.5 -15.445 1 83.38 287 PRO B CA 1
ATOM 4608 C C . PRO B 1 287 ? 16.203 -33.719 -14.57 1 83.38 287 PRO B C 1
ATOM 4610 O O . PRO B 1 287 ? 16.516 -33.688 -13.375 1 83.38 287 PRO B O 1
ATOM 4613 N N . GLU B 1 288 ? 15.352 -34.656 -14.992 1 66.88 288 GLU B N 1
ATOM 4614 C CA . GLU B 1 288 ? 15.211 -35.906 -14.281 1 66.88 288 GLU B CA 1
ATOM 4615 C C . GLU B 1 288 ? 16.547 -36.656 -14.188 1 66.88 288 GLU B C 1
ATOM 4617 O O . GLU B 1 288 ? 17.375 -36.562 -15.094 1 66.88 288 GLU B O 1
ATOM 4622 N N . SER B 1 289 ? 17.141 -36.719 -12.805 1 50.25 289 SER B N 1
ATOM 4623 C CA . SER B 1 289 ? 18.328 -37.562 -12.641 1 50.25 289 SER B CA 1
ATOM 4624 C C . SER B 1 289 ? 18.219 -38.812 -13.484 1 50.25 289 SER B C 1
ATOM 4626 O O . SER B 1 289 ? 17.188 -39.5 -13.469 1 50.25 289 SER B O 1
ATOM 4628 N N . VAL B 1 290 ? 18.891 -38.906 -14.531 1 43.06 290 VAL B N 1
ATOM 4629 C CA . VAL B 1 290 ? 19.141 -40.188 -15.156 1 43.06 290 VAL B CA 1
ATOM 4630 C C . VAL B 1 290 ? 19.906 -41.094 -14.188 1 43.06 290 VAL B C 1
ATOM 4632 O O . VAL B 1 290 ? 20.859 -40.656 -13.547 1 43.06 290 VAL B O 1
#

Organism: NCBI:txid741277

=== Feature glossary ===
Key to the feature types in this record:

pLDDT. pLDDT is the predicted lDDT-Cα score: AlphaFold's confidence that the local environment of each residue (all inter-atomic distances within 15 Å) is correctly placed. It is a per-residue number between 0 and 100, with higher meaning more reliable.

Radius of gyration, Cα contacts, bounding box. The geometric summary reports three shape descriptors. Rg (radius of gyration) measures how spread out the Cα atoms are about their centre of mass; compact globular proteins have small Rg, elongated or unfolded ones large. Cα contacts (<8 Å, |i−j|>4) count long-range residue pairs in spatial proximity — high for tightly packed folds, near zero for rods or random coil. The bounding-box extents give the protein's footprint along x, y, z in Å.

Backbone torsions (φ/ψ). Backbone dihedral angles. Every residue except chain termini has a φ (preceding-C → N → Cα → C) and a ψ (N → Cα → C → next-N). They are reported in degrees following the IUPAC sign convention. Secondary structure is essentially a statement about which (φ, ψ) basin each residue occupies.

Contact-map, Ramachandran, and PAE plots. Plot images: a contact map (which residues are close in 3D, as an N×N binary image), a Ramachandran scatter (backbone torsion angles, revealing secondary-structure composition at a glance), and — for AlphaFold structures — a PAE heatmap (pairwise prediction confidence).

Predicted aligned error. Predicted Aligned Error (PAE) is an AlphaFold confidence matrix: entry (i, j) is the expected error in the position of residue j, in ångströms, when the prediction is superimposed on the true structure at residue i. Low PAE within a block of residues means that block is internally rigid and well-predicted; high PAE between two blocks means their relative placement is uncertain even if each block individually is confident.

Secondary structure (3-state, P-SEA). Three-state secondary structure (P-SEA) collapses the eight DSSP classes into helix (a), strand (b), and coil (c). P-SEA assigns these from Cα geometry alone — distances and angles — without requiring backbone oxygens, so it works on any Cα trace.

Solvent-accessible surface area. Solvent-accessible surface area (SASA) is the area in Å² traced out by the centre of a 1.4 Å probe sphere (a water molecule) rolled over the protein's van der Waals surface (Shrake–Rupley / Lee–Richards construction). Buried residues have near-zero SASA; fully exposed residues can exceed 200 Å². The total SASA scales roughly with the number of surface residues.

Foldseek 3Di. The Foldseek 3Di string encodes local tertiary geometry as a 20-letter alphabet — one character per residue — derived from the relative positions of nearby Cα atoms. Unlike the amino-acid sequence, 3Di is a direct function of the 3D structure, so two proteins with the same fold have similar 3Di strings even at low sequence identity.

B-factor. For experimental (PDB) structures, the B-factor (temperature factor) quantifies the positional spread of each atom in the crystal — a combination of thermal vibration and static disorder — in units of Å². High B-factors mark flexible loops or poorly resolved regions; low B-factors mark the rigid, well-ordered core.

mmCIF coordinates. The mmCIF block holds the 3D Cartesian coordinates of each backbone atom (N, Cα, C, O) in ångströms. mmCIF is the PDB's canonical archive format — a tagged-loop text representation of the atomic model.

InterPro / GO / CATH / organism. Functional annotations link the protein to curated databases. InterPro entries identify conserved domains and families by matching the sequence against member-database signatures (Pfam, PROSITE, CDD, …). Gene Ontology (GO) terms describe molecular function, biological process, and cellular component in a controlled vocabulary. CATH places the structure in a hierarchical fold classification (Class/Architecture/Topology/Homologous-superfamily). The organism is the source species.

Rendered structure images. Structure images are PyMOL renders from six orthogonal camera directions. Cartoon representation draws helices as coils and strands as arrows; sticks shows the backbone as bonds; surface shows the solvent-excluded envelope. Rainbow coloring maps sequence position to hue (blue→red, N→C); chain coloring assigns a distinct color per polypeptide.

Sequence. This is the polypeptide sequence — one letter per residue, N-terminus first. Length ranges from a few dozen residues for small domains to over a thousand for large multi-domain proteins.

Secondary structure (8-state, DSSP). The SS8 string is DSSP's per-residue secondary-structure call. α-helix (H) means an i→i+4 H-bond ladder; β-strand (E) means the residue participates in a β-sheet; 3₁₀ (G) and π (I) are tighter and wider helices; T/S are turns/bends; '-' is loop.

Nearest PDB structures. Structural nearest neighbors (via Foldseek easy-search vs the PDB). Reported per hit: target PDB id, E-value, and alignment TM-score. A TM-score above ~0.5 is the conventional threshold for 'same fold'.